Protein AF-0000000084500162 (afdb_homodimer)

Solvent-accessible surface area (backbone atoms only — not comparable to full-atom values): 29700 Å² total; per-residue (Å²): 133,81,77,74,80,80,79,76,77,76,76,78,75,75,76,78,74,74,70,78,69,69,46,60,66,54,72,64,32,44,48,72,55,91,69,31,31,31,58,39,54,88,64,48,51,82,43,79,36,55,52,78,44,76,32,49,59,20,35,36,37,40,36,39,37,35,16,88,46,42,62,51,77,87,62,86,99,46,58,73,65,63,42,57,62,86,50,21,22,23,32,41,32,36,32,38,39,37,90,96,52,72,74,38,64,46,29,34,40,42,21,12,29,67,91,37,46,41,46,79,43,74,41,58,73,93,67,50,52,31,32,29,41,34,32,24,23,55,42,52,36,79,77,90,37,47,62,20,20,31,35,38,38,29,27,40,39,94,64,64,52,77,64,40,58,72,51,69,79,85,41,41,40,34,33,40,31,39,21,47,52,34,58,45,39,75,40,68,66,58,69,48,67,75,57,61,68,44,52,61,45,49,52,50,45,50,50,47,50,51,53,49,49,52,42,48,52,45,20,48,54,40,32,73,69,65,69,56,78,68,88,78,36,50,66,65,48,69,55,62,70,44,40,64,56,52,51,51,50,50,50,52,53,60,60,56,66,64,62,68,75,73,77,76,80,80,81,127,134,82,76,75,78,82,79,76,76,76,76,77,74,76,75,78,75,74,71,77,70,67,46,61,65,52,71,64,34,42,49,72,56,91,70,31,32,32,58,40,55,88,65,50,51,84,44,78,38,53,51,80,44,76,32,49,61,21,34,36,38,40,36,38,38,36,16,88,45,43,62,53,77,85,61,85,96,47,59,73,66,63,40,57,61,84,52,21,21,23,33,40,32,36,31,38,38,37,90,96,53,73,75,37,65,45,28,36,40,41,22,11,29,66,92,37,46,41,48,80,43,74,40,59,72,93,68,48,53,34,34,28,42,37,31,25,23,53,42,53,35,78,76,91,38,47,63,20,21,31,38,36,37,29,28,40,39,94,62,64,52,79,63,41,58,71,49,68,79,86,40,41,39,36,33,40,32,37,21,46,52,34,58,45,41,75,41,68,67,59,69,49,70,74,61,62,67,44,55,62,47,49,50,51,45,52,52,48,50,51,53,48,48,52,42,48,52,46,22,50,53,41,32,73,70,64,69,56,78,69,87,76,36,50,68,65,50,69,55,6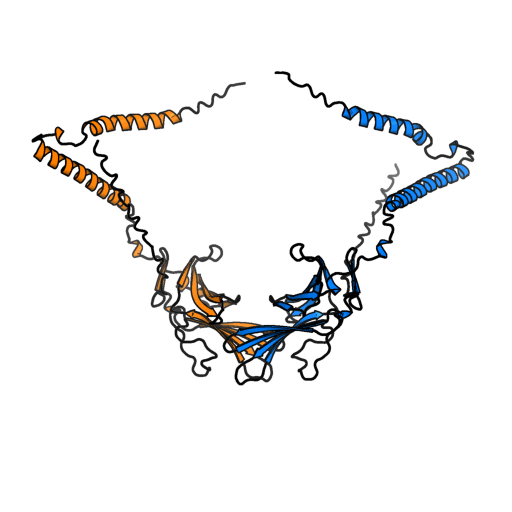3,71,42,40,63,55,51,50,51,50,50,50,52,52,61,61,59,66,65,62,68,76,69,77,75,78,76,85,123

InterPro domains:
  IPR009011 Mannose-6-phosphate receptor binding domain superfamily [G3DSA:2.70.130.10] (28-185)
  IPR009011 Mannose-6-phosphate receptor binding domain superfamily [SSF50911] (28-183)
  IPR018939 Autophagy-related protein 27 [PF09451] (17-264)
  IPR044865 MRH domain [PS51914] (27-185)

Organism: NCBI:txid456999

Secondary structure (DSSP, 8-state):
-----------------------PPPGGGEEEETTEEEE-GGG-S-EEEEEEEEETBEEEEEEEEE-SSSPPPPPTTS-GGGS--TTEEEEEEEEEE-TTS--EEEEEEEEEETTS-EEEEEPPGGG-SEEEEEEEEEEESTTT-EEEEEEEEEEE-SS----EEEEE-SSEEEEEEEEGGGG-EE-GGGGS----HHHHHHHHHHHHHHHHHHHHHHHHHHHHHH---SGGGSTTHHHHHHHHHHHHHHHHHHHHGGGG--------/-----------------------PPPGGGEEEETTEEEE-GGG-S-EEEEEEEEETBEEEEEEEEE-SSSPPPPPTTS-GGGS--TTEEEEEEEEEE-TTS--EEEEEEEEEETTS-EEEEEPPGGG-SEEEEEEEEEEESTTT-EEEEEEEEEEE-SS----EEEEE-SSEEEEEEEEGGGG-EE-GGGGS----HHHHHHHHHHHHHHHHHHHHHHHHHHHHHH---SGGGSTTHHHHHHHHHHHHHHHHHHHHTTTT--------

pLDDT: mean 79.03, std 21.58, range [23.53, 98.88]

Radius of gyration: 43.08 Å; Cα contacts (8 Å, |Δi|>4): 927; chains: 2; bounding box: 97×141×78 Å

Nearest PDB structures (foldseek):
  6z31-assembly2_B  TM=7.471E-01  e=6.453E-07  Homo sapiens
  6z31-assembly1_A  TM=7.272E-01  e=7.994E-06  Homo sapiens
  2v5o-assembly1_A  TM=6.503E-01  e=6.044E-06  Homo sapiens
  6z32-assembly1_A  TM=6.972E-01  e=2.291E-04  Homo sapiens
  2v5p-assembly2_B  TM=6.592E-01  e=1.385E-04  Homo sapiens

Sequence (536 aa):
MILLPWRQHIIVFLLCITSVLADELPPNCVFDFGKVHYDLNLMDGEWTIGRDRSTPPTKMHDELRFNICGDLKKIDDVKDSDQCGQGTRACFRKINEKDGESNRVVAAIPVAQSSTKFRIDRLPSDRGKGIVLTMSGGSYPNDGGKPQSFKLSLICVEKTEDPQFIDYDGTQASAEWKAVEACGAKSNNSNTNDEGGSSMGWFFFILLVIIAAYFGLGAYHKYNQYGASGWDLIPHRDFWRDVPYLIRDLVSHLFSSGRSSRGGYTSVMILLPWRQHIIVFLLCITSVLADELPPNCVFDFGKVHYDLNLMDGEWTIGRDRSTPPTKMHDELRFNICGDLKKIDDVKDSDQCGQGTRACFRKINEKDGESNRVVAAIPVAQSSTKFRIDRLPSDRGKGIVLTMSGGSYPNDGGKPQSFKLSLICVEKTEDPQFIDYDGTQASAEWKAVEACGAKSNNSNTNDEGGSSMGWFFFILLVIIAAYFGLGAYHKYNQYGASGWDLIPHRDFWRDVPYLIRDLVSHLFSSGRSSRGGYTSV

Foldseek 3Di:
DPPDPPPPPPPPPPPPPPPPPQDFQDAQNWDDDDQFTFHCNVVFDKDKAWDWDDDPVKIKIKIKIFGSNDWDDDDDPDDPQLEDDTQAGMWIWIWIGHPPDDIDTPDIDRQAGRVFGKDKAFDDVVQAGFIKIKGWDAAPPNPPGDTHIEIETEHADPAWDGKHWDDDDRHYTYIYTYHNSRNGHRNVVVVVPCVCVCVVVVVVVVVVVVVVVVQVVQLVVCCVPVVDDDPVSGPPSVCVVCVVVVVVVVVCVVVVVPPPPPPPDPDD/DPPDDPPPPPPPPPPPPPPPPQDFQDALNWDDDDQFTFHCNVVADKDKAWDWDDDPVKIKIKIKIFGSNDWDDDDDPDDPQLEDDTQAGMWIWIWIGHPPDDIDTPDIDRQAGRPFGKDKAFDDVVQAGFIKIKGWDAAPPNPPGDTHIEIETEHADPAWDGKHWDDDDRHYTYIYTYHNSRNGHRNVVVVVPCVCVCVVVVVVVVVVVVVVVVQVVQLVVCCVPVVDDDPVSGPPSVCVVCVVVVVVVVVVVVVVVPPPPPPPPPDD

Structure (mmCIF, N/CA/C/O backbone):
data_AF-0000000084500162-model_v1
#
loop_
_entity.id
_entity.type
_entity.pdbx_description
1 polymer 'Autophagy-related protein 27'
#
loop_
_atom_site.group_PDB
_atom_site.id
_atom_site.type_symbol
_atom_site.label_atom_id
_atom_site.label_alt_id
_atom_site.label_comp_id
_atom_site.label_asym_id
_atom_site.label_entity_id
_atom_site.label_seq_id
_atom_site.pdbx_PDB_ins_code
_atom_site.Cartn_x
_atom_site.Cartn_y
_atom_site.Cartn_z
_atom_site.occupancy
_atom_site.B_iso_or_equiv
_atom_site.auth_seq_id
_atom_site.auth_comp_id
_atom_site.auth_asym_id
_atom_site.auth_atom_id
_atom_site.pdbx_PDB_model_num
ATOM 1 N N . MET A 1 1 ? -66.562 -43.844 10.172 1 28.78 1 MET A N 1
ATOM 2 C CA . MET A 1 1 ? -66 -42.625 9.617 1 28.78 1 MET A CA 1
ATOM 3 C C . MET A 1 1 ? -64.5 -42.531 9.875 1 28.78 1 MET A C 1
ATOM 5 O O . MET A 1 1 ? -64.125 -42.062 10.922 1 28.78 1 MET A O 1
ATOM 9 N N . ILE A 1 2 ? -63.844 -43.656 9.547 1 37.19 2 ILE A N 1
ATOM 10 C CA . ILE A 1 2 ? -62.438 -43.938 9.773 1 37.19 2 ILE A CA 1
ATOM 11 C C . ILE A 1 2 ? -61.562 -42.906 9.016 1 37.19 2 ILE A C 1
ATOM 13 O O . ILE A 1 2 ? -61.625 -42.844 7.789 1 37.19 2 ILE A O 1
ATOM 17 N N . LEU A 1 3 ? -61.344 -41.75 9.633 1 35.84 3 LEU A N 1
ATOM 18 C CA . LEU A 1 3 ? -60.469 -40.688 9.133 1 35.84 3 LEU A CA 1
ATOM 19 C C . LEU A 1 3 ? -59.094 -41.25 8.75 1 35.84 3 LEU A C 1
ATOM 21 O O . LEU A 1 3 ? -58.5 -42 9.523 1 35.84 3 LEU A O 1
ATOM 25 N N . LEU A 1 4 ? -58.906 -41.531 7.445 1 39.06 4 LEU A N 1
ATOM 26 C CA . LEU A 1 4 ? -57.688 -41.938 6.785 1 39.06 4 LEU A CA 1
ATOM 27 C C . LEU A 1 4 ? -56.531 -41 7.148 1 39.06 4 LEU A C 1
ATOM 29 O O . LEU A 1 4 ? -56.688 -39.781 7.059 1 39.06 4 LEU A O 1
ATOM 33 N N . PRO A 1 5 ? -55.625 -41.344 8.062 1 42.09 5 PRO A N 1
ATOM 34 C CA . PRO A 1 5 ? -54.438 -40.531 8.383 1 42.09 5 PRO A CA 1
ATOM 35 C C . PRO A 1 5 ? -53.656 -40.125 7.141 1 42.09 5 PRO A C 1
ATOM 37 O O . PRO A 1 5 ? -53.625 -40.844 6.152 1 42.09 5 PRO A O 1
ATOM 40 N N . TRP A 1 6 ? -53.562 -38.781 6.742 1 41.88 6 TRP A N 1
ATOM 41 C CA . TRP A 1 6 ? -52.75 -38.062 5.785 1 41.88 6 TRP A CA 1
ATOM 42 C C . TRP A 1 6 ? -51.281 -38.438 5.938 1 41.88 6 TRP A C 1
ATOM 44 O O . TRP A 1 6 ? -50.656 -38.156 6.961 1 41.88 6 TRP A O 1
ATOM 54 N N . ARG A 1 7 ? -50.781 -39.656 5.473 1 43.41 7 ARG A N 1
ATOM 55 C CA . ARG A 1 7 ? -49.344 -39.906 5.363 1 43.41 7 ARG A CA 1
ATOM 56 C C . ARG A 1 7 ? -48.625 -38.75 4.684 1 43.41 7 ARG A C 1
ATOM 58 O O . ARG A 1 7 ? -48.906 -38.438 3.527 1 43.41 7 ARG A O 1
ATOM 65 N N . GLN A 1 8 ? -48.25 -37.688 5.445 1 43.88 8 GLN A N 1
ATOM 66 C CA . GLN A 1 8 ? -47.312 -36.656 5.008 1 43.88 8 GLN A CA 1
ATOM 67 C C . GLN A 1 8 ? -46.062 -37.25 4.375 1 43.88 8 GLN A C 1
ATOM 69 O O . GLN A 1 8 ? -45.344 -38 5.027 1 43.88 8 GLN A O 1
ATOM 74 N N . HIS A 1 9 ? -46.062 -37.594 3.088 1 44.47 9 HIS A N 1
ATOM 75 C CA . HIS A 1 9 ? -44.844 -37.844 2.354 1 44.47 9 HIS A CA 1
ATOM 76 C C . HIS A 1 9 ? -43.812 -36.75 2.564 1 44.47 9 HIS A C 1
ATOM 78 O O . HIS A 1 9 ? -44.062 -35.594 2.262 1 44.47 9 HIS A O 1
ATOM 84 N N . ILE A 1 10 ? -42.969 -36.875 3.594 1 44.5 10 ILE A N 1
ATOM 85 C CA . ILE A 1 10 ? -41.781 -36.062 3.77 1 44.5 10 ILE A CA 1
ATOM 86 C C . ILE A 1 10 ? -40.906 -36.125 2.518 1 44.5 10 ILE A C 1
ATOM 88 O O . ILE A 1 10 ? -40.406 -37.219 2.168 1 44.5 10 ILE A O 1
ATOM 92 N N . ILE A 1 11 ? -41.156 -35.312 1.498 1 47.53 11 ILE A N 1
ATOM 93 C CA . ILE A 1 11 ? -40.25 -35.094 0.397 1 47.53 11 ILE A CA 1
ATOM 94 C C . ILE A 1 11 ? -38.844 -34.75 0.951 1 47.53 11 ILE A C 1
ATOM 96 O O . ILE A 1 11 ? -38.688 -33.688 1.586 1 47.53 11 ILE A O 1
ATOM 100 N N . VAL A 1 12 ? -38.062 -35.75 1.277 1 44.34 12 VAL A N 1
ATOM 101 C CA . VAL A 1 12 ? -36.625 -35.531 1.558 1 44.34 12 VAL A CA 1
ATOM 102 C C . VAL A 1 12 ? -35.969 -34.812 0.387 1 44.34 12 VAL A C 1
ATOM 104 O O . VAL A 1 12 ? -35.875 -35.375 -0.712 1 44.34 12 VAL A O 1
ATOM 107 N N . PHE A 1 13 ? -36.125 -33.469 0.351 1 45.41 13 PHE A N 1
ATOM 108 C CA . PHE A 1 13 ? -35.281 -32.625 -0.511 1 45.41 13 PHE A CA 1
ATOM 109 C C . PHE A 1 13 ? -33.812 -32.969 -0.32 1 45.41 13 PHE A C 1
ATOM 111 O O . PHE A 1 13 ? -33.219 -32.688 0.733 1 45.41 13 PHE A O 1
ATOM 118 N N . LEU A 1 14 ? -33.375 -34.031 -0.957 1 42.19 14 LEU A N 1
ATOM 119 C CA . LEU A 1 14 ? -31.938 -34.281 -1.072 1 42.19 14 LEU A CA 1
ATOM 120 C C . LEU A 1 14 ? -31.219 -33 -1.54 1 42.19 14 LEU A C 1
ATOM 122 O O . LEU A 1 14 ? -31.375 -32.594 -2.689 1 42.19 14 LEU A O 1
ATOM 126 N N . LEU A 1 15 ? -30.953 -32.094 -0.612 1 43.97 15 LEU A N 1
ATOM 127 C CA . LEU A 1 15 ? -30.031 -31 -0.867 1 43.97 15 LEU A CA 1
ATOM 128 C C . LEU A 1 15 ? -28.703 -31.5 -1.401 1 43.97 15 LEU A C 1
ATOM 130 O O . LEU A 1 15 ? -27.938 -32.125 -0.669 1 43.97 15 LEU A O 1
ATOM 134 N N . CYS A 1 16 ? -28.578 -31.828 -2.715 1 43.09 16 CYS A N 1
ATOM 135 C CA . CYS A 1 16 ? -27.297 -32 -3.383 1 43.09 16 CYS A CA 1
ATOM 136 C C . CYS A 1 16 ? -26.359 -30.844 -3.078 1 43.09 16 CYS A C 1
ATOM 138 O O . CYS A 1 16 ? -26.484 -29.766 -3.654 1 43.09 16 CYS A O 1
ATOM 140 N N . ILE A 1 17 ? -25.719 -30.859 -1.94 1 45.81 17 ILE A N 1
ATOM 141 C CA . ILE A 1 17 ? -24.578 -29.984 -1.685 1 45.81 17 ILE A CA 1
ATOM 142 C C . ILE A 1 17 ? -23.516 -30.188 -2.752 1 45.81 17 ILE A C 1
ATOM 144 O O . ILE A 1 17 ? -22.828 -31.203 -2.76 1 45.81 17 ILE A O 1
ATOM 148 N N . THR A 1 18 ? -23.625 -29.703 -3.982 1 46.19 18 THR A N 1
ATOM 149 C CA . THR A 1 18 ? -22.516 -29.594 -4.91 1 46.19 18 THR A CA 1
ATOM 150 C C . THR A 1 18 ? -21.312 -28.922 -4.23 1 46.19 18 THR A C 1
ATOM 152 O O . THR A 1 18 ? -21.359 -27.734 -3.896 1 46.19 18 THR A O 1
ATOM 155 N N . SER A 1 19 ? -20.594 -29.656 -3.516 1 44.34 19 SER A N 1
ATOM 156 C CA . SER A 1 19 ? -19.297 -29.156 -3.086 1 44.34 19 SER A CA 1
ATOM 157 C C . SER A 1 19 ? -18.5 -28.594 -4.266 1 44.34 19 SER A C 1
ATOM 159 O O . SER A 1 19 ? -18.25 -29.297 -5.242 1 44.34 19 SER A O 1
ATOM 161 N N . VAL A 1 20 ? -18.594 -27.344 -4.559 1 47.12 20 VAL A N 1
ATOM 162 C CA . VAL A 1 20 ? -17.578 -26.719 -5.41 1 47.12 20 VAL A CA 1
ATOM 163 C C . VAL A 1 20 ? -16.188 -27.219 -5.023 1 47.12 20 VAL A C 1
ATOM 165 O O . VAL A 1 20 ? -15.695 -26.891 -3.938 1 47.12 20 VAL A O 1
ATOM 168 N N . LEU A 1 21 ? -15.758 -28.453 -5.422 1 43.62 21 LEU A N 1
ATOM 169 C CA . LEU A 1 21 ? -14.375 -28.891 -5.309 1 43.62 21 LEU A CA 1
ATOM 170 C C . LEU A 1 21 ? -13.414 -27.797 -5.781 1 43.62 21 LEU A C 1
ATOM 172 O O . LEU A 1 21 ? -13.602 -27.234 -6.863 1 43.62 21 LEU A O 1
ATOM 176 N N . ALA A 1 22 ? -12.93 -27.078 -4.848 1 49.81 22 ALA A N 1
ATOM 177 C CA . ALA A 1 22 ? -11.742 -26.281 -5.164 1 49.81 22 ALA A CA 1
ATOM 178 C C . ALA A 1 22 ? -10.758 -27.078 -6.012 1 49.81 22 ALA A C 1
ATOM 180 O O . ALA A 1 22 ? -10.391 -28.203 -5.656 1 49.81 22 ALA A O 1
ATOM 181 N N . ASP A 1 23 ? -10.742 -26.844 -7.336 1 57.91 23 ASP A N 1
ATOM 182 C CA . ASP A 1 23 ? -9.875 -27.625 -8.219 1 57.91 23 ASP A CA 1
ATOM 183 C C . ASP A 1 23 ? -8.406 -27.422 -7.852 1 57.91 23 ASP A C 1
ATOM 185 O O . ASP A 1 23 ? -7.98 -26.312 -7.52 1 57.91 23 ASP A O 1
ATOM 189 N N . GLU A 1 24 ? -7.797 -28.406 -7.32 1 61.5 24 GLU A N 1
ATOM 190 C CA . GLU A 1 24 ? -6.355 -28.453 -7.105 1 61.5 24 GLU A CA 1
ATOM 191 C C . GLU A 1 24 ? -5.594 -28.156 -8.391 1 61.5 24 GLU A C 1
ATOM 193 O O . GLU A 1 24 ? -6.129 -28.312 -9.492 1 61.5 24 GLU A O 1
ATOM 198 N N . LEU A 1 25 ? -4.5 -27.438 -8.227 1 63.44 25 LEU A N 1
ATOM 199 C CA . LEU A 1 25 ? -3.633 -27.172 -9.367 1 63.44 25 LEU A CA 1
ATOM 200 C C . LEU A 1 25 ? -3.395 -28.453 -10.164 1 63.44 25 LEU A C 1
ATOM 202 O O . LEU A 1 25 ? -3.139 -29.516 -9.586 1 63.44 25 LEU A O 1
ATOM 206 N N . PRO A 1 26 ? -3.752 -28.406 -11.461 1 65.75 26 PRO A N 1
ATOM 207 C CA . PRO A 1 26 ? -3.508 -29.625 -12.242 1 65.75 26 PRO A CA 1
ATOM 208 C C . PRO A 1 26 ? -2.076 -30.125 -12.102 1 65.75 26 PRO A C 1
ATOM 210 O O . PRO A 1 26 ? -1.135 -29.344 -12.031 1 65.75 26 PRO A O 1
ATOM 213 N N . PRO A 1 27 ? -2.066 -31.406 -11.906 1 65.81 27 PRO A N 1
ATOM 214 C CA . PRO A 1 27 ? -0.721 -32 -11.883 1 65.81 27 PRO A CA 1
ATOM 215 C C . PRO A 1 27 ? 0.071 -31.703 -13.148 1 65.81 27 PRO A C 1
ATOM 217 O O . PRO A 1 27 ? -0.49 -31.703 -14.25 1 65.81 27 PRO A O 1
ATOM 220 N N . ASN A 1 28 ? 1.365 -31.359 -13.148 1 71.5 28 ASN A N 1
ATOM 221 C CA . ASN A 1 28 ? 2.355 -31.203 -14.203 1 71.5 28 ASN A CA 1
ATOM 222 C C . ASN A 1 28 ? 1.993 -30.047 -15.141 1 71.5 28 ASN A C 1
ATOM 224 O O . ASN A 1 28 ? 2.344 -30.062 -16.312 1 71.5 28 ASN A O 1
ATOM 228 N N . CYS A 1 29 ? 1.046 -29.188 -14.797 1 86.38 29 CYS A N 1
ATOM 229 C CA . CYS A 1 29 ? 0.704 -27.969 -15.516 1 86.38 29 CYS A CA 1
ATOM 230 C C . CYS A 1 29 ? 0.054 -28.281 -16.859 1 86.38 29 CYS A C 1
ATOM 232 O O . CYS A 1 29 ? 0.306 -27.594 -17.844 1 86.38 29 CYS A O 1
ATOM 234 N N . VAL A 1 30 ? -0.565 -29.469 -16.922 1 88.94 30 VAL A N 1
ATOM 235 C CA . VAL A 1 30 ? -1.354 -29.812 -18.109 1 88.94 30 VAL A CA 1
ATOM 236 C C . VAL A 1 30 ? -2.84 -29.828 -17.75 1 88.94 30 VAL A C 1
ATOM 238 O O . VAL A 1 30 ? -3.242 -30.453 -16.766 1 88.94 30 VAL A O 1
ATOM 241 N N . PHE A 1 31 ? -3.596 -29.109 -18.531 1 87.81 31 PHE A N 1
ATOM 242 C CA . PHE A 1 31 ? -5.02 -29.031 -18.219 1 87.81 31 PHE A CA 1
ATOM 243 C C . PHE A 1 31 ? -5.82 -28.594 -19.438 1 87.81 31 PHE A C 1
ATOM 245 O O . PHE A 1 31 ? -5.25 -28.125 -20.438 1 87.81 31 PHE A O 1
ATOM 252 N N . ASP A 1 32 ? -7.07 -28.844 -19.297 1 88.69 32 ASP A N 1
ATOM 253 C CA . ASP A 1 32 ? -7.996 -28.359 -20.312 1 88.69 32 ASP A CA 1
ATOM 254 C C . ASP A 1 32 ? -8.844 -27.203 -19.781 1 88.69 32 ASP A C 1
ATOM 256 O O . ASP A 1 32 ? -9.266 -27.219 -18.625 1 88.69 32 ASP A O 1
ATOM 260 N N . PHE A 1 33 ? -9.008 -26.281 -20.578 1 90.19 33 PHE A N 1
ATOM 261 C CA . PHE A 1 33 ? -9.891 -25.156 -20.266 1 90.19 33 PHE A CA 1
ATOM 262 C C . PHE A 1 33 ? -10.734 -24.781 -21.484 1 90.19 33 PHE A C 1
ATOM 264 O O . PHE A 1 33 ? -10.211 -24.359 -22.516 1 90.19 33 PHE A O 1
ATOM 271 N N . GLY A 1 34 ? -12.047 -24.984 -21.172 1 86.06 34 GLY A N 1
ATOM 272 C CA . GLY A 1 34 ? -12.891 -24.922 -22.359 1 86.06 34 GLY A CA 1
ATOM 273 C C . GLY A 1 34 ? -12.57 -26 -23.375 1 86.06 34 GLY A C 1
ATOM 274 O O . GLY A 1 34 ? -12.516 -27.188 -23.047 1 86.06 34 GLY A O 1
ATOM 275 N N . LYS A 1 35 ? -12.406 -25.578 -24.609 1 88.56 35 LYS A N 1
ATOM 276 C CA . LYS A 1 35 ? -12.086 -26.516 -25.688 1 88.56 35 LYS A CA 1
ATOM 277 C C . LYS A 1 35 ? -10.602 -26.438 -26.047 1 88.56 35 LYS A C 1
ATOM 279 O O . LYS A 1 35 ? -10.203 -26.844 -27.141 1 88.56 35 LYS A O 1
ATOM 284 N N . VAL A 1 36 ? -9.914 -25.953 -25.172 1 91.38 36 VAL A N 1
ATOM 285 C CA . VAL A 1 36 ? -8.5 -25.75 -25.469 1 91.38 36 VAL A CA 1
ATOM 286 C C . VAL A 1 36 ? -7.652 -26.547 -24.469 1 91.38 36 VAL A C 1
ATOM 288 O O . VAL A 1 36 ? -7.918 -26.516 -23.266 1 91.38 36 VAL A O 1
ATOM 291 N N . HIS A 1 37 ? -6.629 -27.281 -25 1 92.5 37 HIS A N 1
ATOM 292 C CA . HIS A 1 37 ? -5.688 -28.047 -24.188 1 92.5 37 HIS A CA 1
ATOM 293 C C . HIS A 1 37 ? -4.414 -27.25 -23.938 1 92.5 37 HIS A C 1
ATOM 295 O O . HIS A 1 37 ? -3.797 -26.734 -24.875 1 92.5 37 HIS A O 1
ATOM 301 N N . TYR A 1 38 ? -4.07 -27.156 -22.703 1 92.5 38 TYR A N 1
ATOM 302 C CA . TYR A 1 38 ? -2.869 -26.422 -22.328 1 92.5 38 TYR A CA 1
ATOM 303 C C . TYR A 1 38 ? -1.824 -27.359 -21.734 1 92.5 38 TYR A C 1
ATOM 305 O O . TYR A 1 38 ? -2.117 -28.125 -20.812 1 92.5 38 TYR A O 1
ATOM 313 N N . ASP A 1 39 ? -0.672 -27.297 -22.312 1 91.31 39 ASP A N 1
ATOM 314 C CA . ASP A 1 39 ? 0.514 -27.969 -21.797 1 91.31 39 ASP A CA 1
ATOM 315 C C . ASP A 1 39 ? 1.611 -26.953 -21.453 1 91.31 39 ASP A C 1
ATOM 317 O O . ASP A 1 39 ? 2.322 -26.484 -22.344 1 91.31 39 ASP A O 1
ATOM 321 N N . LEU A 1 40 ? 1.77 -26.719 -20.156 1 91.75 40 LEU A N 1
ATOM 322 C CA . LEU A 1 40 ? 2.703 -25.688 -19.734 1 91.75 40 LEU A CA 1
ATOM 323 C C . LEU A 1 40 ? 3.99 -26.297 -19.188 1 91.75 40 LEU A C 1
ATOM 325 O O . LEU A 1 40 ? 4.73 -25.625 -18.469 1 91.75 40 LEU A O 1
ATOM 329 N N . ASN A 1 41 ? 4.301 -27.5 -19.469 1 89.44 41 ASN A N 1
ATOM 330 C CA . ASN A 1 41 ? 5.457 -28.219 -18.938 1 89.44 41 ASN A CA 1
ATOM 331 C C . ASN A 1 41 ? 6.766 -27.516 -19.297 1 89.44 41 ASN A C 1
ATOM 333 O O . ASN A 1 41 ? 7.723 -27.547 -18.531 1 89.44 41 ASN A O 1
ATOM 337 N N . LEU A 1 42 ? 6.75 -26.906 -20.438 1 87.88 42 LEU A N 1
ATOM 338 C CA . LEU A 1 42 ? 7.969 -26.234 -20.875 1 87.88 42 LEU A CA 1
ATOM 339 C C . LEU A 1 42 ? 8.25 -25.016 -20.016 1 87.88 42 LEU A C 1
ATOM 341 O O . LEU A 1 42 ? 9.367 -24.484 -20.031 1 87.88 42 LEU A O 1
ATOM 345 N N . MET A 1 43 ? 7.301 -24.594 -19.297 1 89.94 43 MET A N 1
ATOM 346 C CA . MET A 1 43 ? 7.449 -23.422 -18.453 1 89.94 43 MET A CA 1
ATOM 347 C C . MET A 1 43 ? 7.793 -23.828 -17.016 1 89.94 43 MET A C 1
ATOM 349 O O . MET A 1 43 ? 7.906 -22.984 -16.141 1 89.94 43 MET A O 1
ATOM 353 N N . ASP A 1 44 ? 7.914 -25.125 -16.875 1 90.69 44 ASP A N 1
ATOM 354 C CA . ASP A 1 44 ? 8.258 -25.625 -15.555 1 90.69 44 ASP A CA 1
ATOM 355 C C . ASP A 1 44 ? 9.633 -25.125 -15.117 1 90.69 44 ASP A C 1
ATOM 357 O O . ASP A 1 44 ? 10.562 -25.062 -15.922 1 90.69 44 ASP A O 1
ATOM 361 N N . GLY A 1 45 ? 9.727 -24.719 -13.914 1 93.44 45 GLY A N 1
ATOM 362 C CA . GLY A 1 45 ? 10.938 -24.172 -13.344 1 93.44 45 GLY A CA 1
ATOM 363 C C . GLY A 1 45 ? 10.688 -22.953 -12.469 1 93.44 45 GLY A C 1
ATOM 364 O O . GLY A 1 45 ? 9.57 -22.438 -12.414 1 93.44 45 GLY A O 1
ATOM 365 N N . GLU A 1 46 ? 11.758 -22.688 -11.773 1 96.31 46 GLU A N 1
ATOM 366 C CA . GLU A 1 46 ? 11.656 -21.531 -10.898 1 96.31 46 GLU A CA 1
ATOM 367 C C . GLU A 1 46 ? 12.062 -20.25 -11.633 1 96.31 46 GLU A C 1
ATOM 369 O O . GLU A 1 46 ? 13.125 -20.188 -12.242 1 96.31 46 GLU A O 1
ATOM 374 N N . TRP A 1 47 ? 11.203 -19.328 -11.602 1 97.69 47 TRP A N 1
ATOM 375 C CA . TRP A 1 47 ? 11.445 -18.016 -12.211 1 97.69 47 TRP A CA 1
ATOM 376 C C . TRP A 1 47 ? 11.469 -16.922 -11.148 1 97.69 47 TRP A C 1
ATOM 378 O O . TRP A 1 47 ? 10.656 -16.938 -10.219 1 97.69 47 TRP A O 1
ATOM 388 N N . THR A 1 48 ? 12.391 -15.984 -11.289 1 98.44 48 THR A N 1
ATOM 389 C CA . THR A 1 48 ? 12.492 -14.852 -10.375 1 98.44 48 THR A CA 1
ATOM 390 C C . THR A 1 48 ? 12.383 -13.531 -11.133 1 98.44 48 THR A C 1
ATOM 392 O O . THR A 1 48 ? 13.164 -13.266 -12.047 1 98.44 48 THR A O 1
ATOM 395 N N . ILE A 1 49 ? 11.406 -12.742 -10.805 1 98.75 49 ILE A N 1
ATOM 396 C CA . ILE A 1 49 ? 11.188 -11.422 -11.398 1 98.75 49 ILE A CA 1
ATOM 397 C C . ILE A 1 49 ? 10.977 -10.398 -10.289 1 98.75 49 ILE A C 1
ATOM 399 O O . ILE A 1 49 ? 10.828 -10.758 -9.117 1 98.75 49 ILE A O 1
ATOM 403 N N . GLY A 1 50 ? 11.055 -9.164 -10.664 1 98.38 50 GLY A N 1
ATOM 404 C CA . GLY A 1 50 ? 10.891 -8.172 -9.617 1 98.38 50 GLY A CA 1
ATOM 405 C C . GLY A 1 50 ? 11.047 -6.746 -10.125 1 98.38 50 GLY A C 1
ATOM 406 O O . GLY A 1 50 ? 10.938 -6.492 -11.32 1 98.38 50 GLY A O 1
ATOM 407 N N . ARG A 1 51 ? 11.148 -5.797 -9.18 1 98.19 51 ARG A N 1
ATOM 408 C CA . ARG A 1 51 ? 11.352 -4.375 -9.453 1 98.19 51 ARG A CA 1
ATOM 409 C C . ARG A 1 51 ? 12.086 -3.701 -8.297 1 98.19 51 ARG A C 1
ATOM 411 O O . ARG A 1 51 ? 12.07 -4.199 -7.168 1 98.19 51 ARG A O 1
ATOM 418 N N . ASP A 1 52 ? 12.664 -2.584 -8.648 1 97.81 52 ASP A N 1
ATOM 419 C CA . ASP A 1 52 ? 13.273 -1.724 -7.641 1 97.81 52 ASP A CA 1
ATOM 420 C C . ASP A 1 52 ? 12.414 -0.492 -7.375 1 97.81 52 ASP A C 1
ATOM 422 O O . ASP A 1 52 ? 11.867 0.1 -8.312 1 97.81 52 ASP A O 1
ATOM 426 N N . ARG A 1 53 ? 12.289 -0.185 -6.102 1 96.62 53 ARG A N 1
ATOM 427 C CA . ARG A 1 53 ? 11.578 1.021 -5.691 1 96.62 53 ARG A CA 1
ATOM 428 C C . ARG A 1 53 ? 12.477 1.931 -4.859 1 96.62 53 ARG A C 1
ATOM 430 O O . ARG A 1 53 ? 13.219 1.457 -3.998 1 96.62 53 ARG A O 1
ATOM 437 N N . SER A 1 54 ? 12.43 3.23 -5.195 1 97.44 54 SER A N 1
ATOM 438 C CA . SER A 1 54 ? 13.164 4.203 -4.395 1 97.44 54 SER A CA 1
ATOM 439 C C . SER A 1 54 ? 12.406 4.555 -3.119 1 97.44 54 SER A C 1
ATOM 441 O O . SER A 1 54 ? 11.266 5.016 -3.178 1 97.44 54 SER A O 1
ATOM 443 N N . THR A 1 55 ? 12.992 4.289 -2.027 1 97.38 55 THR A N 1
ATOM 444 C CA . THR A 1 55 ? 12.43 4.598 -0.716 1 97.38 55 THR A CA 1
ATOM 445 C C . THR A 1 55 ? 13.445 5.328 0.151 1 97.38 55 THR A C 1
ATOM 447 O O . THR A 1 55 ? 13.836 4.836 1.213 1 97.38 55 THR A O 1
ATOM 450 N N . PRO A 1 56 ? 13.836 6.5 -0.251 1 97.38 56 PRO A N 1
ATOM 451 C CA . PRO A 1 56 ? 14.867 7.168 0.549 1 97.38 56 PRO A CA 1
ATOM 452 C C . PRO A 1 56 ? 14.508 7.234 2.031 1 97.38 56 PRO A C 1
ATOM 454 O O . PRO A 1 56 ? 13.352 7.5 2.381 1 97.38 56 PRO A O 1
ATOM 457 N N . PRO A 1 57 ? 15.516 6.914 2.736 1 97.69 57 PRO A N 1
ATOM 458 C CA . PRO A 1 57 ? 16.938 6.852 2.424 1 97.69 57 PRO A CA 1
ATOM 459 C C . PRO A 1 57 ? 17.375 5.469 1.937 1 97.69 57 PRO A C 1
ATOM 461 O O . PRO A 1 57 ? 18.578 5.191 1.854 1 97.69 57 PRO A O 1
ATOM 464 N N . THR A 1 58 ? 16.484 4.547 1.729 1 98.5 58 THR A N 1
ATOM 465 C CA . THR A 1 58 ? 16.828 3.197 1.298 1 98.5 58 THR A CA 1
ATOM 466 C C . THR A 1 58 ? 16.25 2.902 -0.078 1 98.5 58 THR A C 1
ATOM 468 O O . THR A 1 58 ? 15.648 3.781 -0.708 1 98.5 58 THR A O 1
ATOM 471 N N . LYS A 1 59 ? 16.578 1.732 -0.55 1 98.19 59 LYS A N 1
ATOM 472 C CA . LYS A 1 59 ? 15.945 1.154 -1.733 1 98.19 59 LYS A CA 1
ATOM 473 C C . LYS A 1 59 ? 15.289 -0.184 -1.409 1 98.19 59 LYS A C 1
ATOM 475 O O . LYS A 1 59 ? 15.812 -0.958 -0.602 1 98.19 59 LYS A O 1
ATOM 480 N N . MET A 1 60 ? 14.141 -0.367 -2.014 1 98.38 60 MET A N 1
ATOM 481 C CA . MET A 1 60 ? 13.445 -1.635 -1.83 1 98.38 60 MET A CA 1
ATOM 482 C C . MET A 1 60 ? 13.484 -2.471 -3.105 1 98.38 60 MET A C 1
ATOM 484 O O . MET A 1 60 ? 13.164 -1.979 -4.188 1 98.38 60 MET A O 1
ATOM 488 N N . HIS A 1 61 ? 13.898 -3.686 -2.965 1 98.62 61 HIS A N 1
ATOM 489 C CA . HIS A 1 61 ? 13.836 -4.633 -4.074 1 98.62 61 HIS A CA 1
ATOM 490 C C . HIS A 1 61 ? 12.711 -5.641 -3.871 1 98.62 61 HIS A C 1
ATOM 492 O O . HIS A 1 61 ? 12.742 -6.43 -2.924 1 98.62 61 HIS A O 1
ATOM 498 N N . ASP A 1 62 ? 11.734 -5.578 -4.703 1 98.75 62 ASP A N 1
ATOM 499 C CA . ASP A 1 62 ? 10.648 -6.559 -4.73 1 98.75 62 ASP A CA 1
ATOM 500 C C . ASP A 1 62 ? 11.031 -7.773 -5.57 1 98.75 62 ASP A C 1
ATOM 502 O O . ASP A 1 62 ? 11.398 -7.637 -6.738 1 98.75 62 ASP A O 1
ATOM 506 N N . GLU A 1 63 ? 10.914 -8.922 -4.953 1 98.75 63 GLU A N 1
ATOM 507 C CA . GLU A 1 63 ? 11.281 -10.156 -5.641 1 98.75 63 GLU A CA 1
ATOM 508 C C . GLU A 1 63 ? 10.141 -11.156 -5.633 1 98.75 63 GLU A C 1
ATOM 510 O O . GLU A 1 63 ? 9.641 -11.539 -4.566 1 98.75 63 GLU A O 1
ATOM 515 N N . LEU A 1 64 ? 9.734 -11.516 -6.797 1 98.88 64 LEU A N 1
ATOM 516 C CA . LEU A 1 64 ? 8.742 -12.57 -6.945 1 98.88 64 LEU A CA 1
ATOM 517 C C . LEU A 1 64 ? 9.359 -13.82 -7.559 1 98.88 64 LEU A C 1
ATOM 519 O O . LEU A 1 64 ? 9.789 -13.805 -8.719 1 98.88 64 LEU A O 1
ATOM 523 N N . ARG A 1 65 ? 9.43 -14.867 -6.789 1 98.69 65 ARG A N 1
ATOM 524 C CA . ARG A 1 65 ? 9.891 -16.172 -7.234 1 98.69 65 ARG A CA 1
ATOM 525 C C . ARG A 1 65 ? 8.719 -17.156 -7.336 1 98.69 65 ARG A C 1
ATOM 527 O O . ARG A 1 65 ? 7.926 -17.281 -6.402 1 98.69 65 ARG A O 1
ATOM 534 N N . PHE A 1 66 ? 8.602 -17.828 -8.531 1 97.62 66 PHE A N 1
ATOM 535 C CA . PHE A 1 66 ? 7.441 -18.703 -8.656 1 97.62 66 PHE A CA 1
ATOM 536 C C . PHE A 1 66 ? 7.742 -19.891 -9.562 1 97.62 66 PHE A C 1
ATOM 538 O O . PHE A 1 66 ? 8.711 -19.859 -10.328 1 97.62 66 PHE A O 1
ATOM 545 N N . ASN A 1 67 ? 7.004 -20.859 -9.383 1 95.69 67 ASN A N 1
ATOM 546 C CA . ASN A 1 67 ? 6.906 -22.047 -10.227 1 95.69 67 ASN A CA 1
ATOM 547 C C . ASN A 1 67 ? 5.457 -22.484 -10.422 1 95.69 67 ASN A C 1
ATOM 549 O O . ASN A 1 67 ? 4.781 -22.859 -9.461 1 95.69 67 ASN A O 1
ATOM 553 N N . ILE A 1 68 ? 5.02 -22.375 -11.617 1 89.62 68 ILE A N 1
ATOM 554 C CA . ILE A 1 68 ? 3.596 -22.609 -11.852 1 89.62 68 ILE A CA 1
ATOM 555 C C . ILE A 1 68 ? 3.305 -24.109 -11.805 1 89.62 68 ILE A C 1
ATOM 557 O O . ILE A 1 68 ? 2.166 -24.516 -11.57 1 89.62 68 ILE A O 1
ATOM 561 N N . CYS A 1 69 ? 4.316 -24.953 -11.969 1 90.44 69 CYS A N 1
ATOM 562 C CA . CYS A 1 69 ? 4.059 -26.375 -12.117 1 90.44 69 CYS A CA 1
ATOM 563 C C . CYS A 1 69 ? 4.488 -27.141 -10.867 1 90.44 69 CYS A C 1
ATOM 565 O O . CYS A 1 69 ? 4.293 -28.359 -10.773 1 90.44 69 CYS A O 1
ATOM 567 N N . GLY A 1 70 ? 5.129 -26.453 -9.938 1 91.44 70 GLY A N 1
ATOM 568 C CA . GLY A 1 70 ? 5.602 -27.156 -8.75 1 91.44 70 GLY A CA 1
ATOM 569 C C . GLY A 1 70 ? 5.965 -26.219 -7.617 1 91.44 70 GLY A C 1
ATOM 570 O O . GLY A 1 70 ? 5.965 -24.984 -7.789 1 91.44 70 GLY A O 1
ATOM 571 N N . ASP A 1 71 ? 6.293 -26.844 -6.453 1 94.25 71 ASP A N 1
ATOM 572 C CA . ASP A 1 71 ? 6.68 -26.062 -5.281 1 94.25 71 ASP A CA 1
ATOM 573 C C . ASP A 1 71 ? 8.086 -25.5 -5.445 1 94.25 71 ASP A C 1
ATOM 575 O O . ASP A 1 71 ? 8.938 -26.109 -6.09 1 94.25 71 ASP A O 1
ATOM 579 N N . LEU A 1 72 ? 8.281 -24.406 -4.832 1 96.5 72 LEU A N 1
ATOM 580 C CA . LEU A 1 72 ? 9.609 -23.812 -4.801 1 96.5 72 LEU A CA 1
ATOM 581 C C . LEU A 1 72 ? 10.547 -24.625 -3.914 1 96.5 72 LEU A C 1
ATOM 583 O O . LEU A 1 72 ? 10.133 -25.156 -2.885 1 96.5 72 LEU A O 1
ATOM 587 N N . LYS A 1 73 ? 11.781 -24.625 -4.34 1 96.5 73 LYS A N 1
ATOM 588 C CA . LYS A 1 73 ? 12.805 -25.297 -3.533 1 96.5 73 LYS A CA 1
ATOM 589 C C . LYS A 1 73 ? 13.406 -24.328 -2.516 1 96.5 73 LYS A C 1
ATOM 591 O O . LYS A 1 73 ? 13.43 -23.109 -2.74 1 96.5 73 LYS A O 1
ATOM 596 N N . LYS A 1 74 ? 13.898 -24.953 -1.469 1 96.94 74 LYS A N 1
ATOM 597 C CA . LYS A 1 74 ? 14.578 -24.156 -0.451 1 96.94 74 LYS A CA 1
ATOM 598 C C . LYS A 1 74 ? 15.875 -23.547 -0.998 1 96.94 74 LYS A C 1
ATOM 600 O O . LYS A 1 74 ? 16.625 -24.219 -1.713 1 96.94 74 LYS A O 1
ATOM 605 N N . ILE A 1 75 ? 16.109 -22.312 -0.59 1 95.44 75 ILE A N 1
ATOM 606 C CA . ILE A 1 75 ? 17.344 -21.656 -0.982 1 95.44 75 ILE A CA 1
ATOM 607 C C . ILE A 1 75 ? 18.406 -21.859 0.105 1 95.44 75 ILE A C 1
ATOM 609 O O . ILE A 1 75 ? 18.188 -21.484 1.261 1 95.44 75 ILE A O 1
ATOM 613 N N . ASP A 1 76 ? 19.531 -22.391 -0.088 1 93.06 76 ASP A N 1
ATOM 614 C CA . ASP A 1 76 ? 20.516 -22.828 0.894 1 93.06 76 ASP A CA 1
ATOM 615 C C . ASP A 1 76 ? 21.141 -21.625 1.614 1 93.06 76 ASP A C 1
ATOM 617 O O . ASP A 1 76 ? 21.328 -21.672 2.832 1 93.06 76 ASP A O 1
ATOM 621 N N . ASP A 1 77 ? 21.578 -20.484 1.002 1 92.56 77 ASP A N 1
ATOM 622 C CA . ASP A 1 77 ? 22.328 -19.375 1.591 1 92.56 77 ASP A CA 1
ATOM 623 C C . ASP A 1 77 ? 21.391 -18.281 2.084 1 92.56 77 ASP A C 1
ATOM 625 O O . ASP A 1 77 ? 21.797 -17.141 2.254 1 92.56 77 ASP A O 1
ATOM 629 N N . VAL A 1 78 ? 20.172 -18.766 2.398 1 94.94 78 VAL A N 1
ATOM 630 C CA . VAL A 1 78 ? 19.172 -17.828 2.91 1 94.94 78 VAL A CA 1
ATOM 631 C C . VAL A 1 78 ? 18.531 -18.391 4.176 1 94.94 78 VAL A C 1
ATOM 633 O O . VAL A 1 78 ? 18.141 -19.562 4.211 1 94.94 78 VAL A O 1
ATOM 636 N N . LYS A 1 79 ? 18.516 -17.562 5.203 1 95.12 79 LYS A N 1
ATOM 637 C CA . LYS A 1 79 ? 17.875 -18 6.445 1 95.12 79 LYS A CA 1
ATOM 638 C C . LYS A 1 79 ? 16.438 -18.453 6.191 1 95.12 79 LYS A C 1
ATOM 640 O O . LYS A 1 79 ? 15.727 -17.859 5.379 1 95.12 79 LYS A O 1
ATOM 645 N N . ASP A 1 80 ? 15.953 -19.422 6.973 1 96.56 80 ASP A N 1
ATOM 646 C CA . ASP A 1 80 ? 14.602 -19.953 6.812 1 96.56 80 ASP A CA 1
ATOM 647 C C . ASP A 1 80 ? 13.555 -18.859 7.023 1 96.56 80 ASP A C 1
ATOM 649 O O . ASP A 1 80 ? 12.523 -18.844 6.348 1 96.56 80 ASP A O 1
ATOM 653 N N . SER A 1 81 ? 13.82 -17.922 7.945 1 96.19 81 SER A N 1
ATOM 654 C CA . SER A 1 81 ? 12.867 -16.859 8.227 1 96.19 81 SER A CA 1
ATOM 655 C C . SER A 1 81 ? 12.797 -15.867 7.07 1 96.19 81 SER A C 1
ATOM 657 O O . SER A 1 81 ? 11.812 -15.133 6.934 1 96.19 81 SER A O 1
ATOM 659 N N . ASP A 1 82 ? 13.836 -15.898 6.234 1 97.94 82 ASP A N 1
ATOM 660 C CA . ASP A 1 82 ? 13.938 -14.891 5.184 1 97.94 82 ASP A CA 1
ATOM 661 C C . ASP A 1 82 ? 13.453 -15.445 3.842 1 97.94 82 ASP A C 1
ATOM 663 O O . ASP A 1 82 ? 13.734 -14.867 2.791 1 97.94 82 ASP A O 1
ATOM 667 N N . GLN A 1 83 ? 12.836 -16.578 3.826 1 98 83 GLN A N 1
ATOM 668 C CA . GLN A 1 83 ? 12.258 -17.172 2.635 1 98 83 GLN A CA 1
ATOM 669 C C . GLN A 1 83 ? 10.914 -17.844 2.955 1 98 83 GLN A C 1
ATOM 671 O O . GLN A 1 83 ? 10.555 -17.984 4.125 1 98 83 GLN A O 1
ATOM 676 N N . CYS A 1 84 ? 10.219 -18.156 1.925 1 97.94 84 CYS A N 1
ATOM 677 C CA . CYS A 1 84 ? 8.922 -18.812 2.113 1 97.94 84 CYS A CA 1
ATOM 678 C C . CYS A 1 84 ? 9.102 -20.297 2.414 1 97.94 84 CYS A C 1
ATOM 680 O O . CYS A 1 84 ? 10.062 -20.906 1.951 1 97.94 84 CYS A O 1
ATOM 682 N N . GLY A 1 85 ? 8.164 -20.828 3.113 1 95.75 85 GLY A N 1
ATOM 683 C CA . GLY A 1 85 ? 8.258 -22.203 3.58 1 95.75 85 GLY A CA 1
ATOM 684 C C . GLY A 1 85 ? 7.883 -23.234 2.52 1 95.75 85 GLY A C 1
ATOM 685 O O . GLY A 1 85 ? 7.555 -22.859 1.389 1 95.75 85 GLY A O 1
ATOM 686 N N . GLN A 1 86 ? 7.945 -24.438 2.979 1 95.19 86 GLN A N 1
ATOM 687 C CA . GLN A 1 86 ? 7.602 -25.547 2.098 1 95.19 86 GLN A CA 1
ATOM 688 C C . GLN A 1 86 ? 6.156 -25.438 1.612 1 95.19 86 GLN A C 1
ATOM 690 O O . GLN A 1 86 ? 5.297 -24.906 2.324 1 95.19 86 GLN A O 1
ATOM 695 N N . GLY A 1 87 ? 5.953 -25.922 0.374 1 95 87 GLY A N 1
ATOM 696 C CA . GLY A 1 87 ? 4.609 -25.906 -0.182 1 95 87 GLY A CA 1
ATOM 697 C C . GLY A 1 87 ? 4.273 -24.609 -0.896 1 95 87 GLY A C 1
ATOM 698 O O . GLY A 1 87 ? 3.139 -24.422 -1.342 1 95 87 GLY A O 1
ATOM 699 N N . THR A 1 88 ? 5.254 -23.734 -0.988 1 96.56 88 THR A N 1
ATOM 700 C CA . THR A 1 88 ? 5.031 -22.453 -1.648 1 96.56 88 THR A CA 1
ATOM 701 C C . THR A 1 88 ? 5.281 -22.578 -3.148 1 96.56 88 THR A C 1
ATOM 703 O O . THR A 1 88 ? 6.289 -23.141 -3.574 1 96.56 88 THR A O 1
ATOM 706 N N . ARG A 1 89 ? 4.344 -22.062 -3.926 1 95.75 89 ARG A N 1
ATOM 707 C CA . ARG A 1 89 ? 4.465 -22.062 -5.379 1 95.75 89 ARG A CA 1
ATOM 708 C C . ARG A 1 89 ? 4.961 -20.703 -5.883 1 95.75 89 ARG A C 1
ATOM 710 O O . ARG A 1 89 ? 5.59 -20.625 -6.938 1 95.75 89 ARG A O 1
ATOM 717 N N . ALA A 1 90 ? 4.629 -19.703 -5.125 1 98 90 ALA A N 1
ATOM 718 C CA . ALA A 1 90 ? 5.074 -18.344 -5.418 1 98 90 ALA A CA 1
ATOM 719 C C . ALA A 1 90 ? 5.379 -17.578 -4.137 1 98 90 ALA A C 1
ATOM 721 O O . ALA A 1 90 ? 4.559 -17.547 -3.217 1 98 90 ALA A O 1
ATOM 722 N N . CYS A 1 91 ? 6.535 -17.016 -4.09 1 98.81 91 CYS A N 1
ATOM 723 C CA . CYS A 1 91 ? 7.016 -16.266 -2.93 1 98.81 91 CYS A CA 1
ATOM 724 C C . CYS A 1 91 ? 7.359 -14.828 -3.307 1 98.81 91 CYS A C 1
ATOM 726 O O . CYS A 1 91 ? 8.172 -14.594 -4.203 1 98.81 91 CYS A O 1
ATOM 728 N N . PHE A 1 92 ? 6.723 -13.898 -2.637 1 98.88 92 PHE A N 1
ATOM 729 C CA . PHE A 1 92 ? 7.008 -12.477 -2.807 1 98.88 92 PHE A CA 1
ATOM 730 C C . PHE A 1 92 ? 7.844 -11.953 -1.644 1 98.88 92 PHE A C 1
ATOM 732 O O . PHE A 1 92 ? 7.383 -11.93 -0.501 1 98.88 92 PHE A O 1
ATOM 739 N N . ARG A 1 93 ? 9.055 -11.516 -1.914 1 98.75 93 ARG A N 1
ATOM 740 C CA . ARG A 1 93 ? 9.93 -10.984 -0.874 1 98.75 93 ARG A CA 1
ATOM 741 C C . ARG A 1 93 ? 10.203 -9.5 -1.094 1 98.75 93 ARG A C 1
ATOM 743 O O . ARG A 1 93 ? 10.383 -9.055 -2.23 1 98.75 93 ARG A O 1
ATOM 750 N N . LYS A 1 94 ? 10.258 -8.797 -0.032 1 98.75 94 LYS A N 1
ATOM 751 C CA . LYS A 1 94 ? 10.742 -7.422 -0.014 1 98.75 94 LYS A CA 1
ATOM 752 C C . LYS A 1 94 ? 12.125 -7.328 0.627 1 98.75 94 LYS A C 1
ATOM 754 O O . LYS A 1 94 ? 12.297 -7.676 1.797 1 98.75 94 LYS A O 1
ATOM 759 N N . ILE A 1 95 ? 13.023 -6.852 -0.151 1 98.69 95 ILE A N 1
ATOM 760 C CA . ILE A 1 95 ? 14.406 -6.754 0.308 1 98.69 95 ILE A CA 1
ATOM 761 C C . ILE A 1 95 ? 14.82 -5.285 0.368 1 98.69 95 ILE A C 1
ATOM 763 O O . ILE A 1 95 ? 14.789 -4.582 -0.645 1 98.69 95 ILE A O 1
ATOM 767 N N . ASN A 1 96 ? 15.227 -4.844 1.544 1 98.81 96 ASN A N 1
ATOM 768 C CA . ASN A 1 96 ? 15.625 -3.455 1.749 1 98.81 96 ASN A CA 1
ATOM 769 C C . ASN A 1 96 ? 17.141 -3.287 1.648 1 98.81 96 ASN A C 1
ATOM 771 O O . ASN A 1 96 ? 17.891 -4.062 2.236 1 98.81 96 ASN A O 1
ATOM 775 N N . GLU A 1 97 ? 17.516 -2.344 0.878 1 98.56 97 GLU A N 1
ATOM 776 C CA . GLU A 1 97 ? 18.922 -2.01 0.7 1 98.56 97 GLU A CA 1
ATOM 777 C C . GLU A 1 97 ? 19.234 -0.625 1.256 1 98.56 97 GLU A C 1
ATOM 779 O O . GLU A 1 97 ? 18.594 0.357 0.896 1 98.56 97 GLU A O 1
ATOM 784 N N . LYS A 1 98 ? 20.172 -0.576 2.139 1 97.81 98 LYS A N 1
ATOM 785 C CA . LYS A 1 98 ? 20.609 0.68 2.736 1 97.81 98 LYS A CA 1
ATOM 786 C C . LYS A 1 98 ? 22.125 0.832 2.635 1 97.81 98 LYS A C 1
ATOM 788 O O . LYS A 1 98 ? 22.875 -0.116 2.896 1 97.81 98 LYS A O 1
ATOM 793 N N . ASP A 1 99 ? 22.594 2.041 2.211 1 95.5 99 ASP A N 1
ATOM 794 C CA . ASP A 1 99 ? 24.031 2.297 2.039 1 95.5 99 ASP A CA 1
ATOM 795 C C . ASP A 1 99 ? 24.797 1.964 3.311 1 95.5 99 ASP A C 1
ATOM 797 O O . ASP A 1 99 ? 24.438 2.398 4.402 1 95.5 99 ASP A O 1
ATOM 801 N N . GLY A 1 100 ? 25.797 1.107 3.176 1 94.12 100 GLY A N 1
ATOM 802 C CA . GLY A 1 100 ? 26.688 0.776 4.289 1 94.12 100 GLY A CA 1
ATOM 803 C C . GLY A 1 100 ? 26.156 -0.366 5.141 1 94.12 100 GLY A C 1
ATOM 804 O O . GLY A 1 100 ? 26.766 -0.715 6.156 1 94.12 100 GLY A O 1
ATOM 805 N N . GLU A 1 101 ? 25.031 -0.901 4.832 1 95.25 101 GLU A N 1
ATOM 806 C CA . GLU A 1 101 ? 24.453 -2.002 5.59 1 95.25 101 GLU A CA 1
ATOM 807 C C . GLU A 1 101 ? 24.141 -3.189 4.684 1 95.25 101 GLU A C 1
ATOM 809 O O . GLU A 1 101 ? 24.031 -3.037 3.463 1 95.25 101 GLU A O 1
ATOM 814 N N . SER A 1 102 ? 24.047 -4.367 5.242 1 95.69 102 SER A N 1
ATOM 815 C CA . SER A 1 102 ? 23.672 -5.559 4.484 1 95.69 102 SER A CA 1
ATOM 816 C C . SER A 1 102 ? 22.219 -5.504 4.043 1 95.69 102 SER A C 1
ATOM 818 O O . SER A 1 102 ? 21.391 -4.871 4.699 1 95.69 102 SER A O 1
ATOM 820 N N . ASN A 1 103 ? 22.016 -6.195 2.988 1 97.62 103 ASN A N 1
ATOM 821 C CA . ASN A 1 103 ? 20.625 -6.309 2.549 1 97.62 103 ASN A CA 1
ATOM 822 C C . ASN A 1 103 ? 19.766 -7.02 3.588 1 97.62 103 ASN A C 1
ATOM 824 O O . ASN A 1 103 ? 20.219 -7.973 4.227 1 97.62 103 ASN A O 1
ATOM 828 N N . ARG A 1 104 ? 18.547 -6.492 3.727 1 98.25 104 ARG A N 1
ATOM 829 C CA . ARG A 1 104 ? 17.656 -7.047 4.742 1 98.25 104 ARG A CA 1
ATOM 830 C C . ARG A 1 104 ? 16.328 -7.488 4.125 1 98.25 104 ARG A C 1
ATOM 832 O O . ARG A 1 104 ? 15.672 -6.711 3.432 1 98.25 104 ARG A O 1
ATOM 839 N N . VAL A 1 105 ? 15.969 -8.766 4.336 1 98.5 105 VAL A N 1
ATOM 840 C CA . VAL A 1 105 ? 14.633 -9.219 3.955 1 98.5 105 VAL A CA 1
ATOM 841 C C . VAL A 1 105 ? 13.609 -8.695 4.953 1 98.5 105 VAL A C 1
ATOM 843 O O . VAL A 1 105 ? 13.617 -9.086 6.125 1 98.5 105 VAL A O 1
ATOM 846 N N . VAL A 1 106 ? 12.719 -7.875 4.469 1 98.38 106 VAL A N 1
ATOM 847 C CA . VAL A 1 106 ? 11.734 -7.207 5.312 1 98.38 106 VAL A CA 1
ATOM 848 C C . VAL A 1 106 ? 10.453 -8.047 5.379 1 98.38 106 VAL A C 1
ATOM 850 O O . VAL A 1 106 ? 9.758 -8.047 6.398 1 98.38 106 VAL A O 1
ATOM 853 N N . ALA A 1 107 ? 10.172 -8.711 4.332 1 98.56 107 ALA A N 1
ATOM 854 C CA . ALA A 1 107 ? 8.961 -9.523 4.254 1 98.56 107 ALA A CA 1
ATOM 855 C C . ALA A 1 107 ? 9.156 -10.703 3.311 1 98.56 107 ALA A C 1
ATOM 857 O O . ALA A 1 107 ? 9.805 -10.578 2.27 1 98.56 107 ALA A O 1
ATOM 858 N N . ALA A 1 108 ? 8.664 -11.812 3.664 1 98.62 108 ALA A N 1
ATOM 859 C CA . ALA A 1 108 ? 8.547 -13.008 2.832 1 98.62 108 ALA A CA 1
ATOM 860 C C . ALA A 1 108 ? 7.113 -13.523 2.807 1 98.62 108 ALA A C 1
ATOM 862 O O . ALA A 1 108 ? 6.633 -14.086 3.791 1 98.62 108 ALA A O 1
ATOM 863 N N . ILE A 1 109 ? 6.469 -13.352 1.713 1 98.69 109 ILE A N 1
ATOM 864 C CA . ILE A 1 109 ? 5.027 -13.547 1.624 1 98.69 109 ILE A CA 1
ATOM 865 C C . ILE A 1 109 ? 4.719 -14.711 0.685 1 98.69 109 ILE A C 1
ATOM 867 O O . ILE A 1 109 ? 4.965 -14.625 -0.521 1 98.69 109 ILE A O 1
ATOM 871 N N . PRO A 1 110 ? 4.234 -15.812 1.194 1 98.06 110 PRO A N 1
ATOM 872 C CA . PRO A 1 110 ? 3.787 -16.875 0.295 1 98.06 110 PRO A CA 1
ATOM 873 C C . PRO A 1 110 ? 2.48 -16.531 -0.419 1 98.06 110 PRO A C 1
ATOM 875 O O . PRO A 1 110 ? 1.398 -16.844 0.09 1 98.06 110 PRO A O 1
ATOM 878 N N . VAL A 1 111 ? 2.586 -16.047 -1.572 1 98.44 111 VAL A N 1
ATOM 879 C CA . VAL A 1 111 ? 1.411 -15.539 -2.271 1 98.44 111 VAL A CA 1
ATOM 880 C C . VAL A 1 111 ? 0.685 -16.688 -2.969 1 98.44 111 VAL A C 1
ATOM 882 O O . VAL A 1 111 ? -0.47 -16.547 -3.377 1 98.44 111 VAL A O 1
ATOM 885 N N . ALA A 1 112 ? 1.302 -17.828 -3.123 1 97.06 112 ALA A N 1
ATOM 886 C CA . ALA A 1 112 ? 0.66 -19.031 -3.648 1 97.06 112 ALA A CA 1
ATOM 887 C C . ALA A 1 112 ? 1.189 -20.281 -2.955 1 97.06 112 ALA A C 1
ATOM 889 O O . ALA A 1 112 ? 2.402 -20.438 -2.803 1 97.06 112 ALA A O 1
ATOM 890 N N . GLN A 1 113 ? 0.253 -21.094 -2.607 1 94.81 113 GLN A N 1
ATOM 891 C CA . GLN A 1 113 ? 0.608 -22.344 -1.952 1 94.81 113 GLN A CA 1
ATOM 892 C C . GLN A 1 113 ? -0.101 -23.531 -2.605 1 94.81 113 GLN A C 1
ATOM 894 O O . GLN A 1 113 ? -1.245 -23.406 -3.047 1 94.81 113 GLN A O 1
ATOM 899 N N . SER A 1 114 ? 0.573 -24.641 -2.615 1 90.44 114 SER A N 1
ATOM 900 C CA . SER A 1 114 ? 0.074 -25.828 -3.303 1 90.44 114 SER A CA 1
ATOM 901 C C . SER A 1 114 ? -1.185 -26.375 -2.631 1 90.44 114 SER A C 1
ATOM 903 O O . SER A 1 114 ? -2.02 -27 -3.281 1 90.44 114 SER A O 1
ATOM 905 N N . SER A 1 115 ? -1.382 -26.078 -1.419 1 81.81 115 SER A N 1
ATOM 906 C CA . SER A 1 115 ? -2.504 -26.609 -0.648 1 81.81 115 SER A CA 1
ATOM 907 C C . SER A 1 115 ? -3.764 -25.781 -0.867 1 81.81 115 SER A C 1
ATOM 909 O O . SER A 1 115 ? -4.828 -26.109 -0.343 1 81.81 115 SER A O 1
ATOM 911 N N . THR A 1 116 ? -3.65 -24.734 -1.616 1 79.5 116 THR A N 1
ATOM 912 C CA . THR A 1 116 ? -4.77 -23.812 -1.744 1 79.5 116 THR A CA 1
ATOM 913 C C . THR A 1 116 ? -5.418 -23.938 -3.121 1 79.5 116 THR A C 1
ATOM 915 O O . THR A 1 116 ? -4.969 -24.719 -3.957 1 79.5 116 THR A O 1
ATOM 918 N N . LYS A 1 117 ? -6.426 -23.094 -3.34 1 82.88 117 LYS A N 1
ATOM 919 C CA . LYS A 1 117 ? -7.254 -23.172 -4.539 1 82.88 117 LYS A CA 1
ATOM 920 C C . LYS A 1 117 ? -6.562 -22.5 -5.723 1 82.88 117 LYS A C 1
ATOM 922 O O . LYS A 1 117 ? -5.68 -21.656 -5.543 1 82.88 117 LYS A O 1
ATOM 927 N N . PHE A 1 118 ? -6.945 -23.109 -6.883 1 87.06 118 PHE A N 1
ATOM 928 C CA . PHE A 1 118 ? -6.492 -22.562 -8.156 1 87.06 118 PHE A CA 1
ATOM 929 C C . PHE A 1 118 ? -7.676 -22.25 -9.062 1 87.06 118 PHE A C 1
ATOM 931 O O . PHE A 1 118 ? -8.68 -22.953 -9.047 1 87.06 118 PHE A O 1
ATOM 938 N N . ARG A 1 119 ? -7.516 -21.047 -9.766 1 91.38 119 ARG A N 1
ATOM 939 C CA . ARG A 1 119 ? -8.562 -20.656 -10.703 1 91.38 119 ARG A CA 1
ATOM 940 C C . ARG A 1 119 ? -7.973 -20.281 -12.055 1 91.38 119 ARG A C 1
ATOM 942 O O . ARG A 1 119 ? -6.906 -19.672 -12.125 1 91.38 119 ARG A O 1
ATOM 949 N N . ILE A 1 120 ? -8.711 -20.656 -13.109 1 92.12 120 ILE A N 1
ATOM 950 C CA . ILE A 1 120 ? -8.328 -20.297 -14.469 1 92.12 120 ILE A CA 1
ATOM 951 C C . ILE A 1 120 ? -9.43 -19.453 -15.109 1 92.12 120 ILE A C 1
ATOM 953 O O . ILE A 1 120 ? -10.602 -19.812 -15.055 1 92.12 120 ILE A O 1
ATOM 957 N N . ASP A 1 121 ? -9.023 -18.328 -15.625 1 94.31 121 ASP A N 1
ATOM 958 C CA . ASP A 1 121 ? -9.961 -17.453 -16.312 1 94.31 121 ASP A CA 1
ATOM 959 C C . ASP A 1 121 ? -9.453 -17.109 -17.719 1 94.31 121 ASP A C 1
ATOM 961 O O . ASP A 1 121 ? -8.266 -17.25 -18 1 94.31 121 ASP A O 1
ATOM 965 N N . ARG A 1 122 ? -10.406 -16.688 -18.531 1 92.75 122 ARG A N 1
ATOM 966 C CA . ARG A 1 122 ? -10.016 -16.219 -19.844 1 92.75 122 ARG A CA 1
ATOM 967 C C . ARG A 1 122 ? -9.383 -14.828 -19.766 1 92.75 122 ARG A C 1
ATOM 969 O O . ARG A 1 122 ? -9.812 -13.992 -18.984 1 92.75 122 ARG A O 1
ATOM 976 N N . LEU A 1 123 ? -8.422 -14.672 -20.625 1 94.25 123 LEU A N 1
ATOM 977 C CA . LEU A 1 123 ? -7.863 -13.328 -20.75 1 94.25 123 LEU A CA 1
ATOM 978 C C . LEU A 1 123 ? -8.891 -12.367 -21.328 1 94.25 123 LEU A C 1
ATOM 980 O O . LEU A 1 123 ? -9.648 -12.727 -22.234 1 94.25 123 LEU A O 1
ATOM 984 N N . PRO A 1 124 ? -8.852 -11.094 -20.812 1 90.69 124 PRO A N 1
ATOM 985 C CA . PRO A 1 124 ? -9.727 -10.109 -21.453 1 90.69 124 PRO A CA 1
ATOM 986 C C . PRO A 1 124 ? -9.492 -9.992 -22.953 1 90.69 124 PRO A C 1
ATOM 988 O O . PRO A 1 124 ? -8.344 -10.078 -23.406 1 90.69 124 PRO A O 1
ATOM 991 N N . SER A 1 125 ? -10.531 -9.742 -23.672 1 86.06 125 SER A N 1
ATOM 992 C CA . SER A 1 125 ? -10.484 -9.797 -25.141 1 86.06 125 SER A CA 1
ATOM 993 C C . SER A 1 125 ? -9.523 -8.758 -25.703 1 86.06 125 SER A C 1
ATOM 995 O O . SER A 1 125 ? -8.93 -8.961 -26.766 1 86.06 125 SER A O 1
ATOM 997 N N . ASP A 1 126 ? -9.43 -7.68 -25.016 1 90.25 126 ASP A N 1
ATOM 998 C CA . ASP A 1 126 ? -8.586 -6.602 -25.516 1 90.25 126 ASP A CA 1
ATOM 999 C C . ASP A 1 126 ? -7.105 -6.926 -25.312 1 90.25 126 ASP A C 1
ATOM 1001 O O . ASP A 1 126 ? -6.234 -6.184 -25.766 1 90.25 126 ASP A O 1
ATOM 1005 N N . ARG A 1 127 ? -6.84 -8.117 -24.812 1 91.06 127 ARG A N 1
ATOM 1006 C CA . ARG A 1 127 ? -5.449 -8.453 -24.531 1 91.06 127 ARG A CA 1
ATOM 1007 C C . ARG A 1 127 ? -5 -9.664 -25.344 1 91.06 127 ARG A C 1
ATOM 1009 O O . ARG A 1 127 ? -3.953 -10.25 -25.062 1 91.06 127 ARG A O 1
ATOM 1016 N N . GLY A 1 128 ? -5.859 -10.023 -26.281 1 90.56 128 GLY A N 1
ATOM 1017 C CA . GLY A 1 128 ? -5.496 -11.141 -27.141 1 90.56 128 GLY A CA 1
ATOM 1018 C C . GLY A 1 128 ? -5.93 -12.484 -26.594 1 90.56 128 GLY A C 1
ATOM 1019 O O . GLY A 1 128 ? -6.883 -12.57 -25.812 1 90.56 128 GLY A O 1
ATOM 1020 N N . LYS A 1 129 ? -5.25 -13.523 -27.125 1 93 129 LYS A N 1
ATOM 1021 C CA . LYS A 1 129 ? -5.539 -14.883 -26.672 1 93 129 LYS A CA 1
ATOM 1022 C C . LYS A 1 129 ? -4.68 -15.266 -25.484 1 93 129 LYS A C 1
ATOM 1024 O O . LYS A 1 129 ? -3.543 -14.812 -25.344 1 93 129 LYS A O 1
ATOM 1029 N N . GLY A 1 130 ? -5.258 -16.094 -24.625 1 95.38 130 GLY A N 1
ATOM 1030 C CA . GLY A 1 130 ? -4.527 -16.562 -23.469 1 95.38 130 GLY A CA 1
ATOM 1031 C C . GLY A 1 130 ? -5.426 -16.844 -22.281 1 95.38 130 GLY A C 1
ATOM 1032 O O . GLY A 1 130 ? -6.641 -16.984 -22.422 1 95.38 130 GLY A O 1
ATOM 1033 N N . ILE A 1 131 ? -4.777 -17.031 -21.094 1 95.38 131 ILE A N 1
ATOM 1034 C CA . ILE A 1 131 ? -5.52 -17.359 -19.891 1 95.38 131 ILE A CA 1
ATOM 1035 C C . ILE A 1 131 ? -4.898 -16.641 -18.688 1 95.38 131 ILE A C 1
ATOM 1037 O O . ILE A 1 131 ? -3.766 -16.156 -18.766 1 95.38 131 ILE A O 1
ATOM 1041 N N . VAL A 1 132 ? -5.691 -16.516 -17.672 1 96.81 132 VAL A N 1
ATOM 1042 C CA . VAL A 1 132 ? -5.219 -15.984 -16.406 1 96.81 132 VAL A CA 1
ATOM 1043 C C . VAL A 1 132 ? -5.25 -17.078 -15.344 1 96.81 132 VAL A C 1
ATOM 1045 O O . VAL A 1 132 ? -6.293 -17.703 -15.102 1 96.81 132 VAL A O 1
ATOM 1048 N N . LEU A 1 133 ? -4.098 -17.312 -14.82 1 94.56 133 LEU A N 1
ATOM 1049 C CA . LEU A 1 133 ? -3.982 -18.266 -13.719 1 94.56 133 LEU A CA 1
ATOM 1050 C C . LEU A 1 133 ? -3.912 -17.547 -12.383 1 94.56 133 LEU A C 1
ATOM 1052 O O . LEU A 1 133 ? -3.041 -16.688 -12.172 1 94.56 133 LEU A O 1
ATOM 1056 N N . THR A 1 134 ? -4.832 -17.875 -11.477 1 96.31 134 THR A N 1
ATOM 1057 C CA . THR A 1 134 ? -4.789 -17.312 -10.133 1 96.31 134 THR A CA 1
ATOM 1058 C C . THR A 1 134 ? -4.605 -18.406 -9.094 1 96.31 134 THR A C 1
ATOM 1060 O O . THR A 1 134 ? -5.418 -19.328 -9 1 96.31 134 THR A O 1
ATOM 1063 N N . MET A 1 135 ? -3.537 -18.281 -8.406 1 95 135 MET A N 1
ATOM 1064 C CA . MET A 1 135 ? -3.244 -19.234 -7.332 1 95 135 MET A CA 1
ATOM 1065 C C . MET A 1 135 ? -3.359 -18.562 -5.965 1 95 135 MET A C 1
ATOM 1067 O O . MET A 1 135 ? -2.885 -17.438 -5.777 1 95 135 MET A O 1
ATOM 1071 N N . SER A 1 136 ? -3.9 -19.312 -4.996 1 95.5 136 SER A N 1
ATOM 1072 C CA . SER A 1 136 ? -4.125 -18.719 -3.682 1 95.5 136 SER A CA 1
ATOM 1073 C C . SER A 1 136 ? -3.002 -19.078 -2.713 1 95.5 136 SER A C 1
ATOM 1075 O O . SER A 1 136 ? -2.361 -20.109 -2.857 1 95.5 136 SER A O 1
ATOM 1077 N N . GLY A 1 137 ? -2.785 -18.141 -1.82 1 95.5 137 GLY A N 1
ATOM 1078 C CA . GLY A 1 137 ? -1.88 -18.344 -0.701 1 95.5 137 GLY A CA 1
ATOM 1079 C C . GLY A 1 137 ? -2.553 -18.188 0.648 1 95.5 137 GLY A C 1
ATOM 1080 O O . GLY A 1 137 ? -3.773 -18.031 0.726 1 95.5 137 GLY A O 1
ATOM 1081 N N . GLY A 1 138 ? -1.846 -18.422 1.691 1 92 138 GLY A N 1
ATOM 1082 C CA . GLY A 1 138 ? -2.371 -18.188 3.027 1 92 138 GLY A CA 1
ATOM 1083 C C . GLY A 1 138 ? -2.49 -16.719 3.383 1 92 138 GLY A C 1
ATOM 1084 O O . GLY A 1 138 ? -2.293 -15.852 2.531 1 92 138 GLY A O 1
ATOM 1085 N N . SER A 1 139 ? -2.875 -16.531 4.59 1 95.56 139 SER A N 1
ATOM 1086 C CA . SER A 1 139 ? -2.953 -15.164 5.09 1 95.56 139 SER A CA 1
ATOM 1087 C C . SER A 1 139 ? -1.57 -14.617 5.441 1 95.56 139 SER A C 1
ATOM 1089 O O . SER A 1 139 ? -0.697 -15.375 5.879 1 95.56 139 SER A O 1
ATOM 1091 N N . TYR A 1 140 ? -1.417 -13.383 5.215 1 96.75 140 TYR A N 1
ATOM 1092 C CA . TYR A 1 140 ? -0.193 -12.695 5.613 1 96.75 140 TYR A CA 1
ATOM 1093 C C . TYR A 1 140 ? -0.51 -11.367 6.289 1 96.75 140 TYR A C 1
ATOM 1095 O O . TYR A 1 140 ? -1.192 -10.516 5.711 1 96.75 140 TYR A O 1
ATOM 1103 N N . PRO A 1 141 ? 0.058 -11.094 7.473 1 96.25 141 PRO A N 1
ATOM 1104 C CA . PRO A 1 141 ? 0.723 -12.078 8.328 1 96.25 141 PRO A CA 1
ATOM 1105 C C . PRO A 1 141 ? -0.179 -13.258 8.68 1 96.25 141 PRO A C 1
ATOM 1107 O O . PRO A 1 141 ? -1.379 -13.227 8.398 1 96.25 141 PRO A O 1
ATOM 1110 N N . ASN A 1 142 ? 0.436 -14.312 9.234 1 90.62 142 ASN A N 1
ATOM 1111 C CA . ASN A 1 142 ? -0.308 -15.539 9.508 1 90.62 142 ASN A CA 1
ATOM 1112 C C . ASN A 1 142 ? -1.48 -15.281 10.445 1 90.62 142 ASN A C 1
ATOM 1114 O O . ASN A 1 142 ? -2.562 -15.844 10.266 1 90.62 142 ASN A O 1
ATOM 1118 N N . ASP A 1 143 ? -1.243 -14.414 11.398 1 87.94 143 ASP A N 1
ATOM 1119 C CA . ASP A 1 143 ? -2.301 -14.078 12.352 1 87.94 143 ASP A CA 1
ATOM 1120 C C . ASP A 1 143 ? -2.916 -12.719 12.023 1 87.94 143 ASP A C 1
ATOM 1122 O O . ASP A 1 143 ? -2.221 -11.695 12.023 1 87.94 143 ASP A O 1
ATOM 1126 N N . GLY A 1 144 ? -4.25 -12.734 11.711 1 90.06 144 GLY A N 1
ATOM 1127 C CA . GLY A 1 144 ? -4.961 -11.484 11.508 1 90.06 144 GLY A CA 1
ATOM 1128 C C . GLY A 1 144 ? -4.691 -10.852 10.156 1 90.06 144 GLY A C 1
ATOM 1129 O O . GLY A 1 144 ? -5.117 -9.727 9.891 1 90.06 144 GLY A O 1
ATOM 1130 N N . GLY A 1 145 ? -3.955 -11.555 9.367 1 94.69 145 GLY A N 1
ATOM 1131 C CA . GLY A 1 145 ? -3.6 -10.992 8.07 1 94.69 145 GLY A CA 1
ATOM 1132 C C . GLY A 1 145 ? -4.656 -11.219 7.008 1 94.69 145 GLY A C 1
ATOM 1133 O O . GLY A 1 145 ? -5.762 -11.672 7.312 1 94.69 145 GLY A O 1
ATOM 1134 N N . LYS A 1 146 ? -4.34 -10.773 5.832 1 96.31 146 LYS A N 1
ATOM 1135 C CA . LYS A 1 146 ? -5.227 -10.914 4.684 1 96.31 146 LYS A CA 1
ATOM 1136 C C . LYS A 1 146 ? -4.789 -12.062 3.787 1 96.31 146 LYS A C 1
ATOM 1138 O O . LYS A 1 146 ? -3.594 -12.305 3.605 1 96.31 146 LYS A O 1
ATOM 1143 N N . PRO A 1 147 ? -5.805 -12.75 3.221 1 97 147 PRO A N 1
ATOM 1144 C CA . PRO A 1 147 ? -5.438 -13.797 2.264 1 97 147 PRO A CA 1
ATOM 1145 C C . PRO A 1 147 ? -4.645 -13.266 1.074 1 97 147 PRO A C 1
ATOM 1147 O O . PRO A 1 147 ? -4.922 -12.164 0.59 1 97 147 PRO A O 1
ATOM 1150 N N . GLN A 1 148 ? -3.65 -14.055 0.678 1 98.19 148 GLN A N 1
ATOM 1151 C CA . GLN A 1 148 ? -2.768 -13.664 -0.415 1 98.19 148 GLN A CA 1
ATOM 1152 C C . GLN A 1 148 ? -3.055 -14.477 -1.675 1 98.19 148 GLN A C 1
ATOM 1154 O O . GLN A 1 148 ? -3.643 -15.555 -1.603 1 98.19 148 GLN A O 1
ATOM 1159 N N . SER A 1 149 ? -2.629 -13.945 -2.838 1 98.38 149 SER A N 1
ATOM 1160 C CA . SER A 1 149 ? -2.803 -14.688 -4.086 1 98.38 149 SER A CA 1
ATOM 1161 C C . SER A 1 149 ? -1.781 -14.25 -5.133 1 98.38 149 SER A C 1
ATOM 1163 O O . SER A 1 149 ? -1.162 -13.195 -5 1 98.38 149 SER A O 1
ATOM 1165 N N . PHE A 1 150 ? -1.565 -15.148 -6.035 1 98.38 150 PHE A N 1
ATOM 1166 C CA . PHE A 1 150 ? -0.705 -14.891 -7.184 1 98.38 150 PHE A CA 1
ATOM 1167 C C . PHE A 1 150 ? -1.489 -15.008 -8.484 1 98.38 150 PHE A C 1
ATOM 1169 O O . PHE A 1 150 ? -2.076 -16.047 -8.773 1 98.38 150 PHE A O 1
ATOM 1176 N N . LYS A 1 151 ? -1.518 -13.875 -9.227 1 98.19 151 LYS A N 1
ATOM 1177 C CA . LYS A 1 151 ? -2.213 -13.812 -10.516 1 98.19 151 LYS A CA 1
ATOM 1178 C C . LYS A 1 151 ? -1.221 -13.766 -11.672 1 98.19 151 LYS A C 1
ATOM 1180 O O . LYS A 1 151 ? -0.461 -12.805 -11.805 1 98.19 151 LYS A O 1
ATOM 1185 N N . LEU A 1 152 ? -1.224 -14.703 -12.531 1 97.19 152 LEU A N 1
ATOM 1186 C CA . LEU A 1 152 ? -0.345 -14.773 -13.695 1 97.19 152 LEU A CA 1
ATOM 1187 C C . LEU A 1 152 ? -1.15 -14.727 -14.992 1 97.19 152 LEU A C 1
ATOM 1189 O O . LEU A 1 152 ? -1.946 -15.625 -15.258 1 97.19 152 LEU A O 1
ATOM 1193 N N . SER A 1 153 ? -0.953 -13.695 -15.75 1 97.94 153 SER A N 1
ATOM 1194 C CA . SER A 1 153 ? -1.553 -13.609 -17.078 1 97.94 153 SER A CA 1
ATOM 1195 C C . SER A 1 153 ? -0.667 -14.266 -18.125 1 97.94 153 SER A C 1
ATOM 1197 O O . SER A 1 153 ? 0.457 -13.82 -18.375 1 97.94 153 SER A O 1
ATOM 1199 N N . LEU A 1 154 ? -1.186 -15.25 -18.688 1 96.94 154 LEU A N 1
ATOM 1200 C CA . LEU A 1 154 ? -0.495 -15.945 -19.766 1 96.94 154 LEU A CA 1
ATOM 1201 C C . LEU A 1 154 ? -1.024 -15.5 -21.125 1 96.94 154 LEU A C 1
ATOM 1203 O O . LEU A 1 154 ? -2.188 -15.75 -21.453 1 96.94 154 LEU A O 1
ATOM 1207 N N . ILE A 1 155 ? -0.124 -14.914 -21.938 1 97.62 155 ILE A N 1
ATOM 1208 C CA . ILE A 1 155 ? -0.539 -14.336 -23.219 1 97.62 155 ILE A CA 1
ATOM 1209 C C . ILE A 1 155 ? 0.088 -15.125 -24.359 1 97.62 155 ILE A C 1
ATOM 1211 O O . ILE A 1 155 ? 1.303 -15.336 -24.391 1 97.62 155 ILE A O 1
ATOM 1215 N N . CYS A 1 156 ? -0.766 -15.469 -25.266 1 96.69 156 CYS A N 1
ATOM 1216 C CA . CYS A 1 156 ? -0.316 -16.234 -26.422 1 96.69 156 CYS A CA 1
ATOM 1217 C C . CYS A 1 156 ? 0.457 -15.359 -27.391 1 96.69 156 CYS A C 1
ATOM 1219 O O . CYS A 1 156 ? -0.071 -14.359 -27.891 1 96.69 156 CYS A O 1
ATOM 1221 N N . VAL A 1 157 ? 1.732 -15.773 -27.672 1 96.44 157 VAL A N 1
ATOM 1222 C CA . VAL A 1 157 ? 2.564 -15.07 -28.641 1 96.44 157 VAL A CA 1
ATOM 1223 C C . VAL A 1 157 ? 3.35 -16.094 -29.469 1 96.44 157 VAL A C 1
ATOM 1225 O O . VAL A 1 157 ? 3.393 -17.281 -29.141 1 96.44 157 VAL A O 1
ATOM 1228 N N . GLU A 1 158 ? 3.963 -15.586 -30.516 1 95.06 158 GLU A N 1
ATOM 1229 C CA . GLU A 1 158 ? 4.699 -16.453 -31.438 1 95.06 158 GLU A CA 1
ATOM 1230 C C . GLU A 1 158 ? 6.082 -16.797 -30.875 1 95.06 158 GLU A C 1
ATOM 1232 O O . GLU A 1 158 ? 6.668 -17.812 -31.234 1 95.06 158 GLU A O 1
ATOM 1237 N N . LYS A 1 159 ? 6.605 -15.891 -30.078 1 95.81 159 LYS A N 1
ATOM 1238 C CA . LYS A 1 159 ? 7.91 -16.094 -29.469 1 95.81 159 LYS A CA 1
ATOM 1239 C C . LYS A 1 159 ? 7.848 -15.828 -27.953 1 95.81 159 LYS A C 1
ATOM 1241 O O . LYS A 1 159 ? 7.445 -14.75 -27.531 1 95.81 159 LYS A O 1
ATOM 1246 N N . THR A 1 160 ? 8.281 -16.828 -27.25 1 95.44 160 THR A N 1
ATOM 1247 C CA . THR A 1 160 ? 8.219 -16.75 -25.797 1 95.44 160 THR A CA 1
ATOM 1248 C C . THR A 1 160 ? 9.188 -15.695 -25.266 1 95.44 160 THR A C 1
ATOM 1250 O O . THR A 1 160 ? 10.328 -15.609 -25.734 1 95.44 160 THR A O 1
ATOM 1253 N N . GLU A 1 161 ? 8.719 -14.906 -24.328 1 96.62 161 GLU A N 1
ATOM 1254 C CA . GLU A 1 161 ? 9.523 -13.922 -23.609 1 96.62 161 GLU A CA 1
ATOM 1255 C C . GLU A 1 161 ? 9.617 -14.242 -22.125 1 96.62 161 GLU A C 1
ATOM 1257 O O . GLU A 1 161 ? 8.906 -15.117 -21.625 1 96.62 161 GLU A O 1
ATOM 1262 N N . ASP A 1 162 ? 10.57 -13.578 -21.484 1 96.62 162 ASP A N 1
ATOM 1263 C CA . ASP A 1 162 ? 10.664 -13.742 -20.031 1 96.62 162 ASP A CA 1
ATOM 1264 C C . ASP A 1 162 ? 9.453 -13.133 -19.328 1 96.62 162 ASP A C 1
ATOM 1266 O O . ASP A 1 162 ? 8.906 -12.125 -19.797 1 96.62 162 ASP A O 1
ATOM 1270 N N . PRO A 1 163 ? 9.047 -13.773 -18.266 1 98.19 163 PRO A N 1
ATOM 1271 C CA . PRO A 1 163 ? 7.938 -13.172 -17.516 1 98.19 163 PRO A CA 1
ATOM 1272 C C . PRO A 1 163 ? 8.289 -11.805 -16.938 1 98.19 163 PRO A C 1
ATOM 1274 O O . PRO A 1 163 ? 9.469 -11.5 -16.734 1 98.19 163 PRO A O 1
ATOM 1277 N N . GLN A 1 164 ? 7.23 -11.039 -16.703 1 98.56 164 GLN A N 1
ATOM 1278 C CA . GLN A 1 164 ? 7.414 -9.688 -16.188 1 98.56 164 GLN A CA 1
ATOM 1279 C C . GLN A 1 164 ? 6.574 -9.461 -14.93 1 98.56 164 GLN A C 1
ATOM 1281 O O . GLN A 1 164 ? 5.406 -9.852 -14.875 1 98.56 164 GLN A O 1
ATOM 1286 N N . PHE A 1 165 ? 7.23 -8.828 -13.992 1 98.75 165 PHE A N 1
ATOM 1287 C CA . PHE A 1 165 ? 6.516 -8.43 -12.789 1 98.75 165 PHE A CA 1
ATOM 1288 C C . PHE A 1 165 ? 5.629 -7.223 -13.055 1 98.75 165 PHE A C 1
ATOM 1290 O O . PHE A 1 165 ? 6.055 -6.262 -13.695 1 98.75 165 PHE A O 1
ATOM 1297 N N . ILE A 1 166 ? 4.359 -7.281 -12.586 1 98.44 166 ILE A N 1
ATOM 1298 C CA . ILE A 1 166 ? 3.447 -6.164 -12.812 1 98.44 166 ILE A CA 1
ATOM 1299 C C . ILE A 1 166 ? 3.291 -5.355 -11.523 1 98.44 166 ILE A C 1
ATOM 1301 O O . ILE A 1 166 ? 3.609 -4.164 -11.492 1 98.44 166 ILE A O 1
ATOM 1305 N N . ASP A 1 167 ? 2.779 -6.098 -10.469 1 98.19 167 ASP A N 1
ATOM 1306 C CA . ASP A 1 167 ? 2.527 -5.309 -9.266 1 98.19 167 ASP A CA 1
ATOM 1307 C C . ASP A 1 167 ? 2.236 -6.211 -8.062 1 98.19 167 ASP A C 1
ATOM 1309 O O . ASP A 1 167 ? 2.055 -7.418 -8.219 1 98.19 167 ASP A O 1
ATOM 1313 N N . TYR A 1 168 ? 2.289 -5.641 -6.902 1 98.44 168 TYR A N 1
ATOM 1314 C CA . TYR A 1 168 ? 1.768 -6.184 -5.652 1 98.44 168 TYR A CA 1
ATOM 1315 C C . TYR A 1 168 ? 0.938 -5.145 -4.91 1 98.44 168 TYR A C 1
ATOM 1317 O O . TYR A 1 168 ? 1.446 -4.082 -4.539 1 98.44 168 TYR A O 1
ATOM 1325 N N . ASP A 1 169 ? -0.294 -5.477 -4.594 1 96.62 169 ASP A N 1
ATOM 1326 C CA . ASP A 1 169 ? -1.171 -4.438 -4.059 1 96.62 169 ASP A CA 1
ATOM 1327 C C . ASP A 1 169 ? -1.436 -4.66 -2.572 1 96.62 169 ASP A C 1
ATOM 1329 O O . ASP A 1 169 ? -2.369 -4.082 -2.012 1 96.62 169 ASP A O 1
ATOM 1333 N N . GLY A 1 170 ? -0.742 -5.508 -1.982 1 96.31 170 GLY A N 1
ATOM 1334 C CA . GLY A 1 170 ? -0.919 -5.805 -0.57 1 96.31 170 GLY A CA 1
ATOM 1335 C C . GLY A 1 170 ? -1.555 -7.16 -0.321 1 96.31 170 GLY A C 1
ATOM 1336 O O . GLY A 1 170 ? -1.447 -7.707 0.777 1 96.31 170 GLY A O 1
ATOM 1337 N N . THR A 1 171 ? -2.256 -7.691 -1.367 1 98 171 THR A N 1
ATOM 1338 C CA . THR A 1 171 ? -2.906 -8.984 -1.194 1 98 171 THR A CA 1
ATOM 1339 C C . THR A 1 171 ? -2.668 -9.875 -2.408 1 98 171 THR A C 1
ATOM 1341 O O . THR A 1 171 ? -2.842 -11.094 -2.336 1 98 171 THR A O 1
ATOM 1344 N N . GLN A 1 172 ? -2.285 -9.297 -3.477 1 98.69 172 GLN A N 1
ATOM 1345 C CA . GLN A 1 172 ? -2.125 -10.07 -4.703 1 98.69 172 GLN A CA 1
ATOM 1346 C C . GLN A 1 172 ? -0.877 -9.633 -5.469 1 98.69 172 GLN A C 1
ATOM 1348 O O . GLN A 1 172 ? -0.697 -8.445 -5.75 1 98.69 172 GLN A O 1
ATOM 1353 N N . ALA A 1 173 ? -0.055 -10.57 -5.746 1 98.81 173 ALA A N 1
ATOM 1354 C CA . ALA A 1 173 ? 1.046 -10.359 -6.68 1 98.81 173 ALA A CA 1
ATOM 1355 C C . ALA A 1 173 ? 0.626 -10.703 -8.109 1 98.81 173 ALA A C 1
AT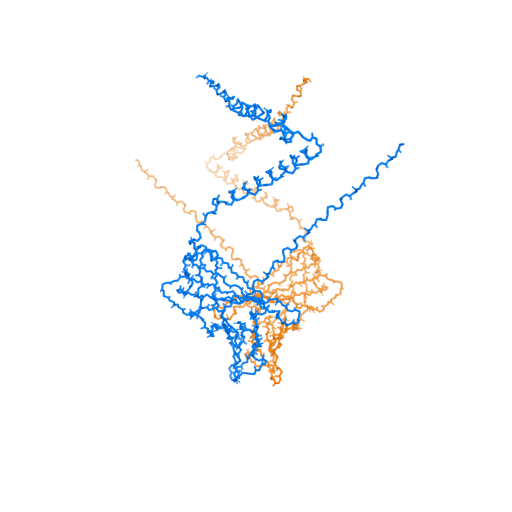OM 1357 O O . ALA A 1 173 ? -0.072 -11.695 -8.336 1 98.81 173 ALA A O 1
ATOM 1358 N N . SER A 1 174 ? 0.995 -9.852 -9.047 1 98.75 174 SER A N 1
ATOM 1359 C CA . SER A 1 174 ? 0.599 -10.086 -10.43 1 98.75 174 SER A CA 1
ATOM 1360 C C . SER A 1 174 ? 1.809 -10.086 -11.359 1 98.75 174 SER A C 1
ATOM 1362 O O . SER A 1 174 ? 2.732 -9.289 -11.18 1 98.75 174 SER A O 1
ATOM 1364 N N . ALA A 1 175 ? 1.786 -10.93 -12.32 1 98.75 175 ALA A N 1
ATOM 1365 C CA . ALA A 1 175 ? 2.814 -11.047 -13.352 1 98.75 175 ALA A CA 1
ATOM 1366 C C . ALA A 1 175 ? 2.195 -11.375 -14.703 1 98.75 175 ALA A C 1
ATOM 1368 O O . ALA A 1 175 ? 1.031 -11.773 -14.781 1 98.75 175 ALA A O 1
ATOM 1369 N N . GLU A 1 176 ? 2.98 -11.109 -15.727 1 98.31 176 GLU A N 1
ATOM 1370 C CA . GLU A 1 176 ? 2.598 -11.43 -17.094 1 98.31 176 GLU A CA 1
ATOM 1371 C C . GLU A 1 176 ? 3.676 -12.258 -17.797 1 98.31 176 GLU A C 1
ATOM 1373 O O . GLU A 1 176 ? 4.871 -12 -17.609 1 98.31 176 GLU A O 1
ATOM 1378 N N . TRP A 1 177 ? 3.217 -13.188 -18.547 1 97.88 177 TRP A N 1
ATOM 1379 C CA . TRP A 1 177 ? 4.129 -14.062 -19.266 1 97.88 177 TRP A CA 1
ATOM 1380 C C . TRP A 1 177 ? 3.645 -14.289 -20.703 1 97.88 177 TRP A C 1
ATOM 1382 O O . TRP A 1 177 ? 2.625 -14.945 -20.922 1 97.88 177 TRP A O 1
ATOM 1392 N N . LYS A 1 178 ? 4.348 -13.68 -21.609 1 97.56 178 LYS A N 1
ATOM 1393 C CA . LYS A 1 178 ? 4.09 -13.914 -23.031 1 97.56 178 LYS A CA 1
ATOM 1394 C C . LYS A 1 178 ? 4.793 -15.18 -23.516 1 97.56 178 LYS A C 1
ATOM 1396 O O . LYS A 1 178 ? 6.023 -15.219 -23.609 1 97.56 178 LYS A O 1
ATOM 1401 N N . ALA A 1 179 ? 4.023 -16.172 -23.875 1 96.69 179 ALA A N 1
ATOM 1402 C CA . ALA A 1 179 ? 4.625 -17.469 -24.172 1 96.69 179 ALA A CA 1
ATOM 1403 C C . ALA A 1 179 ? 3.83 -18.203 -25.234 1 96.69 179 ALA A C 1
ATOM 1405 O O . ALA A 1 179 ? 2.604 -18.078 -25.312 1 96.69 179 ALA A O 1
ATOM 1406 N N . VAL A 1 180 ? 4.488 -19.016 -25.953 1 95.69 180 VAL A N 1
ATOM 1407 C CA . VAL A 1 180 ? 3.867 -19.844 -26.984 1 95.69 180 VAL A CA 1
ATOM 1408 C C . VAL A 1 180 ? 2.955 -20.891 -26.328 1 95.69 180 VAL A C 1
ATOM 1410 O O . VAL A 1 180 ? 1.899 -21.219 -26.875 1 95.69 180 VAL A O 1
ATOM 1413 N N . GLU A 1 181 ? 3.305 -21.328 -25.156 1 93.44 181 GLU A N 1
ATOM 1414 C CA . GLU A 1 181 ? 2.551 -22.344 -24.422 1 93.44 181 GLU A CA 1
ATOM 1415 C C . GLU A 1 181 ? 1.167 -21.828 -24.031 1 93.44 181 GLU A C 1
ATOM 1417 O O . GLU A 1 181 ? 0.26 -22.609 -23.766 1 93.44 181 GLU A O 1
ATOM 1422 N N . ALA A 1 182 ? 1.067 -20.547 -24.031 1 94.81 182 ALA A N 1
ATOM 1423 C CA . ALA A 1 182 ? -0.2 -19.938 -23.625 1 94.81 182 ALA A CA 1
ATOM 1424 C C . ALA A 1 182 ? -1.229 -20 -24.75 1 94.81 182 ALA A C 1
ATOM 1426 O O . ALA A 1 182 ? -2.406 -19.703 -24.531 1 94.81 182 ALA A O 1
ATOM 1427 N N . CYS A 1 183 ? -0.871 -20.344 -25.922 1 94.44 183 CYS A N 1
ATOM 1428 C CA . CYS A 1 183 ? -1.78 -20.422 -27.047 1 94.44 183 CYS A CA 1
ATOM 1429 C C . CYS A 1 183 ? -2.678 -21.656 -26.953 1 94.44 183 CYS A C 1
ATOM 1431 O O . CYS A 1 183 ? -3.818 -21.625 -27.422 1 94.44 183 CYS A O 1
ATOM 1433 N N . GLY A 1 184 ? -2.152 -22.688 -26.312 1 91.44 184 GLY A N 1
ATOM 1434 C CA . GLY A 1 184 ? -2.908 -23.922 -26.219 1 91.44 184 GLY A CA 1
ATOM 1435 C C . GLY A 1 184 ? -3.082 -24.609 -27.562 1 91.44 184 GLY A C 1
ATOM 1436 O O . GLY A 1 184 ? -2.662 -24.078 -28.594 1 91.44 184 GLY A O 1
ATOM 1437 N N . ALA A 1 185 ? -3.584 -25.797 -27.531 1 87.62 185 ALA A N 1
ATOM 1438 C CA . ALA A 1 185 ? -3.936 -26.578 -28.719 1 87.62 185 ALA A CA 1
ATOM 1439 C C . ALA A 1 185 ? -5.402 -27 -28.672 1 87.62 185 ALA A C 1
ATOM 1441 O O . ALA A 1 185 ? -5.992 -27.141 -27.594 1 87.62 185 ALA A O 1
ATOM 1442 N N . LYS A 1 186 ? -6.047 -26.766 -29.969 1 73.69 186 LYS A N 1
ATOM 1443 C CA . LYS A 1 186 ? -7.434 -27.219 -30.031 1 73.69 186 LYS A CA 1
ATOM 1444 C C . LYS A 1 186 ? -7.562 -28.672 -29.547 1 73.69 186 LYS A C 1
ATOM 1446 O O . LYS A 1 186 ? -6.766 -29.531 -29.938 1 73.69 186 LYS A O 1
ATOM 1451 N N . SER A 1 187 ? -8.102 -28.859 -28.531 1 65.62 187 SER A N 1
ATOM 1452 C CA . SER A 1 187 ? -8.305 -30.203 -28 1 65.62 187 SER A CA 1
ATOM 1453 C C . SER A 1 187 ? -8.891 -31.141 -29.047 1 65.62 187 SER A C 1
ATOM 1455 O O . SER A 1 187 ? -9.922 -30.828 -29.656 1 65.62 187 SER A O 1
ATOM 1457 N N . ASN A 1 188 ? -8.062 -31.781 -29.844 1 51.06 188 ASN A N 1
ATOM 1458 C CA . ASN A 1 188 ? -8.625 -32.75 -30.766 1 51.06 188 ASN A CA 1
ATOM 1459 C C . ASN A 1 188 ? -9.688 -33.625 -30.078 1 51.06 188 ASN A C 1
ATOM 1461 O O . ASN A 1 188 ? -10.219 -34.562 -30.688 1 51.06 188 ASN A O 1
ATOM 1465 N N . ASN A 1 189 ? -9.609 -33.562 -28.891 1 46.06 189 ASN A N 1
ATOM 1466 C CA . ASN A 1 189 ? -10.641 -34.469 -28.422 1 46.06 189 ASN A CA 1
ATOM 1467 C C . ASN A 1 189 ? -12.031 -34.031 -28.875 1 46.06 189 ASN A C 1
ATOM 1469 O O . ASN A 1 189 ? -13.039 -34.438 -28.297 1 46.06 189 ASN A O 1
ATOM 1473 N N . SER A 1 190 ? -12.031 -32.875 -29.453 1 42.53 190 SER A N 1
ATOM 1474 C CA . SER A 1 190 ? -13.398 -32.688 -29.938 1 42.53 190 SER A CA 1
ATOM 1475 C C . SER A 1 190 ? -13.773 -33.781 -30.938 1 42.53 190 SER A C 1
ATOM 1477 O O . SER A 1 190 ? -14.656 -33.594 -31.781 1 42.53 190 SER A O 1
ATOM 1479 N N . ASN A 1 191 ? -12.875 -34.594 -31.234 1 37.41 191 ASN A N 1
ATOM 1480 C CA . ASN A 1 191 ? -13.602 -35.688 -31.875 1 37.41 191 ASN A CA 1
ATOM 1481 C C . ASN A 1 191 ? -14.773 -36.156 -31.016 1 37.41 191 ASN A C 1
ATOM 1483 O O . ASN A 1 191 ? -15.211 -37.312 -31.109 1 37.41 191 ASN A O 1
ATOM 1487 N N . THR A 1 192 ? -14.773 -35.625 -29.859 1 36.47 192 THR A N 1
ATOM 1488 C CA . THR A 1 192 ? -16.109 -35.969 -29.406 1 36.47 192 THR A CA 1
ATOM 1489 C C . THR A 1 192 ? -17.172 -35.406 -30.328 1 36.47 192 THR A C 1
ATOM 1491 O O . THR A 1 192 ? -17.141 -34.219 -30.656 1 36.47 192 THR A O 1
ATOM 1494 N N . ASN A 1 193 ? -17.547 -36.094 -31.328 1 35.88 193 ASN A N 1
ATOM 1495 C CA . ASN A 1 193 ? -18.891 -35.969 -31.875 1 35.88 193 ASN A CA 1
ATOM 1496 C C . ASN A 1 193 ? -19.828 -35.281 -30.891 1 35.88 193 ASN A C 1
ATOM 1498 O O . ASN A 1 193 ? -20.094 -35.781 -29.797 1 35.88 193 ASN A O 1
ATOM 1502 N N . ASP A 1 194 ? -19.656 -34.062 -30.625 1 37.66 194 ASP A N 1
ATOM 1503 C CA . ASP A 1 194 ? -20.844 -33.375 -30.125 1 37.66 194 ASP A CA 1
ATOM 1504 C C . ASP A 1 194 ? -22.109 -34 -30.656 1 37.66 194 ASP A C 1
ATOM 1506 O O . ASP A 1 194 ? -22.594 -33.656 -31.734 1 37.66 194 ASP A O 1
ATOM 1510 N N . GLU A 1 195 ? -22.047 -35.312 -30.734 1 36.94 195 GLU A N 1
ATOM 1511 C CA . GLU A 1 195 ? -23.359 -35.938 -30.766 1 36.94 195 GLU A CA 1
ATOM 1512 C C . GLU A 1 195 ? -24.281 -35.344 -29.719 1 36.94 195 GLU A C 1
ATOM 1514 O O . GLU A 1 195 ? -24.359 -35.844 -28.594 1 36.94 195 GLU A O 1
ATOM 1519 N N . GLY A 1 196 ? -23.984 -34.156 -29.328 1 40.44 196 GLY A N 1
ATOM 1520 C CA . GLY A 1 196 ? -25 -33.406 -28.609 1 40.44 196 GLY A CA 1
ATOM 1521 C C . GLY A 1 196 ? -26.406 -33.719 -29.094 1 40.44 196 GLY A C 1
ATOM 1522 O O . GLY A 1 196 ? -27.391 -33.125 -28.609 1 40.44 196 GLY A O 1
ATOM 1523 N N . GLY A 1 197 ? -26.359 -33.875 -30.422 1 41.12 197 GLY A N 1
ATOM 1524 C CA . GLY A 1 197 ? -27.734 -34.094 -30.828 1 41.12 197 GLY A CA 1
ATOM 1525 C C . GLY A 1 197 ? -28.438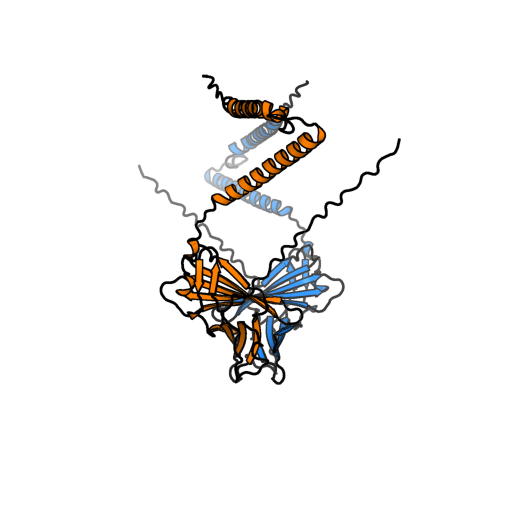 -35.156 -29.969 1 41.12 197 GLY A C 1
ATOM 1526 O O . GLY A 1 197 ? -29.672 -35.25 -29.984 1 41.12 197 GLY A O 1
ATOM 1527 N N . SER A 1 198 ? -27.547 -36.188 -29.594 1 43.16 198 SER A N 1
ATOM 1528 C CA . SER A 1 198 ? -28.25 -37.406 -29.156 1 43.16 198 SER A CA 1
ATOM 1529 C C . SER A 1 198 ? -28.766 -37.281 -27.734 1 43.16 198 SER A C 1
ATOM 1531 O O . SER A 1 198 ? -29.234 -38.25 -27.141 1 43.16 198 SER A O 1
ATOM 1533 N N . SER A 1 199 ? -28.297 -36.312 -27.031 1 48.12 199 SER A N 1
ATOM 1534 C CA . SER A 1 199 ? -28.766 -36.281 -25.656 1 48.12 199 SER A CA 1
ATOM 1535 C C . SER A 1 199 ? -30.281 -36.156 -25.594 1 48.12 199 SER A C 1
ATOM 1537 O O . SER A 1 199 ? -30.938 -36.75 -24.734 1 48.12 199 SER A O 1
ATOM 1539 N N . MET A 1 200 ? -30.703 -35.281 -26.531 1 53.72 200 MET A N 1
ATOM 1540 C CA . MET A 1 200 ? -32.156 -35.25 -26.609 1 53.72 200 MET A CA 1
ATOM 1541 C C . MET A 1 200 ? -32.719 -36.625 -26.984 1 53.72 200 MET A C 1
ATOM 1543 O O . MET A 1 200 ? -33.75 -37.031 -26.469 1 53.72 200 MET A O 1
ATOM 1547 N N . GLY A 1 201 ? -31.812 -37.281 -27.781 1 52.34 201 GLY A N 1
ATOM 1548 C CA . GLY A 1 201 ? -32.219 -38.625 -28.172 1 52.34 201 GLY A CA 1
ATOM 1549 C C . GLY A 1 201 ? -32.219 -39.625 -27.016 1 52.34 201 GLY A C 1
ATOM 1550 O O . GLY A 1 201 ? -33.156 -40.406 -26.875 1 52.34 201 GLY A O 1
ATOM 1551 N N . TRP A 1 202 ? -31.141 -39.469 -26.297 1 62.84 202 TRP A N 1
ATOM 1552 C CA . TRP A 1 202 ? -31.047 -40.406 -25.172 1 62.84 202 TRP A CA 1
ATOM 1553 C C . TRP A 1 202 ? -32.125 -40.125 -24.125 1 62.84 202 TRP A C 1
ATOM 1555 O O . TRP A 1 202 ? -32.688 -41.031 -23.531 1 62.84 202 TRP A O 1
ATOM 1565 N N . PHE A 1 203 ? -32.406 -38.844 -23.828 1 66.06 203 PHE A N 1
ATOM 1566 C CA . PHE A 1 203 ? -33.5 -38.438 -22.953 1 66.06 203 PHE A CA 1
ATOM 1567 C C . PHE A 1 203 ? -34.812 -38.969 -23.469 1 66.06 203 PHE A C 1
ATOM 1569 O O . PHE A 1 203 ? -35.594 -39.562 -22.703 1 66.06 203 PHE A O 1
ATOM 1576 N N . PHE A 1 204 ? -35 -38.781 -24.766 1 71.25 204 PHE A N 1
ATOM 1577 C CA . PHE A 1 204 ? -36.219 -39.281 -25.375 1 71.25 204 PHE A CA 1
ATOM 1578 C C . PHE A 1 204 ? -36.219 -40.812 -25.359 1 71.25 204 PHE A C 1
ATOM 1580 O O . PHE A 1 204 ? -37.281 -41.438 -25.156 1 71.25 204 PHE A O 1
ATOM 1587 N N . PHE A 1 205 ? -35.062 -41.375 -25.438 1 71.69 205 PHE A N 1
ATOM 1588 C CA . PHE A 1 205 ? -34.969 -42.844 -25.391 1 71.69 205 PHE A CA 1
ATOM 1589 C C . PHE A 1 205 ? -35.281 -43.344 -24 1 71.69 205 PHE A C 1
ATOM 1591 O O . PHE A 1 205 ? -36.031 -44.312 -23.844 1 71.69 205 PHE A O 1
ATOM 1598 N N . ILE A 1 206 ? -34.75 -42.688 -23 1 76.31 206 ILE A N 1
ATOM 1599 C CA . ILE A 1 206 ? -35.031 -43.094 -21.625 1 76.31 206 ILE A CA 1
ATOM 1600 C C . ILE A 1 206 ? -36.531 -42.875 -21.312 1 76.31 206 ILE A C 1
ATOM 1602 O O . ILE A 1 206 ? -37.156 -43.719 -20.703 1 76.31 206 ILE A O 1
ATOM 1606 N N . LEU A 1 207 ? -37.062 -41.781 -21.734 1 78.94 207 LEU A N 1
ATOM 1607 C CA . LEU A 1 207 ? -38.469 -41.5 -21.578 1 78.94 207 LEU A CA 1
ATOM 1608 C C . LEU A 1 207 ? -39.312 -42.531 -22.266 1 78.94 207 LEU A C 1
ATOM 1610 O O . LEU A 1 207 ? -40.312 -43.031 -21.703 1 78.94 207 LEU A O 1
ATOM 1614 N N . LEU A 1 208 ? -38.875 -42.938 -23.438 1 78.31 208 LEU A N 1
ATOM 1615 C CA . LEU A 1 208 ? -39.562 -43.969 -24.188 1 78.31 208 LEU A CA 1
ATOM 1616 C C . LEU A 1 208 ? -39.5 -45.312 -23.484 1 78.31 208 LEU A C 1
ATOM 1618 O O . LEU A 1 208 ? -40.469 -46.062 -23.438 1 78.31 208 LEU A O 1
ATOM 1622 N N . VAL A 1 209 ? -38.375 -45.625 -22.891 1 80 209 VAL A N 1
ATOM 1623 C CA . VAL A 1 209 ? -38.188 -46.875 -22.172 1 80 209 VAL A CA 1
ATOM 1624 C C . VAL A 1 209 ? -39.031 -46.875 -20.906 1 80 209 VAL A C 1
ATOM 1626 O O . VAL A 1 209 ? -39.656 -47.906 -20.578 1 80 209 VAL A O 1
ATOM 1629 N N . ILE A 1 210 ? -39.188 -45.75 -20.188 1 80.06 210 ILE A N 1
ATOM 1630 C CA . ILE A 1 210 ? -40 -45.625 -18.984 1 80.06 210 ILE A CA 1
ATOM 1631 C C . ILE A 1 210 ? -41.5 -45.812 -19.359 1 80.06 210 ILE A C 1
ATOM 1633 O O . ILE A 1 210 ? -42.219 -46.531 -18.656 1 80.06 210 ILE A O 1
ATOM 1637 N N . ILE A 1 211 ? -41.906 -45.156 -20.469 1 78.88 211 ILE A N 1
ATOM 1638 C CA . ILE A 1 211 ? -43.25 -45.281 -20.953 1 78.88 211 ILE A CA 1
ATOM 1639 C C . ILE A 1 211 ? -43.531 -46.75 -21.328 1 78.88 211 ILE A C 1
ATOM 1641 O O . ILE A 1 211 ? -44.594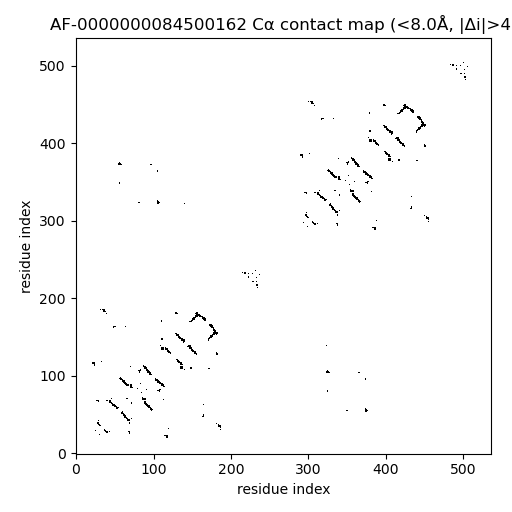 -47.312 -20.969 1 78.88 211 ILE A O 1
ATOM 1645 N N . ALA A 1 212 ? -42.594 -47.406 -22 1 80.12 212 ALA A N 1
ATOM 1646 C CA . ALA A 1 212 ? -42.719 -48.812 -22.391 1 80.12 212 ALA A CA 1
ATOM 1647 C C . ALA A 1 212 ? -42.781 -49.719 -21.156 1 80.12 212 ALA A C 1
ATOM 1649 O O . ALA A 1 212 ? -43.594 -50.656 -21.109 1 80.12 212 ALA A O 1
ATOM 1650 N N . ALA A 1 213 ? -41.969 -49.5 -20.203 1 80.88 213 ALA A N 1
ATOM 1651 C CA . ALA A 1 213 ? -41.969 -50.25 -18.953 1 80.88 213 ALA A CA 1
ATOM 1652 C C . ALA A 1 213 ? -43.312 -50.094 -18.234 1 80.88 213 ALA A C 1
ATOM 1654 O O . ALA A 1 213 ? -43.875 -51.031 -17.703 1 80.88 213 ALA A O 1
ATOM 1655 N N . TYR A 1 214 ? -43.781 -48.812 -18.156 1 77.12 214 TYR A N 1
ATOM 1656 C CA . TYR A 1 214 ? -45.062 -48.5 -17.547 1 77.12 214 TYR A CA 1
ATOM 1657 C C . TYR A 1 214 ? -46.188 -49.281 -18.234 1 77.12 214 TYR A C 1
ATOM 1659 O O . TYR A 1 214 ? -47.031 -49.844 -17.562 1 77.12 214 TYR A O 1
ATOM 1667 N N . PHE A 1 215 ? -46.156 -49.312 -19.547 1 77.06 215 PHE A N 1
ATOM 1668 C CA . PHE A 1 215 ? -47.156 -50.031 -20.312 1 77.06 215 PHE A CA 1
ATOM 1669 C C . PHE A 1 215 ? -47 -51.531 -20.125 1 77.06 215 PHE A C 1
ATOM 1671 O O . PHE A 1 215 ? -47.969 -52.281 -20 1 77.06 215 PHE A O 1
ATOM 1678 N N . GLY A 1 216 ? -45.844 -52.031 -20.203 1 78.88 216 GLY A N 1
ATOM 1679 C CA . GLY A 1 216 ? -45.531 -53.438 -20 1 78.88 216 GLY A CA 1
ATOM 1680 C C . GLY A 1 216 ? -46 -53.969 -18.641 1 78.88 216 GLY A C 1
ATOM 1681 O O . GLY A 1 216 ? -46.625 -55 -18.547 1 78.88 216 GLY A O 1
ATOM 1682 N N . LEU A 1 217 ? -45.594 -53.25 -17.578 1 79.31 217 LEU A N 1
ATOM 1683 C CA . LEU A 1 217 ? -45.969 -53.625 -16.219 1 79.31 217 LEU A CA 1
ATOM 1684 C C . LEU A 1 217 ? -47.5 -53.562 -16.047 1 79.31 217 LEU A C 1
ATOM 1686 O O . LEU A 1 217 ? -48.062 -54.438 -15.383 1 79.31 217 LEU A O 1
ATOM 1690 N N . GLY A 1 218 ? -48.031 -52.438 -16.547 1 69.56 218 GLY A N 1
ATOM 1691 C CA . GLY A 1 218 ? -49.5 -52.344 -16.547 1 69.56 218 GLY A CA 1
ATOM 1692 C C . GLY A 1 218 ? -50.156 -53.5 -17.25 1 69.56 218 GLY A C 1
ATOM 1693 O O . GLY A 1 218 ? -51.156 -54.062 -16.75 1 69.56 218 GLY A O 1
ATOM 1694 N N . ALA A 1 219 ? -49.688 -53.906 -18.422 1 73.69 219 ALA A N 1
ATOM 1695 C CA . ALA A 1 219 ? -50.219 -55.031 -19.203 1 73.69 219 ALA A CA 1
ATOM 1696 C C . ALA A 1 219 ? -50 -56.344 -18.469 1 73.69 219 ALA A C 1
ATOM 1698 O O . ALA A 1 219 ? -50.875 -57.188 -18.453 1 73.69 219 ALA A O 1
ATOM 1699 N N . TYR A 1 220 ? -48.781 -56.5 -17.953 1 76.75 220 TYR A N 1
ATOM 1700 C CA . TYR A 1 220 ? -48.469 -57.719 -17.203 1 76.75 220 TYR A CA 1
ATOM 1701 C C . TYR A 1 220 ? -49.406 -57.875 -16.016 1 76.75 220 TYR A C 1
ATOM 1703 O O . TYR A 1 220 ? -49.906 -58.969 -15.758 1 76.75 220 TYR A O 1
ATOM 1711 N N . HIS A 1 221 ? -49.594 -56.812 -15.227 1 73.88 221 HIS A N 1
ATOM 1712 C CA . HIS A 1 221 ? -50.5 -56.875 -14.078 1 73.88 221 HIS A CA 1
ATOM 1713 C C . HIS A 1 221 ? -51.906 -57.156 -14.508 1 73.88 221 HIS A C 1
ATOM 1715 O O . HIS A 1 221 ? -52.625 -57.938 -13.852 1 73.88 221 HIS A O 1
ATOM 1721 N N . LYS A 1 222 ? -52.312 -56.625 -15.625 1 68.44 222 LYS A N 1
ATOM 1722 C CA . LYS A 1 222 ? -53.656 -56.844 -16.125 1 68.44 222 LYS A CA 1
ATOM 1723 C C . LYS A 1 222 ? -53.812 -58.25 -16.719 1 68.44 222 LYS A C 1
ATOM 1725 O O . LYS A 1 222 ? -54.844 -58.875 -16.625 1 68.44 222 LYS A O 1
ATOM 1730 N N . TYR A 1 223 ? -52.75 -58.688 -17.406 1 71.38 223 TYR A N 1
ATOM 1731 C CA . TYR A 1 223 ? -52.75 -60.031 -17.938 1 71.38 223 TYR A CA 1
ATOM 1732 C C . TYR A 1 223 ? -52.875 -61.062 -16.812 1 71.38 223 TYR A C 1
ATOM 1734 O O . TYR A 1 223 ? -53.625 -62.031 -16.938 1 71.38 223 TYR A O 1
ATOM 1742 N N . ASN A 1 224 ? -52.062 -60.906 -15.758 1 71.5 224 ASN A N 1
ATOM 1743 C CA . ASN A 1 224 ? -52.094 -61.875 -14.664 1 71.5 224 ASN A CA 1
ATOM 1744 C C . ASN A 1 224 ? -53.406 -61.781 -13.883 1 71.5 224 ASN A C 1
ATOM 1746 O O . ASN A 1 224 ? -53.875 -62.781 -13.359 1 71.5 224 ASN A O 1
ATOM 1750 N N . GLN A 1 225 ? -53.906 -60.594 -13.719 1 67.19 225 GLN A N 1
ATOM 1751 C CA . GLN A 1 225 ? -55.094 -60.5 -12.906 1 67.19 225 GLN A CA 1
ATOM 1752 C C . GLN A 1 225 ? -56.344 -60.719 -13.742 1 67.19 225 GLN A C 1
ATOM 1754 O O . GLN A 1 225 ? -57.312 -61.344 -13.281 1 67.19 225 GLN A O 1
ATOM 1759 N N . TYR A 1 226 ? -56.469 -60.094 -14.891 1 63.25 226 TYR A N 1
ATOM 1760 C CA . TYR A 1 226 ? -57.75 -60.156 -15.562 1 63.25 226 TYR A CA 1
ATOM 1761 C C . TYR A 1 226 ? -57.656 -61 -16.844 1 63.25 226 TYR A C 1
ATOM 1763 O O . TYR A 1 226 ? -58.656 -61.25 -17.5 1 63.25 226 TYR A O 1
ATOM 1771 N N . GLY A 1 227 ? -56.594 -62 -17.141 1 57.75 227 GLY A N 1
ATOM 1772 C CA . GLY A 1 227 ? -56.469 -62.938 -18.25 1 57.75 227 GLY A CA 1
ATOM 1773 C C . GLY A 1 227 ? -56.656 -62.281 -19.609 1 57.75 227 GLY A C 1
ATOM 1774 O O . GLY A 1 227 ? -57.094 -62.938 -20.562 1 57.75 227 GLY A O 1
ATOM 1775 N N . ALA A 1 228 ? -56.812 -60.938 -19.734 1 54.12 228 ALA A N 1
ATOM 1776 C CA . ALA A 1 228 ? -57.281 -60.281 -20.969 1 54.12 228 ALA A CA 1
ATOM 1777 C C . ALA A 1 228 ? -56.188 -60.25 -22.016 1 54.12 228 ALA A C 1
ATOM 1779 O O . ALA A 1 228 ? -55 -60.062 -21.688 1 54.12 228 ALA A O 1
ATOM 1780 N N . SER A 1 229 ? -56.188 -61.062 -23.172 1 58.84 229 SER A N 1
ATOM 1781 C CA . SER A 1 229 ? -55.312 -61.25 -24.312 1 58.84 229 SER A CA 1
ATOM 1782 C C . SER A 1 229 ? -55.625 -60.25 -25.422 1 58.84 229 SER A C 1
ATOM 1784 O O . SER A 1 229 ? -56.781 -59.875 -25.625 1 58.84 229 SER A O 1
ATOM 1786 N N . GLY A 1 230 ? -54.688 -59.594 -26.234 1 56.94 230 GLY A N 1
ATOM 1787 C CA . GLY A 1 230 ? -54.781 -58.75 -27.422 1 56.94 230 GLY A CA 1
ATOM 1788 C C . GLY A 1 230 ? -54.594 -57.25 -27.109 1 56.94 230 GLY A C 1
ATOM 1789 O O . GLY A 1 230 ? -53.938 -56.906 -26.141 1 56.94 230 GLY A O 1
ATOM 1790 N N . TRP A 1 231 ? -55.031 -56.281 -28.062 1 59.69 231 TRP A N 1
ATOM 1791 C CA . TRP A 1 231 ? -54.938 -54.812 -28.062 1 59.69 231 TRP A CA 1
ATOM 1792 C C . TRP A 1 231 ? -55.562 -54.25 -26.797 1 59.69 231 TRP A C 1
ATOM 1794 O O . TRP A 1 231 ? -55.344 -53.062 -26.484 1 59.69 231 TRP A O 1
ATOM 1804 N N . ASP A 1 232 ? -56.312 -55 -26.094 1 57.25 232 ASP A N 1
ATOM 1805 C CA . ASP A 1 232 ? -57 -54.562 -24.891 1 57.25 232 ASP A CA 1
ATOM 1806 C C . ASP A 1 232 ? -56.062 -54.469 -23.703 1 57.25 232 ASP A C 1
ATOM 1808 O O . ASP A 1 232 ? -56.438 -54.094 -22.594 1 57.25 232 ASP A O 1
ATOM 1812 N N . LEU A 1 233 ? -54.812 -54.938 -23.781 1 59.16 233 LEU A N 1
ATOM 1813 C CA . LEU A 1 233 ? -53.844 -54.969 -22.688 1 59.16 233 LEU A CA 1
ATOM 1814 C C . LEU A 1 233 ? -53.25 -53.594 -22.453 1 59.16 233 LEU A C 1
ATOM 1816 O O . LEU A 1 233 ? -52.5 -53.375 -21.484 1 59.16 233 LEU A O 1
ATOM 1820 N N . ILE A 1 234 ? -53.469 -52.594 -23.438 1 59.91 234 ILE A N 1
ATOM 1821 C CA . ILE A 1 234 ? -52.875 -51.281 -23.312 1 59.91 234 ILE A CA 1
ATOM 1822 C C . ILE A 1 234 ? -53.562 -50.5 -22.156 1 59.91 234 ILE A C 1
ATOM 1824 O O . ILE A 1 234 ? -54.781 -50.312 -22.156 1 59.91 234 ILE A O 1
ATOM 1828 N N . PRO A 1 235 ? -52.875 -50.188 -21.031 1 61.41 235 PRO A N 1
ATOM 1829 C CA . PRO A 1 235 ? -53.469 -49.406 -19.938 1 61.41 235 PRO A CA 1
ATOM 1830 C C . PRO A 1 235 ? -53.969 -48.031 -20.375 1 61.41 235 PRO A C 1
ATOM 1832 O O . PRO A 1 235 ? -53.312 -47.406 -21.203 1 61.41 235 PRO A O 1
ATOM 1835 N N . HIS A 1 236 ? -55.062 -47.625 -19.984 1 61.09 236 HIS A N 1
ATOM 1836 C CA . HIS A 1 236 ? -55.781 -46.375 -20.297 1 61.09 236 HIS A CA 1
ATOM 1837 C C . HIS A 1 236 ? -56 -46.25 -21.797 1 61.09 236 HIS A C 1
ATOM 1839 O O . HIS A 1 236 ? -55.719 -45.188 -22.375 1 61.09 236 HIS A O 1
ATOM 1845 N N . ARG A 1 237 ? -56.344 -47.312 -22.5 1 60.72 237 ARG A N 1
ATOM 1846 C CA . ARG A 1 237 ? -56.594 -47.438 -23.922 1 60.72 237 ARG A CA 1
ATOM 1847 C C . ARG A 1 237 ? -57.469 -46.281 -24.438 1 60.72 237 ARG A C 1
ATOM 1849 O O . ARG A 1 237 ? -57.25 -45.781 -25.547 1 60.72 237 ARG A O 1
ATOM 1856 N N . ASP A 1 238 ? -58.438 -45.906 -23.656 1 59.66 238 ASP A N 1
ATOM 1857 C CA . ASP A 1 238 ? -59.344 -44.844 -24.047 1 59.66 238 ASP A CA 1
ATOM 1858 C C . ASP A 1 238 ? -58.625 -43.5 -24.234 1 59.66 238 ASP A C 1
ATOM 1860 O O . ASP A 1 238 ? -59 -42.688 -25.078 1 59.66 238 ASP A O 1
ATOM 1864 N N . PHE A 1 239 ? -57.594 -43.375 -23.375 1 61.38 239 PHE A N 1
ATOM 1865 C CA . PHE A 1 239 ? -56.844 -42.125 -23.484 1 61.38 239 PHE A CA 1
ATOM 1866 C C . PHE A 1 239 ? -56.031 -42.094 -24.766 1 61.38 239 PHE A C 1
ATOM 1868 O O . PHE A 1 239 ? -56.031 -41.094 -25.484 1 61.38 239 PHE A O 1
ATOM 1875 N N . TRP A 1 240 ? -55.5 -43.25 -25.125 1 65 240 TRP A N 1
ATOM 1876 C CA . TRP A 1 240 ? -54.625 -43.25 -26.297 1 65 240 TRP A CA 1
ATOM 1877 C C . TRP A 1 240 ? -55.469 -43.219 -27.578 1 65 240 TRP A C 1
ATOM 1879 O O . TRP A 1 240 ? -55 -42.719 -28.609 1 65 240 TRP A O 1
ATOM 1889 N N . ARG A 1 241 ? -56.625 -43.625 -27.656 1 63.75 241 ARG A N 1
ATOM 1890 C CA . ARG A 1 241 ? -57.562 -43.5 -28.766 1 63.75 241 ARG A CA 1
ATOM 1891 C C . ARG A 1 241 ? -58 -42.062 -28.984 1 63.75 241 ARG A C 1
ATOM 1893 O O . ARG A 1 241 ? -58.281 -41.656 -30.125 1 63.75 241 ARG A O 1
ATOM 1900 N N . ASP A 1 242 ? -58.031 -41.375 -27.891 1 62.03 242 ASP A N 1
ATOM 1901 C CA . ASP A 1 242 ? -58.531 -40 -27.953 1 62.03 242 ASP A CA 1
ATOM 1902 C C . ASP A 1 242 ? -57.375 -39.031 -28.203 1 62.03 242 ASP A C 1
ATOM 1904 O O . ASP A 1 242 ? -57.594 -37.875 -28.594 1 62.03 242 ASP A O 1
ATOM 1908 N N . VAL A 1 243 ? -56.125 -39.5 -28 1 68.56 243 VAL A N 1
ATOM 1909 C CA . VAL A 1 243 ? -54.969 -38.656 -28.047 1 68.56 243 VAL A CA 1
ATOM 1910 C C . VAL A 1 243 ? -54.812 -38.062 -29.438 1 68.56 243 VAL A C 1
ATOM 1912 O O . VAL A 1 243 ? -54.562 -36.844 -29.594 1 68.56 243 VAL A O 1
ATOM 1915 N N . PRO A 1 244 ? -54.969 -38.844 -30.516 1 68.69 244 PRO A N 1
ATOM 1916 C CA . PRO A 1 244 ? -54.844 -38.188 -31.828 1 68.69 244 PRO A CA 1
ATOM 1917 C C . PRO A 1 244 ? -55.844 -37.062 -32.031 1 68.69 244 PRO A C 1
ATOM 1919 O O . PRO A 1 244 ? -55.531 -36.031 -32.625 1 68.69 244 PRO A O 1
ATOM 1922 N N . TYR A 1 245 ? -56.938 -37.219 -31.531 1 68.94 245 TYR A N 1
ATOM 1923 C CA . TYR A 1 245 ? -57.969 -36.188 -31.656 1 68.94 245 TYR A CA 1
ATOM 1924 C C . TYR A 1 245 ? -57.656 -34.969 -30.781 1 68.94 245 TYR A C 1
ATOM 1926 O O . TYR A 1 245 ? -57.875 -33.844 -31.172 1 68.94 245 TYR A O 1
ATOM 1934 N N . LEU A 1 246 ? -57.094 -35.25 -29.609 1 64.44 246 LEU A N 1
ATOM 1935 C CA . LEU A 1 246 ? -56.719 -34.156 -28.719 1 64.44 246 LEU A CA 1
ATOM 1936 C C . LEU A 1 246 ? -55.562 -33.344 -29.328 1 64.44 246 LEU A C 1
ATOM 1938 O O . LEU A 1 246 ? -55.562 -32.125 -29.25 1 64.44 246 LEU A O 1
ATOM 1942 N N . ILE A 1 247 ? -54.656 -34.062 -29.953 1 71.94 247 ILE A N 1
ATOM 1943 C CA . ILE A 1 247 ? -53.5 -33.406 -30.594 1 71.94 247 ILE A CA 1
ATOM 1944 C C . ILE A 1 247 ? -54 -32.625 -31.812 1 71.94 247 ILE A C 1
ATOM 1946 O O . ILE A 1 247 ? -53.594 -31.484 -32.031 1 71.94 247 ILE A O 1
ATOM 1950 N N . ARG A 1 248 ? -54.844 -33.156 -32.625 1 69.94 248 ARG A N 1
ATOM 1951 C CA . ARG A 1 248 ? -55.438 -32.469 -33.75 1 69.94 248 ARG A CA 1
ATOM 1952 C C . ARG A 1 248 ? -56.188 -31.203 -33.312 1 69.94 248 ARG A C 1
ATOM 1954 O O . ARG A 1 248 ? -56.094 -30.156 -33.938 1 69.94 248 ARG A O 1
ATOM 1961 N N . ASP A 1 249 ? -56.906 -31.328 -32.25 1 67.5 249 ASP A N 1
ATOM 1962 C CA . ASP A 1 249 ? -57.625 -30.172 -31.719 1 67.5 249 ASP A CA 1
ATOM 1963 C C . ASP A 1 249 ? -56.656 -29.109 -31.203 1 67.5 249 ASP A C 1
ATOM 1965 O O . ASP A 1 249 ? -56.875 -27.906 -31.422 1 67.5 249 ASP A O 1
ATOM 1969 N N . LEU A 1 250 ? -55.688 -29.578 -30.547 1 70.75 250 LEU A N 1
ATOM 1970 C CA . LEU A 1 250 ? -54.688 -28.641 -30.016 1 70.75 250 LEU A CA 1
ATOM 1971 C C . LEU A 1 250 ? -53.938 -27.969 -31.156 1 70.75 250 LEU A C 1
ATOM 1973 O O . LEU A 1 250 ? -53.719 -26.75 -31.125 1 70.75 250 LEU A O 1
ATOM 1977 N N . VAL A 1 251 ? -53.594 -28.656 -32.156 1 71.75 251 VAL A N 1
ATOM 1978 C CA . VAL A 1 251 ? -52.875 -28.125 -33.312 1 71.75 251 VAL A CA 1
ATOM 1979 C C . VAL A 1 251 ? -53.781 -27.188 -34.125 1 71.75 251 VAL A C 1
ATOM 1981 O O . VAL A 1 251 ? -53.375 -26.109 -34.531 1 71.75 251 VAL A O 1
ATOM 1984 N N . SER A 1 252 ? -55 -27.531 -34.344 1 66 252 SER A N 1
ATOM 1985 C CA . SER A 1 252 ? -55.969 -26.688 -35.031 1 66 252 SER A CA 1
ATOM 1986 C C . SER A 1 252 ? -56.219 -25.391 -34.25 1 66 252 SER A C 1
ATOM 1988 O O . SER A 1 252 ? -56.375 -24.328 -34.844 1 66 252 SER A O 1
ATOM 1990 N N . HIS A 1 253 ? -56.219 -25.516 -32.969 1 62.59 253 HIS A N 1
ATOM 1991 C CA . HIS A 1 253 ? -56.406 -24.312 -32.125 1 62.59 253 HIS A CA 1
ATOM 1992 C C . HIS A 1 253 ? -55.156 -23.422 -32.188 1 62.59 253 HIS A C 1
ATOM 1994 O O . HIS A 1 253 ? -55.281 -22.188 -32.25 1 62.59 253 HIS A O 1
ATOM 2000 N N . LEU A 1 254 ? -54.094 -24 -32.188 1 60.06 254 LEU A N 1
ATOM 2001 C CA . LEU A 1 254 ? -52.844 -23.234 -32.219 1 60.06 254 LEU A CA 1
ATOM 2002 C C . LEU A 1 254 ? -52.625 -22.594 -33.594 1 60.06 254 LEU A C 1
ATOM 2004 O O . LEU A 1 254 ? -52.125 -21.469 -33.688 1 60.06 254 LEU A O 1
ATOM 2008 N N . PHE A 1 255 ? -53 -23.188 -34.656 1 58.59 255 PHE A N 1
ATOM 2009 C CA . PHE A 1 255 ? -52.844 -22.609 -35.969 1 58.59 255 PHE A CA 1
ATOM 2010 C C . PHE A 1 255 ? -54.031 -21.688 -36.281 1 58.59 255 PHE A C 1
ATOM 2012 O O . PHE A 1 255 ? -53.906 -20.812 -37.156 1 58.59 255 PHE A O 1
ATOM 2019 N N . SER A 1 256 ? -55.156 -21.859 -35.75 1 53.25 256 SER A N 1
ATOM 2020 C CA . SER A 1 256 ? -56.219 -20.906 -36 1 53.25 256 SER A CA 1
ATOM 2021 C C . SER A 1 256 ? -55.969 -19.578 -35.312 1 53.25 256 SER A C 1
ATOM 2023 O O . SER A 1 256 ? -56.5 -18.547 -35.719 1 53.25 256 SER A O 1
ATOM 2025 N N . SER A 1 257 ? -55.25 -19.562 -34.25 1 49.47 257 SER A N 1
ATOM 2026 C CA . SER A 1 257 ? -55.031 -18.297 -33.562 1 49.47 257 SER A CA 1
ATOM 2027 C C . SER A 1 257 ? -54.062 -17.406 -34.344 1 49.47 257 SER A C 1
ATOM 2029 O O . SER A 1 257 ? -53.844 -16.25 -33.969 1 49.47 257 SER A O 1
ATOM 2031 N N . GLY A 1 258 ? -53.375 -17.891 -35.375 1 44.31 258 GLY A N 1
ATOM 2032 C CA . GLY A 1 258 ? -52.5 -16.953 -36.062 1 44.31 258 GLY A CA 1
ATOM 2033 C C . GLY A 1 258 ? -53.219 -16.062 -37.031 1 44.31 258 GLY A C 1
ATOM 2034 O O . GLY A 1 258 ? -52.594 -15.266 -37.75 1 44.31 258 GLY A O 1
ATOM 2035 N N . ARG A 1 259 ? -54.438 -16.344 -37.469 1 41.31 259 ARG A N 1
ATOM 2036 C CA . ARG A 1 259 ? -54.938 -15.508 -38.562 1 41.31 259 ARG A CA 1
ATOM 2037 C C . ARG A 1 259 ? -55.406 -14.164 -38.062 1 41.31 259 ARG A C 1
ATOM 2039 O O . ARG A 1 259 ? -55.906 -13.336 -38.812 1 41.31 259 ARG A O 1
ATOM 2046 N N . SER A 1 260 ? -55.469 -13.922 -36.781 1 37.19 260 SER A N 1
ATOM 2047 C CA . SER A 1 260 ? -56.219 -12.68 -36.594 1 37.19 260 SER A CA 1
ATOM 2048 C C . SER A 1 260 ? -55.406 -11.477 -37.062 1 37.19 260 SER A C 1
ATOM 2050 O O . SER A 1 260 ? -55.75 -10.328 -36.75 1 37.19 260 SER A O 1
ATOM 2052 N N . SER A 1 261 ? -54.25 -11.57 -37.719 1 35.56 261 SER A N 1
ATOM 2053 C CA . SER A 1 261 ? -53.75 -10.227 -38 1 35.56 261 SER A CA 1
ATOM 2054 C C . SER A 1 261 ? -54.625 -9.531 -39.062 1 35.56 261 SER A C 1
ATOM 2056 O O . SER A 1 261 ? -54.562 -9.898 -40.25 1 35.56 261 SER A O 1
ATOM 2058 N N . ARG A 1 262 ? -55.906 -9.188 -38.875 1 35.28 262 ARG A N 1
ATOM 2059 C CA . ARG A 1 262 ? -56.625 -8.18 -39.625 1 35.28 262 ARG A CA 1
ATOM 2060 C C . ARG A 1 262 ? -55.875 -6.859 -39.656 1 35.28 262 ARG A C 1
ATOM 2062 O O . ARG A 1 262 ? -55.688 -6.207 -38.625 1 35.28 262 ARG A O 1
ATOM 2069 N N . GLY A 1 263 ? -54.781 -6.734 -40.406 1 31.75 263 GLY A N 1
ATOM 2070 C CA . GLY A 1 263 ? -54.312 -5.43 -40.844 1 31.75 263 GLY A CA 1
ATOM 2071 C C . GLY A 1 263 ? -55.312 -4.652 -41.625 1 31.75 263 GLY A C 1
ATOM 2072 O O . GLY A 1 263 ? -55.656 -5.027 -42.781 1 31.75 263 GLY A O 1
ATOM 2073 N N . GLY A 1 264 ? -56.531 -4.266 -41.156 1 32.91 264 GLY A N 1
ATOM 2074 C CA . GLY A 1 264 ? -57.312 -3.193 -41.719 1 32.91 264 GLY A CA 1
ATOM 2075 C C . GLY A 1 264 ? -56.531 -1.916 -41.938 1 32.91 264 GLY A C 1
ATOM 2076 O O . GLY A 1 264 ? -56 -1.335 -40.969 1 32.91 264 GLY A O 1
ATOM 2077 N N . TYR A 1 265 ? -55.781 -1.745 -43.094 1 32.06 265 TYR A N 1
ATOM 2078 C CA . TYR A 1 265 ? -55.312 -0.467 -43.625 1 32.06 265 TYR A CA 1
ATOM 2079 C C . TYR A 1 265 ? -56.469 0.495 -43.812 1 32.06 265 TYR A C 1
ATOM 2081 O O . TYR A 1 265 ? -57.531 0.105 -44.312 1 32.06 265 TYR A O 1
ATOM 2089 N N . THR A 1 266 ? -56.531 1.66 -42.969 1 30.81 266 THR A N 1
ATOM 2090 C CA . THR A 1 266 ? -57.094 3.004 -43.062 1 30.81 266 THR A CA 1
ATOM 2091 C C . THR A 1 266 ? -56.594 3.713 -44.344 1 30.81 266 THR A C 1
ATOM 2093 O O . THR A 1 266 ? -55.375 3.916 -44.5 1 30.81 266 THR A O 1
ATOM 2096 N N . SER A 1 267 ? -57.125 3.391 -45.469 1 27.42 267 SER A N 1
ATOM 2097 C CA . SER A 1 267 ? -56.969 4.363 -46.531 1 27.42 267 SER A CA 1
ATOM 2098 C C . SER A 1 267 ? -57.469 5.742 -46.125 1 27.42 267 SER A C 1
ATOM 2100 O O . SER A 1 267 ? -58.625 5.906 -45.719 1 27.42 267 SER A O 1
ATOM 2102 N N . VAL A 1 268 ? -56.531 6.668 -45.719 1 23.53 268 VAL A N 1
ATOM 2103 C CA . VAL A 1 268 ? -56.75 8.07 -46.062 1 23.53 268 VAL A CA 1
ATOM 2104 C C . VAL A 1 268 ? -56.531 8.273 -47.562 1 23.53 268 VAL A C 1
ATOM 2106 O O . VAL A 1 268 ? -55.562 7.734 -48.125 1 23.53 268 VAL A O 1
ATOM 2109 N N . MET B 1 1 ? -18.203 58 -51.562 1 27.91 1 MET B N 1
ATOM 2110 C CA . MET B 1 1 ? -18.672 56.875 -50.781 1 27.91 1 MET B CA 1
ATOM 2111 C C . MET B 1 1 ? -17.578 56.344 -49.844 1 27.91 1 MET B C 1
ATOM 2113 O O . MET B 1 1 ? -16.75 55.531 -50.25 1 27.91 1 MET B O 1
ATOM 2117 N N . ILE B 1 2 ? -17.031 57.312 -49.094 1 35.53 2 ILE B N 1
ATOM 2118 C CA . ILE B 1 2 ? -15.906 57.125 -48.188 1 35.53 2 ILE B CA 1
ATOM 2119 C C . ILE B 1 2 ? -16.281 56.156 -47.094 1 35.53 2 ILE B C 1
ATOM 2121 O O . ILE B 1 2 ? -17.234 56.375 -46.344 1 35.53 2 ILE B O 1
ATOM 2125 N N . LEU B 1 3 ? -16.062 54.844 -47.344 1 35.56 3 LEU B N 1
ATOM 2126 C CA . LEU B 1 3 ? -16.219 53.688 -46.438 1 35.56 3 LEU B CA 1
ATOM 2127 C C . LEU B 1 3 ? -15.438 53.938 -45.156 1 35.56 3 LEU B C 1
ATOM 2129 O O . LEU B 1 3 ? -14.234 54.188 -45.188 1 35.56 3 LEU B O 1
ATOM 2133 N N . LEU B 1 4 ? -16.062 54.625 -44.188 1 38.88 4 LEU B N 1
ATOM 2134 C CA . LEU B 1 4 ? -15.516 54.812 -42.844 1 38.88 4 LEU B CA 1
ATOM 2135 C C . LEU B 1 4 ? -15.062 53.469 -42.25 1 38.88 4 LEU B C 1
ATOM 2137 O O . LEU B 1 4 ? -15.797 52.469 -42.344 1 38.88 4 LEU B O 1
ATOM 2141 N N . PRO B 1 5 ? -13.742 53.188 -42.125 1 41.84 5 PRO B N 1
ATOM 2142 C CA . PRO B 1 5 ? -13.188 52 -41.5 1 41.84 5 PRO B CA 1
ATOM 2143 C C . PRO B 1 5 ? -13.75 51.719 -40.125 1 41.84 5 PRO B C 1
ATOM 2145 O O . PRO B 1 5 ? -14.156 52.656 -39.438 1 41.84 5 PRO B O 1
ATOM 2148 N N . TRP B 1 6 ? -14.469 50.562 -39.844 1 41.84 6 TRP B N 1
ATOM 2149 C CA . TRP B 1 6 ? -14.938 49.875 -38.625 1 41.84 6 TRP B CA 1
ATOM 2150 C C . TRP B 1 6 ? -13.836 49.812 -37.594 1 41.84 6 TRP B C 1
ATOM 2152 O O . TRP B 1 6 ? -12.781 49.219 -37.812 1 41.84 6 TRP B O 1
ATOM 2162 N N . ARG B 1 7 ? -13.508 50.938 -36.812 1 43.91 7 ARG B N 1
ATOM 2163 C CA . ARG B 1 7 ? -12.656 50.812 -35.625 1 43.91 7 ARG B CA 1
ATOM 2164 C C . ARG B 1 7 ? -13.078 49.656 -34.75 1 43.91 7 ARG B C 1
ATOM 2166 O O . ARG B 1 7 ? -14.211 49.625 -34.281 1 43.91 7 ARG B O 1
ATOM 2173 N N . GLN B 1 8 ? -12.539 48.438 -35 1 44.62 8 GLN B N 1
ATOM 2174 C CA . GLN B 1 8 ? -12.609 47.281 -34.125 1 44.62 8 GLN B CA 1
ATOM 2175 C C . GLN B 1 8 ? -12.195 47.625 -32.719 1 44.62 8 GLN B C 1
ATOM 2177 O O . GLN B 1 8 ? -11.07 48.062 -32.469 1 44.62 8 GLN B O 1
ATOM 2182 N N . HIS B 1 9 ? -13.062 48.188 -31.891 1 44.72 9 HIS B N 1
ATOM 2183 C CA . HIS B 1 9 ? -12.797 48.25 -30.453 1 44.72 9 HIS B CA 1
ATOM 2184 C C . HIS B 1 9 ? -12.406 46.875 -29.922 1 44.72 9 HIS B C 1
ATOM 2186 O O . HIS B 1 9 ? -13.164 45.938 -30.047 1 44.72 9 HIS B O 1
ATOM 2192 N N . ILE B 1 10 ? -11.109 46.625 -29.875 1 44.56 10 ILE B N 1
ATOM 2193 C CA . ILE B 1 10 ? -10.539 45.469 -29.156 1 44.56 10 ILE B CA 1
ATOM 2194 C C . ILE B 1 10 ? -10.945 45.531 -27.688 1 44.56 10 ILE B C 1
ATOM 2196 O O . ILE B 1 10 ? -10.594 46.469 -26.984 1 44.56 10 ILE B O 1
ATOM 2200 N N . ILE B 1 11 ? -12.109 45.031 -27.328 1 47.72 11 ILE B N 1
ATOM 2201 C CA . ILE B 1 11 ? -12.445 44.75 -25.938 1 47.72 11 ILE B CA 1
ATOM 2202 C C . ILE B 1 11 ? -11.328 43.938 -25.281 1 47.72 11 ILE B C 1
ATOM 2204 O O . ILE B 1 11 ? -11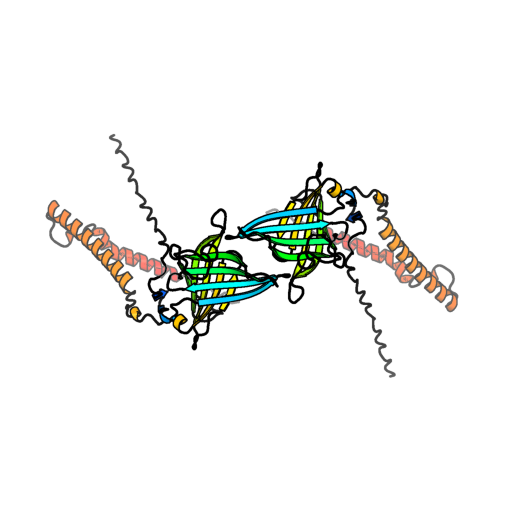.07 42.781 -25.688 1 47.72 11 ILE B O 1
ATOM 2208 N N . VAL B 1 12 ? -10.305 44.625 -24.766 1 43.91 12 VAL B N 1
ATOM 2209 C CA . VAL B 1 12 ? -9.328 43.969 -23.906 1 43.91 12 VAL B CA 1
ATOM 2210 C C . VAL B 1 12 ? -10.039 43.281 -22.734 1 43.91 12 VAL B C 1
ATOM 2212 O O . VAL B 1 12 ? -10.648 43.938 -21.891 1 43.91 12 VAL B O 1
ATOM 2215 N N . PHE B 1 13 ? -10.562 42.031 -22.984 1 45.72 13 PHE B N 1
ATOM 2216 C CA . PHE B 1 13 ? -10.953 41.156 -21.906 1 45.72 13 PHE B CA 1
ATOM 2217 C C . PHE B 1 13 ? -9.836 41.031 -20.875 1 45.72 13 PHE B C 1
ATOM 2219 O O . PHE B 1 13 ? -8.797 40.438 -21.141 1 45.72 13 PHE B O 1
ATOM 2226 N N . LEU B 1 14 ? -9.742 42.031 -20 1 42.06 14 LEU B N 1
ATOM 2227 C CA . LEU B 1 14 ? -8.914 41.844 -18.812 1 42.06 14 LEU B CA 1
ATOM 2228 C C . LEU B 1 14 ? -9.211 40.5 -18.141 1 42.06 14 LEU B C 1
ATOM 2230 O O . LEU B 1 14 ? -10.297 40.312 -17.578 1 42.06 14 LEU B O 1
ATOM 2234 N N . LEU B 1 15 ? -8.625 39.438 -18.641 1 44.16 15 LEU B N 1
ATOM 2235 C CA . LEU B 1 15 ? -8.586 38.188 -17.922 1 44.16 15 LEU B CA 1
ATOM 2236 C C . LEU B 1 15 ? -8.039 38.375 -16.516 1 44.16 15 LEU B C 1
ATOM 2238 O O . LEU B 1 15 ? -6.848 38.625 -16.344 1 44.16 15 LEU B O 1
ATOM 2242 N N . CYS B 1 16 ? -8.844 38.844 -15.539 1 43.09 16 CYS B N 1
ATOM 2243 C CA . CYS B 1 16 ? -8.516 38.75 -14.125 1 43.09 16 CYS B CA 1
ATOM 2244 C C . CYS B 1 16 ? -8.094 37.344 -13.758 1 43.09 16 CYS B C 1
ATOM 2246 O O . CYS B 1 16 ? -8.945 36.469 -13.609 1 43.09 16 CYS B O 1
ATOM 2248 N N . ILE B 1 17 ? -6.875 37 -13.992 1 46.22 17 ILE B N 1
ATOM 2249 C CA . ILE B 1 17 ? -6.289 35.781 -13.422 1 46.22 17 ILE B CA 1
ATOM 2250 C C . ILE B 1 17 ? -6.363 35.844 -11.898 1 46.22 17 ILE B C 1
ATOM 2252 O O . ILE B 1 17 ? -5.633 36.594 -11.266 1 46.22 17 ILE B O 1
ATOM 2256 N N . THR B 1 18 ? -7.488 35.625 -11.234 1 46.69 18 THR B N 1
ATOM 2257 C CA . THR B 1 18 ? -7.527 35.375 -9.805 1 46.69 18 THR B CA 1
ATOM 2258 C C . THR B 1 18 ? -6.527 34.281 -9.438 1 46.69 18 THR B C 1
ATOM 2260 O O . THR B 1 18 ? -6.695 33.094 -9.82 1 46.69 18 THR B O 1
ATOM 2263 N N . SER B 1 19 ? -5.34 34.625 -9.266 1 44.62 19 SER B N 1
ATOM 2264 C CA . SER B 1 19 ? -4.41 33.688 -8.648 1 44.62 19 SER B CA 1
ATOM 2265 C C . SER B 1 19 ? -4.984 33.125 -7.355 1 44.62 19 SER B C 1
ATOM 2267 O O . SER B 1 19 ? -5.32 33.875 -6.434 1 44.62 19 SER B O 1
ATOM 2269 N N . VAL B 1 20 ? -5.652 32.031 -7.383 1 48.34 20 VAL B N 1
ATOM 2270 C CA . VAL B 1 20 ? -5.875 31.266 -6.156 1 48.34 20 VAL B CA 1
ATOM 2271 C C . VAL B 1 20 ? -4.598 31.25 -5.32 1 48.34 20 VAL B C 1
ATOM 2273 O O . VAL B 1 20 ? -3.605 30.625 -5.703 1 48.34 20 VAL B O 1
ATOM 2276 N N . LEU B 1 21 ? -4.258 32.344 -4.574 1 44.41 21 LEU B N 1
ATOM 2277 C CA . LEU B 1 21 ? -3.197 32.312 -3.574 1 44.41 21 LEU B CA 1
ATOM 2278 C C . LEU B 1 21 ? -3.307 31.078 -2.695 1 44.41 21 LEU B C 1
ATOM 2280 O O . LEU B 1 21 ? -4.383 30.766 -2.18 1 44.41 21 LEU B O 1
ATOM 2284 N N . ALA B 1 22 ? -2.533 30.141 -3.031 1 50.44 22 ALA B N 1
ATOM 2285 C CA . ALA B 1 22 ? -2.293 29.078 -2.047 1 50.44 22 ALA B CA 1
ATOM 2286 C C . ALA B 1 22 ? -2.072 29.672 -0.657 1 50.44 22 ALA B C 1
ATOM 2288 O O . ALA B 1 22 ? -1.239 30.562 -0.479 1 50.44 22 ALA B O 1
ATOM 2289 N N . ASP B 1 23 ? -3.115 29.625 0.206 1 58.59 23 ASP B N 1
ATOM 2290 C CA . ASP B 1 23 ? -3 30.234 1.527 1 58.59 23 ASP B CA 1
ATOM 2291 C C . ASP B 1 23 ? -1.914 29.547 2.354 1 58.59 23 ASP B C 1
ATOM 2293 O O . ASP B 1 23 ? -1.768 28.328 2.307 1 58.59 23 ASP B O 1
ATOM 2297 N N . GLU B 1 24 ? -0.874 30.203 2.623 1 62.19 24 GLU B N 1
ATOM 2298 C CA . GLU B 1 24 ? 0.166 29.781 3.557 1 62.19 24 GLU B CA 1
ATOM 2299 C C . GLU B 1 24 ? -0.426 29.422 4.918 1 62.19 24 GLU B C 1
ATOM 2301 O O . GLU B 1 24 ? -1.51 29.891 5.27 1 62.19 24 GLU B O 1
ATOM 2306 N N . LEU B 1 25 ? 0.134 28.391 5.5 1 64.38 25 LEU B N 1
ATOM 2307 C CA . LEU B 1 25 ? -0.277 28.047 6.852 1 64.38 25 LEU B CA 1
ATOM 2308 C C . LEU B 1 25 ? -0.322 29.281 7.75 1 64.38 25 LEU B C 1
ATOM 2310 O O . LEU B 1 25 ? 0.593 30.094 7.723 1 64.38 25 LEU B O 1
ATOM 2314 N N . PRO B 1 26 ? -1.496 29.516 8.336 1 67.06 26 PRO B N 1
ATOM 2315 C CA . PRO B 1 26 ? -1.556 30.703 9.211 1 67.06 26 PRO B CA 1
ATOM 2316 C C . PRO B 1 26 ? -0.444 30.719 10.258 1 67.06 26 PRO B C 1
ATOM 2318 O O . PRO B 1 26 ? -0.081 29.656 10.797 1 67.06 26 PRO B O 1
ATOM 2321 N N . PRO B 1 27 ? 0.091 31.891 10.344 1 66.25 27 PRO B N 1
ATOM 2322 C CA . PRO B 1 27 ? 1.086 32 11.414 1 66.25 27 PRO B CA 1
ATOM 2323 C C . PRO B 1 27 ? 0.521 31.656 12.789 1 66.25 27 PRO B C 1
ATOM 2325 O O . PRO B 1 27 ? -0.626 31.984 13.094 1 66.25 27 PRO B O 1
ATOM 2328 N N . ASN B 1 28 ? 1.196 30.953 13.68 1 71.88 28 ASN B N 1
ATOM 2329 C CA . ASN B 1 28 ? 0.945 30.625 15.078 1 71.88 28 ASN B CA 1
ATOM 2330 C C . ASN B 1 28 ? -0.324 29.797 15.242 1 71.88 28 ASN B C 1
ATOM 2332 O O . ASN B 1 28 ? -0.987 29.859 16.281 1 71.88 28 ASN B O 1
ATOM 2336 N N . CYS B 1 29 ? -0.914 29.25 14.188 1 86.56 29 CYS B N 1
ATOM 2337 C CA . CYS B 1 29 ? -2.033 28.312 14.211 1 86.56 29 CYS B CA 1
ATOM 2338 C C . CYS B 1 29 ? -3.314 29.016 14.656 1 86.56 29 CYS B C 1
ATOM 2340 O O . CYS B 1 29 ? -4.121 28.422 15.383 1 86.56 29 CYS B O 1
ATOM 2342 N N . VAL B 1 30 ? -3.355 30.328 14.438 1 89 30 VAL B N 1
ATOM 2343 C CA . VAL B 1 30 ? -4.586 31.078 14.68 1 89 30 VAL B CA 1
ATOM 2344 C C . VAL B 1 30 ? -5.199 31.516 13.352 1 89 30 VAL B C 1
ATOM 2346 O O . VAL B 1 30 ? -4.516 32.094 12.5 1 89 30 VAL B O 1
ATOM 2349 N N . PHE B 1 31 ? -6.469 31.203 13.203 1 87.88 31 PHE B N 1
ATOM 2350 C CA . PHE B 1 31 ? -7.105 31.531 11.93 1 87.88 31 PHE B CA 1
ATOM 2351 C C . PHE B 1 31 ? -8.625 31.547 12.078 1 87.88 31 PHE B C 1
ATOM 2353 O O . PHE B 1 31 ? -9.164 31.078 13.086 1 87.88 31 PHE B O 1
ATOM 2360 N N . ASP B 1 32 ? -9.18 32.156 11.07 1 88.81 32 ASP B N 1
ATOM 2361 C CA . ASP B 1 32 ? -10.641 32.125 10.984 1 88.81 32 ASP B CA 1
ATOM 2362 C C . ASP B 1 32 ? -11.109 31.234 9.852 1 88.81 32 ASP B C 1
ATOM 2364 O O . ASP B 1 32 ? -10.5 31.203 8.781 1 88.81 32 ASP B O 1
ATOM 2368 N N . PHE B 1 33 ? -12.102 30.531 10.117 1 90.31 33 PHE B N 1
ATOM 2369 C CA . PHE B 1 33 ? -12.75 29.703 9.102 1 90.31 33 PHE B CA 1
ATOM 2370 C C . PHE B 1 33 ? -14.266 29.797 9.219 1 90.31 33 PHE B C 1
ATOM 2372 O O . PHE B 1 33 ? -14.844 29.375 10.219 1 90.31 33 PHE B O 1
ATOM 2379 N N . GLY B 1 34 ? -14.742 30.375 8.078 1 86.19 34 GLY B N 1
ATOM 2380 C CA . GLY B 1 34 ? -16.141 30.766 8.219 1 86.19 34 GLY B CA 1
ATOM 2381 C C . GLY B 1 34 ? -16.359 31.812 9.289 1 86.19 34 GLY B C 1
ATOM 2382 O O . GLY B 1 34 ? -15.695 32.844 9.289 1 86.19 34 GLY B O 1
ATOM 2383 N N . LYS B 1 35 ? -17.312 31.562 10.148 1 88.62 35 LYS B N 1
ATOM 2384 C CA . LYS B 1 35 ? -17.609 32.5 11.227 1 88.62 35 LYS B CA 1
ATOM 2385 C C . LYS B 1 35 ? -17.016 32 12.547 1 88.62 35 LYS B C 1
ATOM 2387 O O . LYS B 1 35 ? -17.469 32.438 13.625 1 88.62 35 LYS B O 1
ATOM 2392 N N . VAL B 1 36 ? -16.141 31.188 12.414 1 91.5 36 VAL B N 1
ATOM 2393 C CA . VAL B 1 36 ? -15.57 30.609 13.625 1 91.5 36 VAL B CA 1
ATOM 2394 C C . VAL B 1 36 ? -14.078 30.938 13.703 1 91.5 36 VAL B C 1
ATOM 2396 O O . VAL B 1 36 ? -13.359 30.812 12.711 1 91.5 36 VAL B O 1
ATOM 2399 N N . HIS B 1 37 ? -13.633 31.391 14.922 1 92.5 37 HIS B N 1
ATOM 2400 C CA . HIS B 1 37 ? -12.227 31.688 15.195 1 92.5 37 HIS B CA 1
ATOM 2401 C C . HIS B 1 37 ? -11.539 30.5 15.859 1 92.5 37 HIS B C 1
ATOM 2403 O O . HIS B 1 37 ? -12.031 29.969 16.859 1 92.5 37 HIS B O 1
ATOM 2409 N N . TYR B 1 38 ? -10.453 30.141 15.289 1 92.56 38 TYR B N 1
ATOM 2410 C CA . TYR B 1 38 ? -9.68 29.016 15.82 1 92.56 38 TYR B CA 1
ATOM 2411 C C . TYR B 1 38 ? -8.328 29.484 16.344 1 92.56 38 TYR B C 1
ATOM 2413 O O . TYR B 1 38 ? -7.582 30.156 15.633 1 92.56 38 TYR B O 1
ATOM 2421 N N . ASP B 1 39 ? -8.094 29.141 17.562 1 91.38 39 ASP B N 1
ATOM 2422 C CA . ASP B 1 39 ? -6.789 29.312 18.203 1 91.38 39 ASP B CA 1
ATOM 2423 C C . ASP B 1 39 ? -6.207 27.984 18.641 1 91.38 39 ASP B C 1
ATOM 2425 O O . ASP B 1 39 ? -6.59 27.453 19.688 1 91.38 39 ASP B O 1
ATOM 2429 N N . LEU B 1 40 ? -5.211 27.531 17.875 1 91.81 40 LEU B N 1
ATOM 2430 C CA . LEU B 1 40 ? -4.676 26.203 18.141 1 91.81 40 LEU B CA 1
ATOM 2431 C C . LEU B 1 40 ? -3.316 26.281 18.828 1 91.81 40 LEU B C 1
ATOM 2433 O O . LEU B 1 40 ? -2.537 25.328 18.797 1 91.81 40 LEU B O 1
ATOM 2437 N N . ASN B 1 41 ? -2.961 27.344 19.422 1 89.44 41 ASN B N 1
ATOM 2438 C CA . ASN B 1 41 ? -1.658 27.594 20.031 1 89.44 41 ASN B CA 1
ATOM 2439 C C . ASN B 1 41 ? -1.366 26.578 21.141 1 89.44 41 ASN B C 1
ATOM 2441 O O . ASN B 1 41 ? -0.214 26.188 21.344 1 89.44 41 ASN B O 1
ATOM 2445 N N . LEU B 1 42 ? -2.414 26.172 21.797 1 88.19 42 LEU B N 1
ATOM 2446 C CA . LEU B 1 42 ? -2.221 25.234 22.891 1 88.19 42 LEU B CA 1
ATOM 2447 C C . LEU B 1 42 ? -1.801 23.859 22.359 1 88.19 42 LEU B C 1
ATOM 2449 O O . LEU B 1 42 ? -1.299 23.031 23.109 1 88.19 42 LEU B O 1
ATOM 2453 N N . MET B 1 43 ? -1.973 23.656 21.125 1 90.25 43 MET B N 1
ATOM 2454 C CA . MET B 1 43 ? -1.619 22.375 20.5 1 90.25 43 MET B CA 1
ATOM 2455 C C . MET B 1 43 ? -0.229 22.453 19.875 1 90.25 43 MET B C 1
ATOM 2457 O O . MET B 1 43 ? 0.225 21.484 19.266 1 90.25 43 MET B O 1
ATOM 2461 N N . ASP B 1 44 ? 0.353 23.609 20.047 1 90.94 44 ASP B N 1
ATOM 2462 C CA . ASP B 1 44 ? 1.697 23.781 19.516 1 90.94 44 ASP B CA 1
ATOM 2463 C C . ASP B 1 44 ? 2.684 22.812 20.172 1 90.94 44 ASP B C 1
ATOM 2465 O O . ASP B 1 44 ? 2.643 22.609 21.391 1 90.94 44 ASP B O 1
ATOM 2469 N N . GLY B 1 45 ? 3.479 22.219 19.391 1 93.5 45 GLY B N 1
ATOM 2470 C CA . GLY B 1 45 ? 4.453 21.234 19.844 1 93.5 45 GLY B CA 1
ATOM 2471 C C . GLY B 1 45 ? 4.574 20.047 18.906 1 93.5 45 GLY B C 1
ATOM 2472 O O . GLY B 1 45 ? 3.779 19.906 17.984 1 93.5 45 GLY B O 1
ATOM 2473 N N . GLU B 1 46 ? 5.648 19.375 19.203 1 96.44 46 GLU B N 1
ATOM 2474 C CA . GLU B 1 46 ? 5.867 18.188 18.375 1 96.44 46 GLU B CA 1
ATOM 2475 C C . GLU B 1 46 ? 5.164 16.969 18.969 1 96.44 46 GLU B C 1
ATOM 2477 O O . GLU B 1 46 ? 5.324 16.672 20.156 1 96.44 46 GLU B O 1
ATOM 2482 N N . TRP B 1 47 ? 4.391 16.359 18.172 1 97.69 47 TRP B N 1
ATOM 2483 C CA . TRP B 1 47 ? 3.678 15.156 18.562 1 97.69 47 TRP B CA 1
ATOM 2484 C C . TRP B 1 47 ? 4.129 13.961 17.719 1 97.69 47 TRP B C 1
ATOM 2486 O O . TRP B 1 47 ? 4.34 14.094 16.516 1 97.69 47 TRP B O 1
ATOM 2496 N N . THR B 1 48 ? 4.27 12.812 18.359 1 98.44 48 THR B N 1
ATOM 2497 C CA . THR B 1 48 ? 4.652 11.586 17.672 1 98.44 48 THR B CA 1
ATOM 2498 C C . THR B 1 48 ? 3.615 10.492 17.891 1 98.44 48 THR B C 1
ATOM 2500 O O . THR B 1 48 ? 3.326 10.125 19.031 1 98.44 48 THR B O 1
ATOM 2503 N N . ILE B 1 49 ? 3.031 10.008 16.844 1 98.75 49 ILE B N 1
ATOM 2504 C CA . ILE B 1 49 ? 2.053 8.93 16.875 1 98.75 49 ILE B CA 1
ATOM 2505 C C . ILE B 1 49 ? 2.422 7.871 15.836 1 98.75 49 ILE B C 1
ATOM 2507 O O . ILE B 1 49 ? 3.322 8.078 15.016 1 98.75 49 ILE B O 1
ATOM 2511 N N . GLY B 1 50 ? 1.789 6.754 15.961 1 98.44 50 GLY B N 1
ATOM 2512 C CA . GLY B 1 50 ? 2.15 5.719 15 1 98.44 50 GLY B CA 1
ATOM 2513 C C . GLY B 1 50 ? 1.429 4.406 15.242 1 98.44 50 GLY B C 1
ATOM 2514 O O . GLY B 1 50 ? 0.396 4.371 15.914 1 98.44 50 GLY B O 1
ATOM 2515 N N . ARG B 1 51 ? 1.901 3.355 14.562 1 98.25 51 ARG B N 1
ATOM 2516 C CA . ARG B 1 51 ? 1.38 1.997 14.688 1 98.25 51 ARG B CA 1
ATOM 2517 C C . ARG B 1 51 ? 2.461 0.966 14.383 1 98.25 51 ARG B C 1
ATOM 2519 O O . ARG B 1 51 ? 3.443 1.27 13.703 1 98.25 51 ARG B O 1
ATOM 2526 N N . ASP B 1 52 ? 2.191 -0.224 14.883 1 97.81 52 ASP B N 1
ATOM 2527 C CA . ASP B 1 52 ? 3.031 -1.369 14.547 1 97.81 52 ASP B CA 1
ATOM 2528 C C . ASP B 1 52 ? 2.326 -2.293 13.555 1 97.81 52 ASP B C 1
ATOM 2530 O O . ASP B 1 52 ? 1.125 -2.541 13.68 1 97.81 52 ASP B O 1
ATOM 2534 N N . ARG B 1 53 ? 3.092 -2.719 12.586 1 96.62 53 ARG B N 1
ATOM 2535 C CA . ARG B 1 53 ? 2.598 -3.688 11.609 1 96.62 53 ARG B CA 1
ATOM 2536 C C . ARG B 1 53 ? 3.461 -4.945 11.602 1 96.62 53 ARG B C 1
ATOM 2538 O O . ARG B 1 53 ? 4.691 -4.859 11.648 1 96.62 53 ARG B O 1
ATOM 2545 N N . SER B 1 54 ? 2.775 -6.098 11.594 1 97.44 54 SER B N 1
ATOM 2546 C CA . SER B 1 54 ? 3.502 -7.355 11.477 1 97.44 54 SER B CA 1
ATOM 2547 C C . SER B 1 54 ? 3.885 -7.637 10.023 1 97.44 54 SER B C 1
ATOM 2549 O O . SER B 1 54 ? 3.018 -7.703 9.148 1 97.44 54 SER B O 1
ATOM 2551 N N . THR B 1 55 ? 5.125 -7.742 9.773 1 97.44 55 THR B N 1
ATOM 2552 C CA . THR B 1 55 ? 5.664 -8.047 8.453 1 97.44 55 THR B CA 1
ATOM 2553 C C . THR B 1 55 ? 6.688 -9.18 8.539 1 97.44 55 THR B C 1
ATOM 2555 O O . THR B 1 55 ? 7.859 -8.992 8.211 1 97.44 55 THR B O 1
ATOM 2558 N N . PRO B 1 56 ? 6.258 -10.336 8.922 1 97.44 56 PRO B N 1
ATOM 2559 C CA . PRO B 1 56 ? 7.25 -11.398 9.07 1 97.44 56 PRO B CA 1
ATOM 2560 C C . PRO B 1 56 ? 8.117 -11.57 7.824 1 97.44 56 PRO B C 1
ATOM 2562 O O . PRO B 1 56 ? 7.605 -11.516 6.699 1 97.44 56 PRO B O 1
ATOM 2565 N N . PRO B 1 57 ? 9.352 -11.695 8.156 1 97.69 57 PRO B N 1
ATOM 2566 C CA . PRO B 1 57 ? 9.984 -12.039 9.43 1 97.69 57 PRO B CA 1
ATOM 2567 C C . PRO B 1 57 ? 10.32 -10.805 10.273 1 97.69 57 PRO B C 1
ATOM 2569 O O . PRO B 1 57 ? 11.062 -10.906 11.25 1 97.69 57 PRO B O 1
ATOM 2572 N N . THR B 1 58 ? 9.914 -9.633 9.883 1 98.5 58 THR B N 1
ATOM 2573 C CA . THR B 1 58 ? 10.227 -8.414 10.617 1 98.5 58 THR B CA 1
ATOM 2574 C C . THR B 1 58 ? 8.945 -7.75 11.117 1 98.5 58 THR B C 1
ATOM 2576 O O . THR B 1 58 ? 7.852 -8.297 10.969 1 98.5 58 THR B O 1
ATOM 2579 N N . LYS B 1 59 ? 9.148 -6.684 11.844 1 98.19 59 LYS B N 1
ATOM 2580 C CA . LYS B 1 59 ? 8.078 -5.773 12.234 1 98.19 59 LYS B CA 1
ATOM 2581 C C . LYS B 1 59 ? 8.352 -4.355 11.727 1 98.19 59 LYS B C 1
ATOM 2583 O O . LYS B 1 59 ? 9.5 -3.914 11.695 1 98.19 59 LYS B O 1
ATOM 2588 N N . MET B 1 60 ? 7.289 -3.734 11.305 1 98.44 60 MET B N 1
ATOM 2589 C CA . MET B 1 60 ? 7.41 -2.352 10.852 1 98.44 60 MET B CA 1
ATOM 2590 C C . MET B 1 60 ? 6.75 -1.396 11.836 1 98.44 60 MET B C 1
ATOM 2592 O O . MET B 1 60 ? 5.602 -1.6 12.234 1 98.44 60 MET B O 1
ATOM 2596 N N . HIS B 1 61 ? 7.469 -0.401 12.234 1 98.62 61 HIS B N 1
ATOM 2597 C CA . HIS B 1 61 ? 6.91 0.669 13.047 1 98.62 61 HIS B CA 1
ATOM 2598 C C . HIS B 1 61 ? 6.703 1.938 12.227 1 98.62 61 HIS B C 1
ATOM 2600 O O . HIS B 1 61 ? 7.668 2.527 11.734 1 98.62 61 HIS B O 1
ATOM 2606 N N . ASP B 1 62 ? 5.492 2.297 12.023 1 98.75 62 ASP B N 1
ATOM 2607 C CA . ASP B 1 62 ? 5.137 3.561 11.391 1 98.75 62 ASP B CA 1
ATOM 2608 C C . ASP B 1 62 ? 5.125 4.703 12.398 1 98.75 62 ASP B C 1
ATOM 2610 O O . ASP B 1 62 ? 4.438 4.629 13.422 1 98.75 62 ASP B O 1
ATOM 2614 N N . GLU B 1 63 ? 5.855 5.73 12.07 1 98.75 63 GLU B N 1
ATOM 2615 C CA . GLU B 1 63 ? 5.957 6.871 12.977 1 98.75 63 GLU B CA 1
ATOM 2616 C C . GLU B 1 63 ? 5.598 8.172 12.266 1 98.75 63 GLU B C 1
ATOM 2618 O O . GLU B 1 63 ? 6.211 8.531 11.266 1 98.75 63 GLU B O 1
ATOM 2623 N N . LEU B 1 64 ? 4.621 8.797 12.781 1 98.88 64 LEU B N 1
ATOM 2624 C CA . LEU B 1 64 ? 4.25 10.125 12.297 1 98.88 64 LEU B CA 1
ATOM 2625 C C . LEU B 1 64 ? 4.555 11.195 13.344 1 98.88 64 LEU B C 1
ATOM 2627 O O . LEU B 1 64 ? 3.939 11.211 14.414 1 98.88 64 LEU B O 1
ATOM 2631 N N . ARG B 1 65 ? 5.492 12.039 13.047 1 98.69 65 ARG B N 1
ATOM 2632 C CA . ARG B 1 65 ? 5.844 13.188 13.867 1 98.69 65 ARG B CA 1
ATOM 2633 C C . ARG B 1 65 ? 5.383 14.492 13.211 1 98.69 65 ARG B C 1
ATOM 2635 O O . ARG B 1 65 ? 5.637 14.719 12.031 1 98.69 65 ARG B O 1
ATOM 2642 N N . PHE B 1 66 ? 4.645 15.328 14.008 1 97.69 66 PHE B N 1
ATOM 2643 C CA . PHE B 1 66 ? 4.137 16.531 13.352 1 97.69 66 PHE B CA 1
ATOM 2644 C C . PHE B 1 66 ? 4.016 17.672 14.352 1 97.69 66 PHE B C 1
ATOM 2646 O O . PHE B 1 66 ? 4.02 17.453 15.562 1 97.69 66 PHE B O 1
ATOM 2653 N N . ASN B 1 67 ? 4.02 18.812 13.836 1 95.75 67 ASN B N 1
ATOM 2654 C CA . ASN B 1 67 ? 3.703 20.078 14.5 1 95.75 67 ASN B CA 1
ATOM 2655 C C . ASN B 1 67 ? 2.838 20.969 13.617 1 95.75 67 ASN B C 1
ATOM 2657 O O . ASN B 1 67 ? 3.268 21.391 12.539 1 95.75 67 ASN B O 1
ATOM 2661 N N . ILE B 1 68 ? 1.655 21.172 14.047 1 89.69 68 ILE B N 1
ATOM 2662 C CA . ILE B 1 68 ? 0.714 21.875 13.18 1 89.69 68 ILE B CA 1
ATOM 2663 C C . ILE B 1 68 ? 1.048 23.359 13.148 1 89.69 68 ILE B C 1
ATOM 2665 O O . ILE B 1 68 ? 0.686 24.062 12.203 1 89.69 68 ILE B O 1
ATOM 2669 N N . CYS B 1 69 ? 1.787 23.859 14.125 1 90.5 69 CYS B N 1
ATOM 2670 C CA . CYS B 1 69 ? 1.975 25.312 14.242 1 90.5 69 CYS B CA 1
ATOM 2671 C C . CYS B 1 69 ? 3.395 25.703 13.852 1 90.5 69 CYS B C 1
ATOM 2673 O O . CYS B 1 69 ? 3.729 26.891 13.828 1 90.5 69 CYS B O 1
ATOM 2675 N N . GLY B 1 70 ? 4.25 24.719 13.617 1 91.5 70 GLY B N 1
ATOM 2676 C CA . GLY B 1 70 ? 5.625 25.047 13.289 1 91.5 70 GLY B CA 1
ATOM 2677 C C . GLY B 1 70 ? 6.387 23.891 12.68 1 91.5 70 GLY B C 1
ATOM 2678 O O . GLY B 1 70 ? 5.875 22.766 12.609 1 91.5 70 GLY B O 1
ATOM 2679 N N . ASP B 1 71 ? 7.652 24.203 12.258 1 94.31 71 ASP B N 1
ATOM 2680 C CA . ASP B 1 71 ? 8.508 23.188 11.672 1 94.31 71 ASP B CA 1
ATOM 2681 C C . ASP B 1 71 ? 9.031 22.234 12.734 1 94.31 71 ASP B C 1
ATOM 2683 O O . ASP B 1 71 ? 9.25 22.625 13.883 1 94.31 71 ASP B O 1
ATOM 2687 N N . LEU B 1 72 ? 9.258 21.062 12.312 1 96.56 72 LEU B N 1
ATOM 2688 C CA . LEU B 1 72 ? 9.883 20.078 13.195 1 96.56 72 LEU B CA 1
ATOM 2689 C C . LEU B 1 72 ? 11.352 20.422 13.43 1 96.56 72 LEU B C 1
ATOM 2691 O O . LEU B 1 72 ? 12.039 20.906 12.523 1 96.56 72 LEU B O 1
ATOM 2695 N N . LYS B 1 73 ? 11.766 20.109 14.633 1 96.44 73 LYS B N 1
ATOM 2696 C CA . LYS B 1 73 ? 13.18 20.281 14.961 1 96.44 73 LYS B CA 1
ATOM 2697 C C . LYS B 1 73 ? 13.984 19.047 14.602 1 96.44 73 LYS B C 1
ATOM 2699 O O . LYS B 1 73 ? 13.453 17.922 14.578 1 96.44 73 LYS B O 1
ATOM 2704 N N . LYS B 1 74 ? 15.25 19.312 14.375 1 96.88 74 LYS B N 1
ATOM 2705 C CA . LYS B 1 74 ? 16.156 18.203 14.094 1 96.88 74 LYS B CA 1
ATOM 2706 C C . LYS B 1 74 ? 16.328 17.312 15.32 1 96.88 74 LYS B C 1
ATOM 2708 O O . LYS B 1 74 ? 16.438 17.812 16.453 1 96.88 74 LYS B O 1
ATOM 2713 N N . ILE B 1 75 ? 16.391 16.016 15.031 1 95.44 75 ILE B N 1
ATOM 2714 C CA . ILE B 1 75 ? 16.625 15.07 16.109 1 95.44 75 ILE B CA 1
ATOM 2715 C C . ILE B 1 75 ? 18.109 14.773 16.219 1 95.44 75 ILE B C 1
ATOM 2717 O O . ILE B 1 75 ? 18.734 14.328 15.258 1 95.44 75 ILE B O 1
ATOM 2721 N N . ASP B 1 76 ? 18.797 14.938 17.266 1 92.88 76 ASP B N 1
ATOM 2722 C CA . ASP B 1 76 ? 20.25 14.891 17.438 1 92.88 76 ASP B CA 1
ATOM 2723 C C . ASP B 1 76 ? 20.781 13.477 17.234 1 92.88 76 ASP B C 1
ATOM 2725 O O . ASP B 1 76 ? 21.812 13.273 16.594 1 92.88 76 ASP B O 1
ATOM 2729 N N . ASP B 1 77 ? 20.219 12.344 17.781 1 92.5 77 ASP B N 1
ATOM 2730 C CA . ASP B 1 77 ? 20.766 10.984 17.781 1 92.5 77 ASP B CA 1
ATOM 2731 C C . ASP B 1 77 ? 20.219 10.188 16.594 1 92.5 77 ASP B C 1
ATOM 2733 O O . ASP B 1 77 ? 20.234 8.953 16.609 1 92.5 77 ASP B O 1
ATOM 2737 N N . VAL B 1 78 ? 19.891 10.977 15.562 1 94.94 78 VAL B N 1
ATOM 2738 C CA . VAL B 1 78 ? 19.391 10.328 14.352 1 94.94 78 VAL B CA 1
ATOM 2739 C C . VAL B 1 78 ? 20.109 10.883 13.125 1 94.94 78 VAL B C 1
ATOM 2741 O O . VAL B 1 78 ? 20.281 12.094 12.992 1 94.94 78 VAL B O 1
ATOM 2744 N N . LYS B 1 79 ? 20.609 9.977 12.312 1 95.12 79 LYS B N 1
ATOM 2745 C CA . LYS B 1 79 ? 21.281 10.406 11.094 1 95.12 79 LYS B CA 1
ATOM 2746 C C . LYS B 1 79 ? 20.391 11.32 10.258 1 95.12 79 LYS B C 1
ATOM 2748 O O . LYS B 1 79 ? 19.172 11.102 10.18 1 95.12 79 LYS B O 1
ATOM 2753 N N . ASP B 1 80 ? 20.984 12.273 9.531 1 96.56 80 ASP B N 1
ATOM 2754 C CA . ASP B 1 80 ? 20.234 13.211 8.711 1 96.56 80 ASP B CA 1
ATOM 2755 C C . ASP B 1 80 ? 19.422 12.484 7.637 1 96.56 80 ASP B C 1
ATOM 2757 O O . ASP B 1 80 ? 18.297 12.891 7.312 1 96.56 80 ASP B O 1
ATOM 2761 N N . SER B 1 81 ? 19.969 11.391 7.105 1 96.12 81 SER B N 1
ATOM 2762 C CA . SER B 1 81 ? 19.281 10.648 6.059 1 96.12 81 SER B CA 1
ATOM 2763 C C . SER B 1 81 ? 18.078 9.906 6.613 1 96.12 81 SER B C 1
ATOM 2765 O O . SER B 1 81 ? 17.156 9.555 5.867 1 96.12 81 SER B O 1
ATOM 2767 N N . ASP B 1 82 ? 18.062 9.734 7.934 1 97.94 82 ASP B N 1
ATOM 2768 C CA . ASP B 1 82 ? 17.031 8.906 8.555 1 97.94 82 ASP B CA 1
ATOM 2769 C C . ASP B 1 82 ? 15.93 9.773 9.156 1 97.94 82 ASP B C 1
ATOM 2771 O O . ASP B 1 82 ? 15.133 9.289 9.961 1 97.94 82 ASP B O 1
ATOM 2775 N N . GLN B 1 83 ? 15.914 11.023 8.875 1 97.94 83 GLN B N 1
ATOM 2776 C CA . GLN B 1 83 ? 14.875 11.945 9.312 1 97.94 83 GLN B CA 1
ATOM 2777 C C . GLN B 1 83 ? 14.523 12.945 8.211 1 97.94 83 GLN B C 1
ATOM 2779 O O . GLN B 1 83 ? 15.227 13.031 7.195 1 97.94 83 GLN B O 1
ATOM 2784 N N . CYS B 1 84 ? 13.445 13.602 8.398 1 97.94 84 CYS B N 1
ATOM 2785 C CA . CYS B 1 84 ? 13.023 14.594 7.418 1 97.94 84 CYS B CA 1
ATOM 2786 C C . CYS B 1 84 ? 13.82 15.891 7.574 1 97.94 84 CYS B C 1
ATOM 2788 O O . CYS B 1 84 ? 14.227 16.234 8.68 1 97.94 84 CYS B O 1
ATOM 2790 N N . GLY B 1 85 ? 13.945 16.594 6.504 1 95.75 85 GLY B N 1
ATOM 2791 C CA . GLY B 1 85 ? 14.781 17.781 6.473 1 95.75 85 GLY B CA 1
ATOM 2792 C C . GLY B 1 85 ? 14.102 19.016 7.039 1 95.75 85 GLY B C 1
ATOM 2793 O O . GLY B 1 85 ? 12.953 18.938 7.484 1 95.75 85 GLY B O 1
ATOM 2794 N N . GLN B 1 86 ? 14.859 20.062 6.953 1 95.19 86 GLN B N 1
ATOM 2795 C CA . GLN B 1 86 ? 14.352 21.344 7.438 1 95.19 86 GLN B CA 1
ATOM 2796 C C . GLN B 1 86 ? 13.102 21.766 6.672 1 95.19 86 GLN B C 1
ATOM 2798 O O . GLN B 1 86 ? 12.953 21.438 5.492 1 95.19 86 GLN B O 1
ATOM 2803 N N . GLY B 1 87 ? 12.211 22.469 7.402 1 95 87 GLY B N 1
ATOM 2804 C CA . GLY B 1 87 ? 10.992 22.953 6.77 1 95 87 GLY B CA 1
ATOM 2805 C C . GLY B 1 87 ? 9.859 21.953 6.805 1 95 87 GLY B C 1
ATOM 2806 O O . GLY B 1 87 ? 8.789 22.188 6.238 1 95 87 GLY B O 1
ATOM 2807 N N . THR B 1 88 ? 10.102 20.828 7.461 1 96.5 88 THR B N 1
ATOM 2808 C CA . THR B 1 88 ? 9.078 19.797 7.543 1 96.5 88 THR B CA 1
ATOM 2809 C C . THR B 1 88 ? 8.148 20.047 8.727 1 96.5 88 THR B C 1
ATOM 2811 O O . THR B 1 88 ? 8.609 20.328 9.836 1 96.5 88 THR B O 1
ATOM 2814 N N . ARG B 1 89 ? 6.863 19.984 8.461 1 95.75 89 ARG B N 1
ATOM 2815 C CA . ARG B 1 89 ? 5.859 20.141 9.508 1 95.75 89 ARG B CA 1
ATOM 2816 C C . ARG B 1 89 ? 5.355 18.797 10.008 1 95.75 89 ARG B C 1
ATOM 2818 O O . ARG B 1 89 ? 4.922 18.672 11.148 1 95.75 89 ARG B O 1
ATOM 2825 N N . ALA B 1 90 ? 5.391 17.859 9.102 1 98 90 ALA B N 1
ATOM 2826 C CA . ALA B 1 90 ? 5.012 16.484 9.43 1 98 90 ALA B CA 1
ATOM 2827 C C . ALA B 1 90 ? 5.902 15.484 8.695 1 98 90 ALA B C 1
ATOM 2829 O O . ALA B 1 90 ? 6.09 15.578 7.484 1 98 90 ALA B O 1
ATOM 2830 N N . CYS B 1 91 ? 6.453 14.562 9.453 1 98.81 91 CYS B N 1
ATOM 2831 C CA . CYS B 1 91 ? 7.363 13.547 8.938 1 98.81 91 CYS B CA 1
ATOM 2832 C C . CYS B 1 91 ? 6.832 12.148 9.227 1 98.81 91 CYS B C 1
ATOM 2834 O O . CYS B 1 91 ? 6.562 11.805 10.383 1 98.81 91 CYS B O 1
ATOM 2836 N N . PHE B 1 92 ? 6.664 11.375 8.172 1 98.88 92 PHE B N 1
ATOM 2837 C CA . PHE B 1 92 ? 6.266 9.977 8.281 1 98.88 92 PHE B CA 1
ATOM 2838 C C . PHE B 1 92 ? 7.457 9.055 8.062 1 98.88 92 PHE B C 1
ATOM 2840 O O . PHE B 1 92 ? 8.023 9.023 6.965 1 98.88 92 PHE B O 1
ATOM 2847 N N . ARG B 1 93 ? 7.832 8.305 9.086 1 98.75 93 ARG B N 1
ATOM 2848 C CA . ARG B 1 93 ? 8.953 7.383 8.977 1 98.75 93 ARG B CA 1
ATOM 2849 C C . ARG B 1 93 ? 8.484 5.934 9.109 1 98.75 93 ARG B C 1
ATOM 2851 O O . ARG B 1 93 ? 7.621 5.629 9.93 1 98.75 93 ARG B O 1
ATOM 2858 N N . LYS B 1 94 ? 9.094 5.105 8.344 1 98.75 94 LYS B N 1
ATOM 2859 C CA . LYS B 1 94 ? 8.961 3.658 8.484 1 98.75 94 LYS B CA 1
ATOM 2860 C C . LYS B 1 94 ? 10.227 3.045 9.078 1 98.75 94 LYS B C 1
ATOM 2862 O O . LYS B 1 94 ? 11.305 3.148 8.492 1 98.75 94 LYS B O 1
ATOM 2867 N N . ILE B 1 95 ? 10.031 2.441 10.203 1 98.69 95 ILE B N 1
ATOM 2868 C CA . ILE B 1 95 ? 11.164 1.85 10.914 1 98.69 95 ILE B CA 1
ATOM 2869 C C . ILE B 1 95 ? 11 0.333 10.969 1 98.69 95 ILE B C 1
ATOM 2871 O O . ILE B 1 95 ? 10.008 -0.17 11.516 1 98.69 95 ILE B O 1
ATOM 2875 N N . ASN B 1 96 ? 11.977 -0.393 10.43 1 98.81 96 ASN B N 1
ATOM 2876 C CA . ASN B 1 96 ? 11.93 -1.851 10.391 1 98.81 96 ASN B CA 1
ATOM 2877 C C . ASN B 1 96 ? 12.695 -2.467 11.555 1 98.81 96 ASN B C 1
ATOM 2879 O O . ASN B 1 96 ? 13.828 -2.062 11.844 1 98.81 96 ASN B O 1
ATOM 2883 N N . GLU B 1 97 ? 12.055 -3.35 12.203 1 98.5 97 GLU B N 1
ATOM 2884 C CA . GLU B 1 97 ? 12.656 -4.078 13.32 1 98.5 97 GLU B CA 1
ATOM 2885 C C . GLU B 1 97 ? 12.82 -5.559 12.984 1 98.5 97 GLU B C 1
ATOM 2887 O O . GLU B 1 97 ? 11.859 -6.223 12.602 1 98.5 97 GLU B O 1
ATOM 2892 N N . LYS B 1 98 ? 14 -6.027 13.086 1 97.81 98 LYS B N 1
ATOM 2893 C CA . LYS B 1 98 ? 14.312 -7.43 12.844 1 97.81 98 LYS B CA 1
ATOM 2894 C C . LY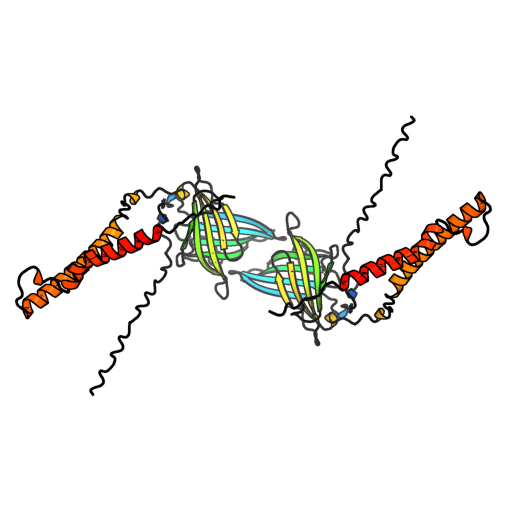S B 1 98 ? 15.086 -8.039 14.008 1 97.81 98 LYS B C 1
ATOM 2896 O O . LYS B 1 98 ? 16.016 -7.418 14.531 1 97.81 98 LYS B O 1
ATOM 2901 N N . ASP B 1 99 ? 14.68 -9.258 14.461 1 95.5 99 ASP B N 1
ATOM 2902 C CA . ASP B 1 99 ? 15.312 -9.922 15.594 1 95.5 99 ASP B CA 1
ATOM 2903 C C . ASP B 1 99 ? 16.828 -10.039 15.391 1 95.5 99 ASP B C 1
ATOM 2905 O O . ASP B 1 99 ? 17.281 -10.492 14.336 1 95.5 99 ASP B O 1
ATOM 2909 N N . GLY B 1 100 ? 17.578 -9.523 16.344 1 94.19 100 GLY B N 1
ATOM 2910 C CA . GLY B 1 100 ? 19.031 -9.648 16.312 1 94.19 100 GLY B CA 1
ATOM 2911 C C . GLY B 1 100 ? 19.703 -8.539 15.539 1 94.19 100 GLY B C 1
ATOM 2912 O O . GLY B 1 100 ? 20.922 -8.555 15.367 1 94.19 100 GLY B O 1
ATOM 2913 N N . GLU B 1 101 ? 18.984 -7.641 14.977 1 95.31 101 GLU B N 1
ATOM 2914 C CA . GLU B 1 101 ? 19.547 -6.535 14.211 1 95.31 101 GLU B CA 1
ATOM 2915 C C . GLU B 1 101 ? 19.062 -5.191 14.742 1 95.31 101 GLU B C 1
ATOM 2917 O O . GLU B 1 101 ? 18.047 -5.125 15.453 1 95.31 101 GLU B O 1
ATOM 2922 N N . SER B 1 102 ? 19.797 -4.137 14.477 1 95.62 102 SER B N 1
ATOM 2923 C CA . SER B 1 102 ? 19.391 -2.793 14.875 1 95.62 102 SER B CA 1
ATOM 2924 C C . SER B 1 102 ? 18.188 -2.32 14.078 1 95.62 102 SER B C 1
ATOM 2926 O O . SER B 1 102 ? 17.969 -2.754 12.938 1 95.62 102 SER B O 1
ATOM 2928 N N . ASN B 1 103 ? 17.5 -1.463 14.719 1 97.62 103 ASN B N 1
ATOM 2929 C CA . ASN B 1 103 ? 16.375 -0.857 13.992 1 97.62 103 ASN B CA 1
ATOM 2930 C C . ASN B 1 103 ? 16.859 -0.071 12.781 1 97.62 103 ASN B C 1
ATOM 2932 O O . ASN B 1 103 ? 17.906 0.59 12.836 1 97.62 103 ASN B O 1
ATOM 2936 N N . ARG B 1 104 ? 16.078 -0.201 11.695 1 98.25 104 ARG B N 1
ATOM 2937 C CA . ARG B 1 104 ? 16.484 0.45 10.453 1 98.25 104 ARG B CA 1
ATOM 2938 C C . ARG B 1 104 ? 15.375 1.369 9.938 1 98.25 104 ARG B C 1
ATOM 2940 O O . ARG B 1 104 ? 14.227 0.946 9.789 1 98.25 104 ARG B O 1
ATOM 2947 N N . VAL B 1 105 ? 15.711 2.646 9.727 1 98.5 105 VAL B N 1
ATOM 2948 C CA . VAL B 1 105 ? 14.781 3.545 9.047 1 98.5 105 VAL B CA 1
ATOM 2949 C C . VAL B 1 105 ? 14.75 3.23 7.559 1 98.5 105 VAL B C 1
ATOM 2951 O O . VAL B 1 105 ? 15.742 3.428 6.852 1 98.5 105 VAL B O 1
ATOM 2954 N N . VAL B 1 106 ? 13.602 2.809 7.102 1 98.38 106 VAL B N 1
ATOM 2955 C CA . VAL B 1 106 ? 13.43 2.373 5.719 1 98.38 106 VAL B CA 1
ATOM 2956 C C . VAL B 1 106 ? 12.992 3.555 4.855 1 98.38 106 VAL B C 1
ATOM 2958 O O . VAL B 1 106 ? 13.352 3.637 3.678 1 98.38 106 VAL B O 1
ATOM 2961 N N . ALA B 1 107 ? 12.242 4.41 5.438 1 98.56 107 ALA B N 1
ATOM 2962 C CA . ALA B 1 107 ? 11.727 5.566 4.707 1 98.56 107 ALA B CA 1
ATOM 2963 C C . ALA B 1 107 ? 11.508 6.754 5.645 1 98.56 107 ALA B C 1
ATOM 2965 O O . ALA B 1 107 ? 11.078 6.578 6.785 1 98.56 107 ALA B O 1
ATOM 2966 N N . ALA B 1 108 ? 11.836 7.891 5.207 1 98.62 108 ALA B N 1
ATOM 2967 C CA . ALA B 1 108 ? 11.523 9.172 5.84 1 98.62 108 ALA B CA 1
ATOM 2968 C C . ALA B 1 108 ? 10.812 10.102 4.863 1 98.62 108 ALA B C 1
ATOM 2970 O O . ALA B 1 108 ? 11.43 10.641 3.943 1 98.62 108 ALA B O 1
ATOM 2971 N N . ILE B 1 109 ? 9.562 10.312 5.078 1 98.69 109 ILE B N 1
ATOM 2972 C CA . ILE B 1 109 ? 8.703 10.953 4.094 1 98.69 109 ILE B CA 1
ATOM 2973 C C . ILE B 1 109 ? 8.188 12.281 4.648 1 98.69 109 ILE B C 1
ATOM 2975 O O . ILE B 1 109 ? 7.406 12.305 5.602 1 98.69 109 ILE B O 1
ATOM 2979 N N . PRO B 1 110 ? 8.633 13.391 4.117 1 98.06 110 PRO B N 1
ATOM 2980 C CA . PRO B 1 110 ? 8.031 14.664 4.527 1 98.06 110 PRO B CA 1
ATOM 2981 C C . PRO B 1 110 ? 6.625 14.859 3.975 1 98.06 110 PRO B C 1
ATOM 2983 O O . PRO B 1 110 ? 6.457 15.398 2.879 1 98.06 110 PRO B O 1
ATOM 2986 N N . VAL B 1 111 ? 5.668 14.539 4.738 1 98.38 111 VAL B N 1
ATOM 2987 C CA . VAL B 1 111 ? 4.293 14.531 4.246 1 98.38 111 VAL B CA 1
ATOM 2988 C C . VAL B 1 111 ? 3.705 15.938 4.332 1 98.38 111 VAL B C 1
ATOM 2990 O O . VAL B 1 111 ? 2.672 16.219 3.725 1 98.38 111 VAL B O 1
ATOM 2993 N N . ALA B 1 112 ? 4.312 16.844 5.055 1 97 112 ALA B N 1
ATOM 2994 C CA . ALA B 1 112 ? 3.918 18.25 5.098 1 97 112 ALA B CA 1
ATOM 2995 C C . ALA B 1 112 ? 5.137 19.156 5.223 1 97 112 ALA B C 1
ATOM 2997 O O . ALA B 1 112 ? 6.027 18.906 6.039 1 97 112 ALA B O 1
ATOM 2998 N N . GLN B 1 113 ? 5.102 20.156 4.414 1 94.81 113 GLN B N 1
ATOM 2999 C CA . GLN B 1 113 ? 6.191 21.125 4.434 1 94.81 113 GLN B CA 1
ATOM 3000 C C . GLN B 1 113 ? 5.66 22.547 4.508 1 94.81 113 GLN B C 1
ATOM 3002 O O . GLN B 1 113 ? 4.613 22.859 3.936 1 94.81 113 GLN B O 1
ATOM 3007 N N . SER B 1 114 ? 6.402 23.391 5.184 1 90.5 114 SER B N 1
ATOM 3008 C CA . SER B 1 114 ? 5.969 24.75 5.438 1 90.5 114 SER B CA 1
ATOM 3009 C C . SER B 1 114 ? 5.887 25.562 4.141 1 90.5 114 SER B C 1
ATOM 3011 O O . SER B 1 114 ? 5.113 26.5 4.039 1 90.5 114 SER B O 1
ATOM 3013 N N . SER B 1 115 ? 6.578 25.156 3.152 1 81.75 115 SER B N 1
ATOM 3014 C CA . SER B 1 115 ? 6.652 25.891 1.894 1 81.75 115 SER B CA 1
ATOM 3015 C C . SER B 1 115 ? 5.484 25.547 0.979 1 81.75 115 SER B C 1
ATOM 3017 O O . SER B 1 115 ? 5.344 26.109 -0.105 1 81.75 115 SER B O 1
ATOM 3019 N N . THR B 1 116 ? 4.664 24.656 1.407 1 79.25 116 THR B N 1
ATOM 3020 C CA . THR B 1 116 ? 3.615 24.156 0.524 1 79.25 116 THR B CA 1
ATOM 3021 C C . THR B 1 116 ? 2.248 24.672 0.961 1 79.25 116 THR B C 1
ATOM 3023 O O . THR B 1 116 ? 2.145 25.422 1.934 1 79.25 116 THR B O 1
ATOM 3026 N N . LYS B 1 117 ? 1.222 24.219 0.243 1 82.75 117 LYS B N 1
ATOM 3027 C CA . LYS B 1 117 ? -0.14 24.703 0.425 1 82.75 117 LYS B CA 1
ATOM 3028 C C . LYS B 1 117 ? -0.814 24.031 1.618 1 82.75 117 LYS B C 1
ATOM 3030 O O . LYS B 1 117 ? -0.405 22.953 2.041 1 82.75 117 LYS B O 1
ATOM 3035 N N . PHE B 1 118 ? -1.714 24.906 2.195 1 87.06 118 PHE B N 1
ATOM 3036 C CA . PHE B 1 118 ? -2.559 24.422 3.281 1 87.06 118 PHE B CA 1
ATOM 3037 C C . PHE B 1 118 ? -4.031 24.641 2.959 1 87.06 118 PHE B C 1
ATOM 3039 O O . PHE B 1 118 ? -4.391 25.625 2.305 1 87.06 118 PHE B O 1
ATOM 3046 N N . ARG B 1 119 ? -4.832 23.594 3.363 1 91.44 119 ARG B N 1
ATOM 3047 C CA . ARG B 1 119 ? -6.273 23.688 3.15 1 91.44 119 ARG B CA 1
ATOM 3048 C C . ARG B 1 119 ? -7.039 23.344 4.426 1 91.44 119 ARG B C 1
ATOM 3050 O O . ARG B 1 119 ? -6.648 22.438 5.168 1 91.44 119 ARG B O 1
ATOM 3057 N N . ILE B 1 120 ? -8.133 24.078 4.625 1 92.25 120 ILE B N 1
ATOM 3058 C CA . ILE B 1 120 ? -9.031 23.812 5.746 1 92.25 120 ILE B CA 1
ATOM 3059 C C . ILE B 1 120 ? -10.422 23.453 5.227 1 92.25 120 ILE B C 1
ATOM 3061 O O . ILE B 1 120 ? -10.969 24.172 4.375 1 92.25 120 ILE B O 1
ATOM 3065 N N . ASP B 1 121 ? -10.914 22.359 5.699 1 94.38 121 ASP B N 1
ATOM 3066 C CA . ASP B 1 121 ? -12.258 21.938 5.336 1 94.38 121 ASP B CA 1
ATOM 3067 C C . ASP B 1 121 ? -13.102 21.656 6.578 1 94.38 121 ASP B C 1
ATOM 3069 O O . ASP B 1 121 ? -12.562 21.469 7.668 1 94.38 121 ASP B O 1
ATOM 3073 N N . ARG B 1 122 ? -14.398 21.672 6.344 1 92.75 122 ARG B N 1
ATOM 3074 C CA . ARG B 1 122 ? -15.297 21.297 7.434 1 92.75 122 ARG B CA 1
ATOM 3075 C C . ARG B 1 122 ? -15.289 19.797 7.652 1 92.75 122 ARG B C 1
ATOM 3077 O O . ARG B 1 122 ? -15.227 19.016 6.695 1 92.75 122 ARG B O 1
ATOM 3084 N N . LEU B 1 123 ? -15.398 19.469 8.898 1 94.38 123 LEU B N 1
ATOM 3085 C CA . LEU B 1 123 ? -15.586 18.062 9.203 1 94.38 123 LEU B CA 1
ATOM 3086 C C . LEU B 1 123 ? -16.922 17.562 8.688 1 94.38 123 LEU B C 1
ATOM 3088 O O . LEU B 1 123 ? -17.938 18.266 8.773 1 94.38 123 LEU B O 1
ATOM 3092 N N . PRO B 1 124 ? -16.922 16.297 8.188 1 90.81 124 PRO B N 1
ATOM 3093 C CA . PRO B 1 124 ? -18.234 15.734 7.816 1 90.81 124 PRO B CA 1
ATOM 3094 C C . PRO B 1 124 ? -19.234 15.773 8.961 1 90.81 124 PRO B C 1
ATOM 3096 O O . PRO B 1 124 ? -18.875 15.562 10.125 1 90.81 124 PRO B O 1
ATOM 3099 N N . SER B 1 125 ? -20.469 15.961 8.641 1 86.19 125 SER B N 1
ATOM 3100 C CA . SER B 1 125 ? -21.516 16.219 9.633 1 86.19 125 SER B CA 1
ATOM 3101 C C . SER B 1 125 ? -21.672 15.023 10.57 1 86.19 125 SER B C 1
ATOM 3103 O O . SER B 1 125 ? -22.047 15.188 11.734 1 86.19 125 SER B O 1
ATOM 3105 N N . ASP B 1 126 ? -21.438 13.883 10.031 1 90.31 126 ASP B N 1
ATOM 3106 C CA . ASP B 1 126 ? -21.656 12.68 10.836 1 90.31 126 ASP B CA 1
ATOM 3107 C C . ASP B 1 126 ? -20.531 12.492 11.852 1 90.31 126 ASP B C 1
ATOM 3109 O O . ASP B 1 126 ? -20.578 11.586 12.688 1 90.31 126 ASP B O 1
ATOM 3113 N N . ARG B 1 127 ? -19.609 13.445 11.883 1 91.12 127 ARG B N 1
ATOM 3114 C CA . ARG B 1 127 ? -18.469 13.281 12.773 1 91.12 127 ARG B CA 1
ATOM 3115 C C . ARG B 1 127 ? -18.438 14.391 13.812 1 91.12 127 ARG B C 1
ATOM 3117 O O . ARG B 1 127 ? -17.422 14.57 14.5 1 91.12 127 ARG B O 1
ATOM 3124 N N . GLY B 1 128 ? -19.516 15.148 13.844 1 90.69 128 GLY B N 1
ATOM 3125 C CA . GLY B 1 128 ? -19.594 16.203 14.836 1 90.69 128 GLY B CA 1
ATOM 3126 C C . GLY B 1 128 ? -19.016 17.516 14.352 1 90.69 128 GLY B C 1
ATOM 3127 O O . GLY B 1 128 ? -18.984 17.781 13.148 1 90.69 128 GLY B O 1
ATOM 3128 N N . LYS B 1 129 ? -18.672 18.359 15.359 1 93 129 LYS B N 1
ATOM 3129 C CA . LYS B 1 129 ? -18.094 19.656 15.055 1 93 129 LYS B CA 1
ATOM 3130 C C . LYS B 1 129 ? -16.578 19.578 14.953 1 93 129 LYS B C 1
ATOM 3132 O O . LYS B 1 129 ? -15.945 18.781 15.641 1 93 129 LYS B O 1
ATOM 3137 N N . GLY B 1 130 ? -16.047 20.406 14.086 1 95.38 130 GLY B N 1
ATOM 3138 C CA . GLY B 1 130 ? -14.602 20.438 13.93 1 95.38 130 GLY B CA 1
ATOM 3139 C C . GLY B 1 130 ? -14.164 20.828 12.523 1 95.38 130 GLY B C 1
ATOM 3140 O O . GLY B 1 130 ? -14.961 21.359 11.742 1 95.38 130 GLY B O 1
ATOM 3141 N N . ILE B 1 131 ? -12.852 20.609 12.25 1 95.44 131 ILE B N 1
ATOM 3142 C CA . ILE B 1 131 ? -12.289 20.984 10.945 1 95.44 131 ILE B CA 1
ATOM 3143 C C . ILE B 1 131 ? -11.258 19.938 10.516 1 95.44 131 ILE B C 1
ATOM 3145 O O . ILE B 1 131 ? -10.797 19.141 11.336 1 95.44 131 ILE B O 1
ATOM 3149 N N . VAL B 1 132 ? -11.023 19.922 9.25 1 96.81 132 VAL B N 1
ATOM 3150 C CA . VAL B 1 132 ? -9.969 19.078 8.68 1 96.81 132 VAL B CA 1
ATOM 3151 C C . VAL B 1 132 ? -8.859 19.969 8.125 1 96.81 132 VAL B C 1
ATOM 3153 O O . VAL B 1 132 ? -9.109 20.828 7.281 1 96.81 132 VAL B O 1
ATOM 3156 N N . LEU B 1 133 ? -7.723 19.734 8.664 1 94.62 133 LEU B N 1
ATOM 3157 C CA . LEU B 1 133 ? -6.547 20.438 8.164 1 94.62 133 LEU B CA 1
ATOM 3158 C C . LEU B 1 133 ? -5.738 19.547 7.23 1 94.62 133 LEU B C 1
ATOM 3160 O O . LEU B 1 133 ? -5.332 18.438 7.617 1 94.62 133 LEU B O 1
ATOM 3164 N N . THR B 1 134 ? -5.5 20 6.004 1 96.31 134 THR B N 1
ATOM 3165 C CA . THR B 1 134 ? -4.66 19.266 5.07 1 96.31 134 THR B CA 1
ATOM 3166 C C . THR B 1 134 ? -3.434 20.094 4.68 1 96.31 134 THR B C 1
ATOM 3168 O O . THR B 1 134 ? -3.564 21.188 4.148 1 96.31 134 THR B O 1
ATOM 3171 N N . MET B 1 135 ? -2.32 19.547 5 1 95 135 MET B N 1
ATOM 3172 C CA . MET B 1 135 ? -1.057 20.188 4.652 1 95 135 MET B CA 1
ATOM 3173 C C . MET B 1 135 ? -0.32 19.391 3.578 1 95 135 MET B C 1
ATOM 3175 O O . MET B 1 135 ? -0.249 18.172 3.645 1 95 135 MET B O 1
ATOM 3179 N N . SER B 1 136 ? 0.311 20.125 2.654 1 95.5 136 SER B N 1
ATOM 3180 C CA . SER B 1 136 ? 0.967 19.438 1.542 1 95.5 136 SER B CA 1
ATOM 3181 C C . SER B 1 136 ? 2.463 19.281 1.794 1 95.5 136 SER B C 1
ATOM 3183 O O . SER B 1 136 ? 3.062 20.078 2.521 1 95.5 136 SER B O 1
ATOM 3185 N N . GLY B 1 137 ? 2.963 18.203 1.232 1 95.31 137 GLY B N 1
ATOM 3186 C CA . GLY B 1 137 ? 4.395 17.969 1.199 1 95.31 137 GLY B CA 1
ATOM 3187 C C . GLY B 1 137 ? 4.945 17.828 -0.208 1 95.31 137 GLY B C 1
ATOM 3188 O O . GLY B 1 137 ? 4.23 18.062 -1.185 1 95.31 137 GLY B O 1
ATOM 3189 N N . GLY B 1 138 ? 6.203 17.656 -0.33 1 91.94 138 GLY B N 1
ATOM 3190 C CA . GLY B 1 138 ? 6.812 17.422 -1.629 1 91.94 138 GLY B CA 1
ATOM 3191 C C . GLY B 1 138 ? 6.539 16.031 -2.168 1 91.94 138 GLY B C 1
ATOM 3192 O O . GLY B 1 138 ? 5.746 15.281 -1.595 1 91.94 138 GLY B O 1
ATOM 3193 N N . SER B 1 139 ? 7.152 15.789 -3.27 1 95.56 139 SER B N 1
ATOM 3194 C CA . SER B 1 139 ? 7.047 14.461 -3.857 1 95.56 139 SER B CA 1
ATOM 3195 C C . SER B 1 139 ? 7.957 13.469 -3.143 1 95.56 139 SER B C 1
ATOM 3197 O O . SER B 1 139 ? 9.031 13.836 -2.67 1 95.56 139 SER B O 1
ATOM 3199 N N . TYR B 1 140 ? 7.48 12.289 -3.07 1 96.69 140 TYR B N 1
ATOM 3200 C CA . TYR B 1 140 ? 8.281 11.203 -2.527 1 96.69 140 TYR B CA 1
ATOM 3201 C C . TYR B 1 140 ? 8.172 9.953 -3.396 1 96.69 140 TYR B C 1
ATOM 3203 O O . TYR B 1 140 ? 7.066 9.461 -3.641 1 96.69 140 TYR B O 1
ATOM 3211 N N . PRO B 1 141 ? 9.297 9.344 -3.781 1 96.19 141 PRO B N 1
ATOM 3212 C CA . PRO B 1 141 ? 10.641 9.922 -3.709 1 96.19 141 PRO B CA 1
ATOM 3213 C C . PRO B 1 141 ? 10.742 11.266 -4.434 1 96.19 141 PRO B C 1
ATOM 3215 O O . PRO B 1 141 ? 9.812 11.664 -5.137 1 96.19 141 PRO B O 1
ATOM 3218 N N . ASN B 1 142 ? 11.852 11.977 -4.188 1 90.62 142 ASN B N 1
ATOM 3219 C CA . ASN B 1 142 ? 12 13.32 -4.738 1 90.62 142 ASN B CA 1
ATOM 3220 C C . ASN B 1 142 ? 11.93 13.312 -6.262 1 90.62 142 ASN B C 1
ATOM 3222 O O . ASN B 1 142 ? 11.336 14.211 -6.863 1 90.62 142 ASN B O 1
ATOM 3226 N N . ASP B 1 143 ? 12.508 12.273 -6.836 1 88 143 ASP B N 1
ATOM 3227 C CA . ASP B 1 143 ? 12.477 12.148 -8.289 1 88 143 ASP B CA 1
ATOM 3228 C C . ASP B 1 143 ? 11.445 11.109 -8.727 1 88 143 ASP B C 1
ATOM 3230 O O . ASP B 1 143 ? 11.539 9.945 -8.352 1 88 143 ASP B O 1
ATOM 3234 N N . GLY B 1 144 ? 10.438 11.602 -9.523 1 89.94 144 GLY B N 1
ATOM 3235 C CA . GLY B 1 144 ? 9.477 10.68 -10.094 1 89.94 144 GLY B CA 1
ATOM 3236 C C . GLY B 1 144 ? 8.43 10.211 -9.102 1 89.94 144 GLY B C 1
ATOM 3237 O O . GLY B 1 144 ? 7.629 9.32 -9.406 1 89.94 144 GLY B O 1
ATOM 3238 N N . GLY B 1 145 ? 8.492 10.758 -7.945 1 94.56 145 GLY B N 1
ATOM 3239 C CA . GLY B 1 145 ? 7.566 10.312 -6.918 1 94.56 145 GLY B CA 1
ATOM 3240 C C . GLY B 1 145 ? 6.227 11.023 -6.973 1 94.56 145 GLY B C 1
ATOM 3241 O O . GLY B 1 145 ? 5.941 11.742 -7.934 1 94.56 145 GLY B O 1
ATOM 3242 N N . LYS B 1 146 ? 5.402 10.688 -6.023 1 96.38 146 LYS B N 1
ATOM 3243 C CA . LYS B 1 146 ? 4.066 11.266 -5.91 1 96.38 146 LYS B CA 1
ATOM 3244 C C . LYS B 1 146 ? 4.023 12.336 -4.832 1 96.38 146 LYS B C 1
ATOM 3246 O O . LYS B 1 146 ? 4.672 12.211 -3.791 1 96.38 146 LYS B O 1
ATOM 3251 N N . PRO B 1 147 ? 3.217 13.383 -5.102 1 97 147 PRO B N 1
ATOM 3252 C CA . PRO B 1 147 ? 3.053 14.391 -4.051 1 97 147 PRO B CA 1
ATOM 3253 C C . PRO B 1 147 ? 2.469 13.812 -2.766 1 97 147 PRO B C 1
ATOM 3255 O O . PRO B 1 147 ? 1.601 12.938 -2.816 1 97 147 PRO B O 1
ATOM 3258 N N . GLN B 1 148 ? 3.004 14.312 -1.654 1 98.12 148 GLN B N 1
ATOM 3259 C CA . GLN B 1 148 ? 2.594 13.812 -0.344 1 98.12 148 GLN B CA 1
ATOM 3260 C C . GLN B 1 148 ? 1.744 14.852 0.391 1 98.12 148 GLN B C 1
ATOM 3262 O O . GLN B 1 148 ? 1.783 16.031 0.064 1 98.12 148 GLN B O 1
ATOM 3267 N N . SER B 1 149 ? 0.973 14.391 1.399 1 98.38 149 SER B N 1
ATOM 3268 C CA . SER B 1 149 ? 0.182 15.32 2.197 1 98.38 149 SER B CA 1
ATOM 3269 C C . SER B 1 149 ? -0.124 14.742 3.576 1 98.38 149 SER B C 1
ATOM 3271 O O . SER B 1 149 ? 0.007 13.539 3.795 1 98.38 149 SER B O 1
ATOM 3273 N N . PHE B 1 150 ? -0.384 15.633 4.457 1 98.31 150 PHE B N 1
ATOM 3274 C CA . PHE B 1 150 ? -0.802 15.289 5.812 1 98.31 150 PHE B CA 1
ATOM 3275 C C . PHE B 1 150 ? -2.195 15.836 6.102 1 98.31 150 PHE B C 1
ATOM 3277 O O . PHE B 1 150 ? -2.428 17.047 6.012 1 98.31 150 PHE B O 1
ATOM 3284 N N . LYS B 1 151 ? -3.117 14.898 6.402 1 98.19 151 LYS B N 1
ATOM 3285 C CA . LYS B 1 151 ? -4.5 15.25 6.723 1 98.19 151 LYS B CA 1
ATOM 3286 C C . LYS B 1 151 ? -4.785 15.062 8.211 1 98.19 151 LYS B C 1
ATOM 3288 O O . LYS B 1 151 ? -4.73 13.938 8.719 1 98.19 151 LYS B O 1
ATOM 3293 N N . LEU B 1 152 ? -5.137 16.062 8.906 1 97.19 152 LEU B N 1
ATOM 3294 C CA . LEU B 1 152 ? -5.453 16.016 10.336 1 97.19 152 LEU B CA 1
ATOM 3295 C C . LEU B 1 152 ? -6.902 16.422 10.578 1 97.19 152 LEU B C 1
ATOM 3297 O O . LEU B 1 152 ? -7.297 17.562 10.297 1 97.19 152 LEU B O 1
ATOM 3301 N N . SER B 1 153 ? -7.664 15.516 11.086 1 98 153 SER B N 1
ATOM 3302 C CA . SER B 1 153 ? -9.031 15.82 11.5 1 98 153 SER B CA 1
ATOM 3303 C C . SER B 1 153 ? -9.07 16.312 12.938 1 98 153 SER B C 1
ATOM 3305 O O . SER B 1 153 ? -8.727 15.578 13.867 1 98 153 SER B O 1
ATOM 3307 N N . LEU B 1 154 ? -9.492 17.469 13.062 1 96.94 154 LEU B N 1
ATOM 3308 C CA . LEU B 1 154 ? -9.656 18.062 14.383 1 96.94 154 LEU B CA 1
ATOM 3309 C C . LEU B 1 154 ? -11.117 18.016 14.82 1 96.94 154 LEU B C 1
ATOM 3311 O O . LEU B 1 154 ? -11.977 18.656 14.219 1 96.94 154 LEU B O 1
ATOM 3315 N N . ILE B 1 155 ? -11.367 17.312 15.938 1 97.69 155 ILE B N 1
ATOM 3316 C CA . ILE B 1 155 ? -12.734 17.078 16.391 1 97.69 155 ILE B CA 1
ATOM 3317 C C . ILE B 1 155 ? -12.961 17.797 17.719 1 97.69 155 ILE B C 1
ATOM 3319 O O . ILE B 1 155 ? -12.195 17.609 18.672 1 97.69 155 ILE B O 1
ATOM 3323 N N . CYS B 1 156 ? -14.039 18.516 17.734 1 96.69 156 CYS B N 1
ATOM 3324 C CA . CYS B 1 156 ? -14.383 19.25 18.938 1 96.69 156 CYS B CA 1
ATOM 3325 C C . CYS B 1 156 ? -14.914 18.328 20.016 1 96.69 156 CYS B C 1
ATOM 3327 O O . CYS B 1 156 ? -15.906 17.625 19.812 1 96.69 156 CYS B O 1
ATOM 3329 N N . VAL B 1 157 ? -14.227 18.375 21.188 1 96.44 157 VAL B N 1
ATOM 3330 C CA . VAL B 1 157 ? -14.664 17.594 22.359 1 96.44 157 VAL B CA 1
ATOM 3331 C C . VAL B 1 157 ? -14.492 18.422 23.625 1 96.44 157 VAL B C 1
ATOM 3333 O O . VAL B 1 157 ? -13.844 19.484 23.609 1 96.44 157 VAL B O 1
ATOM 3336 N N . GLU B 1 158 ? -15.07 17.922 24.688 1 95.06 158 GLU B N 1
ATOM 3337 C CA . GLU B 1 158 ? -15.031 18.656 25.953 1 95.06 158 GLU B CA 1
ATOM 3338 C C . GLU B 1 158 ? -13.695 18.438 26.672 1 95.06 158 GLU B C 1
ATOM 3340 O O . GLU B 1 158 ? -13.297 19.266 27.5 1 95.06 158 GLU B O 1
ATOM 3345 N N . LYS B 1 159 ? -13.086 17.312 26.406 1 95.81 159 LYS B N 1
ATOM 3346 C CA . LYS B 1 159 ? -11.789 17 27 1 95.81 159 LYS B CA 1
ATOM 3347 C C . LYS B 1 159 ? -10.797 16.562 25.922 1 95.81 159 LYS B C 1
ATOM 3349 O O . LYS B 1 159 ? -11.055 15.602 25.188 1 95.81 159 LYS B O 1
ATOM 3354 N N . THR B 1 160 ? -9.695 17.25 25.922 1 95.44 160 THR B N 1
ATOM 3355 C CA . THR B 1 160 ? -8.688 16.969 24.906 1 95.44 160 THR B CA 1
ATOM 3356 C C . THR B 1 160 ? -8.047 15.602 25.125 1 95.44 160 THR B C 1
ATOM 3358 O O . THR B 1 160 ? -7.734 15.234 26.266 1 95.44 160 THR B O 1
ATOM 3361 N N . GLU B 1 161 ? -7.883 14.875 24.047 1 96.62 161 GLU B N 1
ATOM 3362 C CA . GLU B 1 161 ? -7.191 13.594 24.031 1 96.62 161 GLU B CA 1
ATOM 3363 C C . GLU B 1 161 ? -5.934 13.648 23.172 1 96.62 161 GLU B C 1
ATOM 3365 O O . GLU B 1 161 ? -5.711 14.625 22.453 1 96.62 161 GLU B O 1
ATOM 3370 N N . ASP B 1 162 ? -5.102 12.625 23.359 1 96.62 162 ASP B N 1
ATOM 3371 C CA . ASP B 1 162 ? -3.924 12.539 22.5 1 96.62 162 ASP B CA 1
ATOM 3372 C C . ASP B 1 162 ? -4.32 12.242 21.047 1 96.62 162 ASP B C 1
ATOM 3374 O O . ASP B 1 162 ? -5.301 11.539 20.797 1 96.62 162 ASP B O 1
ATOM 3378 N N . PRO B 1 163 ? -3.572 12.805 20.141 1 98.19 163 PRO B N 1
ATOM 3379 C CA . PRO B 1 163 ? -3.859 12.484 18.75 1 98.19 163 PRO B CA 1
ATOM 3380 C C . PRO B 1 163 ? -3.65 11 18.422 1 98.19 163 PRO B C 1
ATOM 3382 O O . PRO B 1 163 ? -2.902 10.32 19.125 1 98.19 163 PRO B O 1
ATOM 3385 N N . GLN B 1 164 ? -4.344 10.586 17.375 1 98.56 164 GLN B N 1
ATOM 3386 C CA . GLN B 1 164 ? -4.27 9.18 16.969 1 98.56 164 GLN B CA 1
ATOM 3387 C C . GLN B 1 164 ? -3.914 9.055 15.492 1 98.56 164 GLN B C 1
ATOM 3389 O O . GLN B 1 164 ? -4.441 9.781 14.648 1 98.56 164 GLN B O 1
ATOM 3394 N N . PHE B 1 165 ? -3.031 8.117 15.266 1 98.75 165 PHE B N 1
ATOM 3395 C CA . PHE B 1 165 ? -2.686 7.797 13.891 1 98.75 165 PHE B CA 1
ATOM 3396 C C . PHE B 1 165 ? -3.789 6.98 13.227 1 98.75 165 PHE B C 1
ATOM 3398 O O . PHE B 1 165 ? -4.312 6.035 13.828 1 98.75 165 PHE B O 1
ATOM 3405 N N . ILE B 1 166 ? -4.18 7.359 11.992 1 98.44 166 ILE B N 1
ATOM 3406 C CA . ILE B 1 166 ? -5.242 6.637 11.297 1 98.44 166 ILE B CA 1
ATOM 3407 C C . ILE B 1 166 ? -4.637 5.734 10.227 1 98.44 166 ILE B C 1
ATOM 3409 O O . ILE B 1 166 ? -4.801 4.516 10.266 1 98.44 166 ILE B O 1
ATOM 3413 N N . ASP B 1 167 ? -3.918 6.438 9.258 1 98.19 167 ASP B N 1
ATOM 3414 C CA . ASP B 1 167 ? -3.424 5.598 8.164 1 98.19 167 ASP B CA 1
ATOM 3415 C C . ASP B 1 167 ? -2.428 6.359 7.297 1 98.19 167 ASP B C 1
ATOM 3417 O O . ASP B 1 167 ? -2.27 7.574 7.441 1 98.19 167 ASP B O 1
ATOM 3421 N N . TYR B 1 168 ? -1.718 5.633 6.484 1 98.44 168 TYR B N 1
ATOM 3422 C CA . TYR B 1 168 ? -0.933 6.125 5.359 1 98.44 168 TYR B CA 1
ATOM 3423 C C . TYR B 1 168 ? -1.199 5.301 4.105 1 98.44 168 TYR B C 1
ATOM 3425 O O . TYR B 1 168 ? -0.955 4.094 4.086 1 98.44 168 TYR B O 1
ATOM 3433 N N . ASP B 1 169 ? -1.588 5.961 3.021 1 96.62 169 ASP B N 1
ATOM 3434 C CA . ASP B 1 169 ? -2.033 5.188 1.869 1 96.62 169 ASP B CA 1
ATOM 3435 C C . ASP B 1 169 ? -1.017 5.258 0.732 1 96.62 169 ASP B C 1
ATOM 3437 O O . ASP B 1 169 ? -1.331 4.922 -0.411 1 96.62 169 ASP B O 1
ATOM 3441 N N . GLY B 1 170 ? 0.088 5.742 0.99 1 96.31 170 GLY B N 1
ATOM 3442 C CA . GLY B 1 170 ? 1.127 5.875 -0.019 1 96.31 170 GLY B CA 1
ATOM 3443 C C . GLY B 1 170 ? 1.358 7.309 -0.456 1 96.31 170 GLY B C 1
ATOM 3444 O O . GLY B 1 170 ? 2.406 7.629 -1.02 1 96.31 170 GLY B O 1
ATOM 3445 N N . THR B 1 171 ? 0.328 8.18 -0.202 1 98 171 THR B N 1
ATOM 3446 C CA . THR B 1 171 ? 0.476 9.57 -0.609 1 98 171 THR B CA 1
ATOM 3447 C C . THR B 1 171 ? -0.001 10.516 0.496 1 98 171 THR B C 1
ATOM 3449 O O . THR B 1 171 ? 0.342 11.695 0.502 1 98 171 THR B O 1
ATOM 3452 N N . GLN B 1 172 ? -0.752 10 1.385 1 98.69 172 GLN B N 1
ATOM 3453 C CA . GLN B 1 172 ? -1.321 10.859 2.42 1 98.69 172 GLN B CA 1
ATOM 3454 C C . GLN B 1 172 ? -1.284 10.172 3.783 1 98.69 172 GLN B C 1
ATOM 3456 O O . GLN B 1 172 ? -1.757 9.039 3.926 1 98.69 172 GLN B O 1
ATOM 3461 N N . ALA B 1 173 ? -0.71 10.828 4.707 1 98.81 173 ALA B N 1
ATOM 3462 C CA . ALA B 1 173 ? -0.817 10.422 6.105 1 98.81 173 ALA B CA 1
ATOM 3463 C C . ALA B 1 173 ? -2.016 11.078 6.777 1 98.81 173 ALA B C 1
ATOM 3465 O O . ALA B 1 173 ? -2.285 12.266 6.559 1 98.81 173 ALA B O 1
ATOM 3466 N N . SER B 1 174 ? -2.752 10.32 7.551 1 98.75 174 SER B N 1
ATOM 3467 C CA . SER B 1 174 ? -3.939 10.867 8.203 1 98.75 174 SER B CA 1
ATOM 3468 C C . SER B 1 174 ? -3.912 10.617 9.703 1 98.75 174 SER B C 1
ATOM 3470 O O . SER B 1 174 ? -3.48 9.547 10.156 1 98.75 174 SER B O 1
ATOM 3472 N N . ALA B 1 175 ? -4.375 11.547 10.438 1 98.75 175 ALA B N 1
ATOM 3473 C CA . ALA B 1 175 ? -4.488 11.484 11.891 1 98.75 175 ALA B CA 1
ATOM 3474 C C . ALA B 1 175 ? -5.754 12.188 12.375 1 98.75 175 ALA B C 1
ATOM 3476 O O . ALA B 1 175 ? -6.383 12.938 11.625 1 98.75 175 ALA B O 1
ATOM 3477 N N . GLU B 1 176 ? -6.125 11.852 13.586 1 98.31 176 GLU B N 1
ATOM 3478 C CA . GLU B 1 176 ? -7.266 12.477 14.25 1 98.31 176 GLU B CA 1
ATOM 3479 C C . GLU B 1 176 ? -6.875 13.016 15.625 1 98.31 176 GLU B C 1
ATOM 3481 O O . GLU B 1 176 ? -6.117 12.375 16.359 1 98.31 176 GLU B O 1
ATOM 3486 N N . TRP B 1 177 ? -7.418 14.133 15.922 1 97.94 177 TRP B N 1
ATOM 3487 C CA . TRP B 1 177 ? -7.141 14.773 17.203 1 97.94 177 TRP B CA 1
ATOM 3488 C C . TRP B 1 177 ? -8.414 15.344 17.812 1 97.94 177 TRP B C 1
ATOM 3490 O O . TRP B 1 177 ? -8.977 16.312 17.297 1 97.94 177 TRP B O 1
ATOM 3500 N N . LYS B 1 178 ? -8.859 14.711 18.859 1 97.56 178 LYS B N 1
ATOM 3501 C CA . LYS B 1 178 ? -9.984 15.219 19.625 1 97.56 178 LYS B CA 1
ATOM 3502 C C . LYS B 1 178 ? -9.523 16.25 20.641 1 97.56 178 LYS B C 1
ATOM 3504 O O . LYS B 1 178 ? -8.852 15.914 21.625 1 97.56 178 LYS B O 1
ATOM 3509 N N . ALA B 1 179 ? -9.938 17.453 20.453 1 96.69 179 ALA B N 1
ATOM 3510 C CA . ALA B 1 179 ? -9.391 18.531 21.281 1 96.69 179 ALA B CA 1
ATOM 3511 C C . ALA B 1 179 ? -10.422 19.625 21.5 1 96.69 179 ALA B C 1
ATOM 3513 O O . ALA B 1 179 ? -11.25 19.906 20.625 1 96.69 179 ALA B O 1
ATOM 3514 N N . VAL B 1 180 ? -10.297 20.297 22.594 1 95.81 180 VAL B N 1
ATOM 3515 C CA . VAL B 1 180 ? -11.172 21.422 22.922 1 95.81 180 VAL B CA 1
ATOM 3516 C C . VAL B 1 180 ? -10.906 22.578 21.969 1 95.81 180 VAL B C 1
ATOM 3518 O O . VAL B 1 180 ? -11.836 23.312 21.594 1 95.81 180 VAL B O 1
ATOM 3521 N N . GLU B 1 181 ? -9.695 22.719 21.516 1 93.56 181 GLU B N 1
ATOM 3522 C CA . GLU B 1 181 ? -9.289 23.797 20.625 1 93.56 181 GLU B CA 1
ATOM 3523 C C . GLU B 1 181 ? -9.984 23.688 19.266 1 93.56 181 GLU B C 1
ATOM 3525 O O . GLU B 1 181 ? -10.07 24.672 18.516 1 93.56 181 GLU B O 1
ATOM 3530 N N . ALA B 1 182 ? -10.445 22.516 19.016 1 94.94 182 ALA B N 1
ATOM 3531 C CA . ALA B 1 182 ? -11.078 22.281 17.719 1 94.94 182 ALA B CA 1
ATOM 3532 C C . ALA B 1 182 ? -12.508 22.828 17.703 1 94.94 182 ALA B C 1
ATOM 3534 O O . ALA B 1 182 ? -13.148 22.875 16.656 1 94.94 182 ALA B O 1
ATOM 3535 N N . CYS B 1 183 ? -13.055 23.219 18.781 1 94.5 183 CYS B N 1
ATOM 3536 C CA . CYS B 1 183 ? -14.414 23.734 18.875 1 94.5 183 CYS B CA 1
ATOM 3537 C C . CYS B 1 183 ? -14.492 25.156 18.312 1 94.5 183 CYS B C 1
ATOM 3539 O O . CYS B 1 183 ? -15.523 25.562 17.781 1 94.5 183 CYS B O 1
ATOM 3541 N N . GLY B 1 184 ? -13.383 25.859 18.438 1 91.56 184 GLY B N 1
ATOM 3542 C CA . GLY B 1 184 ? -13.375 27.25 17.984 1 91.56 184 GLY B CA 1
ATOM 3543 C C . GLY B 1 184 ? -14.25 28.156 18.844 1 91.56 184 GLY B C 1
ATOM 3544 O O . GLY B 1 184 ? -14.938 27.688 19.75 1 91.56 184 GLY B O 1
ATOM 3545 N N . ALA B 1 185 ? -14.141 29.438 18.625 1 87.75 185 ALA B N 1
ATOM 3546 C CA . ALA B 1 185 ? -14.977 30.453 19.25 1 87.75 185 ALA B CA 1
ATOM 3547 C C . ALA B 1 185 ? -15.688 31.312 18.203 1 87.75 185 ALA B C 1
ATOM 3549 O O . ALA B 1 185 ? -15.211 31.438 17.078 1 87.75 185 ALA B O 1
ATOM 3550 N N . LYS B 1 186 ? -17.094 31.5 18.547 1 74.38 186 LYS B N 1
ATOM 3551 C CA . LYS B 1 186 ? -17.828 32.344 17.625 1 74.38 186 LYS B CA 1
ATOM 3552 C C . LYS B 1 186 ? -17.094 33.688 17.422 1 74.38 186 LYS B C 1
ATOM 3554 O O . LYS B 1 186 ? -16.625 34.281 18.391 1 74.38 186 LYS B O 1
ATOM 3559 N N . SER B 1 187 ? -16.609 33.906 16.391 1 65.62 187 SER B N 1
ATOM 3560 C CA . SER B 1 187 ? -15.914 35.125 16.078 1 65.62 187 SER B CA 1
ATOM 3561 C C . SER B 1 187 ? -16.75 36.344 16.453 1 65.62 187 SER B C 1
ATOM 3563 O O . SER B 1 187 ? -17.906 36.469 16.047 1 65.62 187 SER B O 1
ATOM 3565 N N . ASN B 1 188 ? -16.641 36.844 17.672 1 51.25 188 ASN B N 1
ATOM 3566 C CA . ASN B 1 188 ? -17.344 38.094 17.984 1 51.25 188 ASN B CA 1
ATOM 3567 C C . ASN B 1 188 ? -17.203 39.094 16.859 1 51.25 188 ASN B C 1
ATOM 3569 O O . ASN B 1 188 ? -17.688 40.25 16.984 1 51.25 188 ASN B O 1
ATOM 3573 N N . ASN B 1 189 ? -16.312 38.844 16.125 1 46.12 189 ASN B N 1
ATOM 3574 C CA . ASN B 1 189 ? -16.297 39.969 15.195 1 46.12 189 ASN B CA 1
ATOM 3575 C C . ASN B 1 189 ? -17.609 40.062 14.406 1 46.12 189 ASN B C 1
ATOM 3577 O O . ASN B 1 189 ? -17.656 40.656 13.328 1 46.12 189 ASN B O 1
ATOM 3581 N N . SER B 1 190 ? -18.422 39.094 14.672 1 42.44 190 SER B N 1
ATOM 3582 C CA . SER B 1 190 ? -19.656 39.438 13.961 1 42.44 190 SER B CA 1
ATOM 3583 C C . SER B 1 190 ? -20.234 40.75 14.469 1 42.44 190 SER B C 1
ATOM 3585 O O . SER B 1 190 ? -21.453 40.969 14.352 1 42.44 190 SER B O 1
ATOM 3587 N N . ASN B 1 191 ? -19.625 41.312 15.391 1 37.59 191 ASN B N 1
ATOM 3588 C CA . ASN B 1 191 ? -20.172 42.656 15.398 1 37.59 191 ASN B CA 1
ATOM 3589 C C . ASN B 1 191 ? -20.125 43.281 14.016 1 37.59 191 ASN B C 1
ATOM 3591 O O . ASN B 1 191 ? -20.094 44.5 13.891 1 37.59 191 ASN B O 1
ATOM 3595 N N . THR B 1 192 ? -19.469 42.594 13.18 1 36.59 192 THR B N 1
ATOM 3596 C CA . THR B 1 192 ? -19.844 43.219 11.922 1 36.59 192 THR B CA 1
ATOM 3597 C C . THR B 1 192 ? -21.344 43.156 11.695 1 36.59 192 THR B C 1
ATOM 3599 O O . THR B 1 192 ? -21.938 42.062 11.789 1 36.59 192 THR B O 1
ATOM 3602 N N . ASN B 1 193 ? -22.094 44.062 12.148 1 35.97 193 ASN B N 1
ATOM 3603 C CA . ASN B 1 193 ? -23.359 44.438 11.492 1 35.97 193 ASN B CA 1
ATOM 3604 C C . ASN B 1 193 ? -23.391 43.938 10.047 1 35.97 193 ASN B C 1
ATOM 3606 O O . ASN B 1 193 ? -22.594 44.344 9.219 1 35.97 193 ASN B O 1
ATOM 3610 N N . ASP B 1 194 ? -23.453 42.719 9.828 1 37.56 194 ASP B N 1
ATOM 3611 C CA . ASP B 1 194 ? -23.984 42.344 8.523 1 37.56 194 ASP B CA 1
ATOM 3612 C C . ASP B 1 194 ? -24.984 43.375 8 1 37.56 194 ASP B C 1
ATOM 3614 O O . ASP B 1 194 ? -26.172 43.312 8.297 1 37.56 194 ASP B O 1
ATOM 3618 N N . GLU B 1 195 ? -24.656 44.594 8.273 1 36.75 195 GLU B N 1
ATOM 3619 C CA . GLU B 1 195 ? -25.312 45.562 7.391 1 36.75 195 GLU B CA 1
ATOM 3620 C C . GLU B 1 195 ? -25.203 45.125 5.934 1 36.75 195 GLU B C 1
ATOM 3622 O O . GLU B 1 195 ? -24.266 45.5 5.227 1 36.75 195 GLU B O 1
ATOM 3627 N N . GLY B 1 196 ? -25.078 43.875 5.719 1 40.38 196 GLY B N 1
ATOM 3628 C CA . GLY B 1 196 ? -25.344 43.344 4.391 1 40.38 196 GLY B CA 1
ATOM 3629 C C . GLY B 1 196 ? -26.453 44.094 3.666 1 40.38 196 GLY B C 1
ATOM 3630 O O . GLY B 1 196 ? -26.844 43.719 2.557 1 40.38 196 GLY B O 1
ATOM 3631 N N . GLY B 1 197 ? -27.375 44.438 4.547 1 41.12 197 GLY B N 1
ATOM 3632 C CA . GLY B 1 197 ? -28.438 45.094 3.795 1 41.12 197 GLY B CA 1
ATOM 3633 C C . GLY B 1 197 ? -27.906 46.125 2.789 1 41.12 197 GLY B C 1
ATOM 3634 O O . GLY B 1 197 ? -28.641 46.531 1.892 1 41.12 197 GLY B O 1
ATOM 3635 N N . SER B 1 198 ? -26.828 46.875 3.264 1 43.16 198 SER B N 1
ATOM 3636 C CA . SER B 1 198 ? -26.594 48.125 2.57 1 43.16 198 SER B CA 1
ATOM 3637 C C . SER B 1 198 ? -25.906 47.906 1.228 1 43.16 198 SER B C 1
ATOM 3639 O O . SER B 1 198 ? -25.516 48.875 0.565 1 43.16 198 SER B O 1
ATOM 3641 N N . SER B 1 199 ? -25.391 46.75 1.015 1 48.41 199 SER B N 1
ATOM 3642 C CA . SER B 1 199 ? -24.688 46.625 -0.26 1 48.41 199 SER B CA 1
ATOM 3643 C C . SER B 1 199 ? -25.625 46.906 -1.434 1 48.41 199 SER B C 1
ATOM 3645 O O . SER B 1 199 ? -25.234 47.5 -2.428 1 48.41 199 SER B O 1
ATOM 3647 N N . MET B 1 200 ? -26.812 46.281 -1.231 1 53.84 200 MET B N 1
ATOM 3648 C CA . MET B 1 200 ? -27.781 46.625 -2.27 1 53.84 200 MET B CA 1
ATOM 3649 C C . MET B 1 200 ? -28.031 48.125 -2.305 1 53.84 200 MET B C 1
ATOM 3651 O O . MET B 1 200 ? -28.188 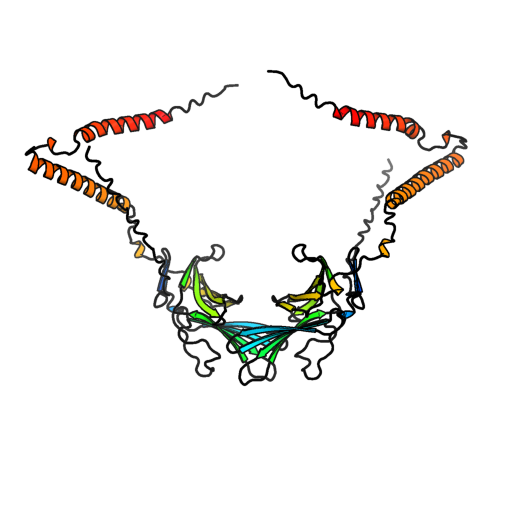48.719 -3.377 1 53.84 200 MET B O 1
ATOM 3655 N N . GLY B 1 201 ? -27.906 48.656 -1.048 1 52.81 201 GLY B N 1
ATOM 3656 C CA . GLY B 1 201 ? -28.078 50.125 -0.962 1 52.81 201 GLY B CA 1
ATOM 3657 C C . GLY B 1 201 ? -26.953 50.875 -1.616 1 52.81 201 GLY B C 1
ATOM 3658 O O . GLY B 1 201 ? -27.203 51.875 -2.326 1 52.81 201 GLY B O 1
ATOM 3659 N N . TRP B 1 202 ? -25.812 50.375 -1.328 1 63.03 202 TRP B N 1
ATOM 3660 C CA . TRP B 1 202 ? -24.672 51.062 -1.903 1 63.03 202 TRP B CA 1
ATOM 3661 C C . TRP B 1 202 ? -24.641 50.906 -3.42 1 63.03 202 TRP B C 1
ATOM 3663 O O . TRP B 1 202 ? -24.312 51.844 -4.141 1 63.03 202 TRP B O 1
ATOM 3673 N N . PHE B 1 203 ? -24.938 49.75 -3.949 1 66.38 203 PHE B N 1
ATOM 3674 C CA . PHE B 1 203 ? -25.078 49.5 -5.383 1 66.38 203 PHE B CA 1
ATOM 3675 C C . PHE B 1 203 ? -26.141 50.438 -5.98 1 66.38 203 PHE B C 1
ATOM 3677 O O . PHE B 1 203 ? -25.906 51.094 -7 1 66.38 203 PHE B O 1
ATOM 3684 N N . PHE B 1 204 ? -27.234 50.438 -5.312 1 71.44 204 PHE B N 1
ATOM 3685 C CA . PHE B 1 204 ? -28.312 51.312 -5.777 1 71.44 204 PHE B CA 1
ATOM 3686 C C . PHE B 1 204 ? -27.891 52.781 -5.645 1 71.44 204 PHE B C 1
ATOM 3688 O O . PHE B 1 204 ? -28.219 53.594 -6.508 1 71.44 204 PHE B O 1
ATOM 3695 N N . PHE B 1 205 ? -27.094 53.062 -4.664 1 71.88 205 PHE B N 1
ATOM 3696 C CA . PHE B 1 205 ? -26.609 54.438 -4.484 1 71.88 205 PHE B CA 1
ATOM 3697 C C . PHE B 1 205 ? -25.625 54.812 -5.594 1 71.88 205 PHE B C 1
ATOM 3699 O O . PHE B 1 205 ? -25.734 55.875 -6.176 1 71.88 205 PHE B O 1
ATOM 3706 N N . ILE B 1 206 ? -24.734 53.906 -5.926 1 76.5 206 ILE B N 1
ATOM 3707 C CA . ILE B 1 206 ? -23.797 54.156 -7.004 1 76.5 206 ILE B CA 1
ATOM 3708 C C . ILE B 1 206 ? -24.531 54.25 -8.328 1 76.5 206 ILE B C 1
ATOM 3710 O O . ILE B 1 206 ? -24.25 55.156 -9.141 1 76.5 206 ILE B O 1
ATOM 3714 N N . LEU B 1 207 ? -25.469 53.406 -8.586 1 79.12 207 LEU B N 1
ATOM 3715 C CA . LEU B 1 207 ? -26.297 53.469 -9.789 1 79.12 207 LEU B CA 1
ATOM 3716 C C . LEU B 1 207 ? -27.062 54.781 -9.867 1 79.12 207 LEU B C 1
ATOM 3718 O O . LEU B 1 207 ? -27.125 55.406 -10.93 1 79.12 207 LEU B O 1
ATOM 3722 N N . LEU B 1 208 ? -27.562 55.219 -8.719 1 78.44 208 LEU B N 1
ATOM 3723 C CA . LEU B 1 208 ? -28.281 56.469 -8.648 1 78.44 208 LEU B CA 1
ATOM 3724 C C . LEU B 1 208 ? -27.344 57.656 -8.922 1 78.44 208 LEU B C 1
ATOM 3726 O O . LEU B 1 208 ? -27.719 58.594 -9.617 1 78.44 208 LEU B O 1
ATOM 3730 N N . VAL B 1 209 ? -26.141 57.562 -8.453 1 80.56 209 VAL B N 1
ATOM 3731 C CA . VAL B 1 209 ? -25.156 58.625 -8.664 1 80.56 209 VAL B CA 1
ATOM 3732 C C . VAL B 1 209 ? -24.75 58.656 -10.133 1 80.56 209 VAL B C 1
ATOM 3734 O O . VAL B 1 209 ? -24.609 59.75 -10.719 1 80.56 209 VAL B O 1
ATOM 3737 N N . ILE B 1 210 ? -24.609 57.531 -10.828 1 80.44 210 ILE B N 1
ATOM 3738 C CA . ILE B 1 210 ? -24.266 57.438 -12.242 1 80.44 210 ILE B CA 1
ATOM 3739 C C . ILE B 1 210 ? -25.391 58.031 -13.094 1 80.44 210 ILE B C 1
ATOM 3741 O O . ILE B 1 210 ? -25.141 58.781 -14.031 1 80.44 210 ILE B O 1
ATOM 3745 N N . ILE B 1 211 ? -26.625 57.656 -12.75 1 79.06 211 ILE B N 1
ATOM 3746 C CA . ILE B 1 211 ? -27.797 58.156 -13.445 1 79.06 211 ILE B CA 1
ATOM 3747 C C . ILE B 1 211 ? -27.875 59.688 -13.281 1 79.06 211 ILE B C 1
ATOM 3749 O O . ILE B 1 211 ? -28.094 60.406 -14.25 1 79.06 211 ILE B O 1
ATOM 3753 N N . ALA B 1 212 ? -27.625 60.188 -12.047 1 80.38 212 ALA B N 1
ATOM 3754 C CA . ALA B 1 212 ? -27.625 61.625 -11.758 1 80.38 212 ALA B CA 1
ATOM 3755 C C . ALA B 1 212 ? -26.516 62.344 -12.531 1 80.38 212 ALA B C 1
ATOM 3757 O O . ALA B 1 212 ? -26.734 63.438 -13.086 1 80.38 212 ALA B O 1
ATOM 3758 N N . ALA B 1 213 ? -25.359 61.781 -12.57 1 80.94 213 ALA B N 1
ATOM 3759 C CA . ALA B 1 213 ? -24.25 62.344 -13.336 1 80.94 213 ALA B CA 1
ATOM 3760 C C . ALA B 1 213 ? -24.562 62.375 -14.828 1 80.94 213 ALA B C 1
ATOM 3762 O O . ALA B 1 213 ? -24.266 63.375 -15.508 1 80.94 213 ALA B O 1
ATOM 3763 N N . TYR B 1 214 ? -25.125 61.312 -15.328 1 77.69 214 TYR B N 1
ATOM 3764 C CA . TYR B 1 214 ? -25.547 61.219 -16.719 1 77.69 214 TYR B CA 1
ATOM 3765 C C . TYR B 1 214 ? -26.531 62.344 -17.047 1 77.69 214 TYR B C 1
ATOM 3767 O O . TYR B 1 214 ? -26.406 63 -18.078 1 77.69 214 TYR B O 1
ATOM 3775 N N . PHE B 1 215 ? -27.484 62.5 -16.203 1 77.31 215 PHE B N 1
ATOM 3776 C CA . PHE B 1 215 ? -28.484 63.531 -16.391 1 77.31 215 PHE B CA 1
ATOM 3777 C C . PHE B 1 215 ? -27.844 64.938 -16.25 1 77.31 215 PHE B C 1
ATOM 3779 O O . PHE B 1 215 ? -28.172 65.875 -17 1 77.31 215 PHE B O 1
ATOM 3786 N N . GLY B 1 216 ? -27.078 65.125 -15.281 1 79.44 216 GLY B N 1
ATOM 3787 C CA . GLY B 1 216 ? -26.391 66.375 -15.055 1 79.44 216 GLY B CA 1
ATOM 3788 C C . GLY B 1 216 ? -25.531 66.812 -16.234 1 79.44 216 GLY B C 1
ATOM 3789 O O . GLY B 1 216 ? -25.578 67.938 -16.672 1 79.44 216 GLY B O 1
ATOM 3790 N N . LEU B 1 217 ? -24.688 65.875 -16.703 1 79.88 217 LEU B N 1
ATOM 3791 C CA . LEU B 1 217 ? -23.812 66.188 -17.828 1 79.88 217 LEU B CA 1
ATOM 3792 C C . LEU B 1 217 ? -24.625 66.438 -19.094 1 79.88 217 LEU B C 1
ATOM 3794 O O . LEU B 1 217 ? -24.266 67.312 -19.875 1 79.88 217 LEU B O 1
ATOM 3798 N N . GLY B 1 218 ? -25.609 65.562 -19.266 1 69.75 218 GLY B N 1
ATOM 3799 C CA . GLY B 1 218 ? -26.516 65.812 -20.375 1 69.75 218 GLY B CA 1
ATOM 3800 C C . GLY B 1 218 ? -27.172 67.188 -20.328 1 69.75 218 GLY B C 1
ATOM 3801 O O . GLY B 1 218 ? -27.25 67.875 -21.344 1 69.75 218 GLY B O 1
ATOM 3802 N N . ALA B 1 219 ? -27.656 67.625 -19.172 1 74 219 ALA B N 1
ATOM 3803 C CA . ALA B 1 219 ? -28.281 68.875 -18.969 1 74 219 ALA B CA 1
ATOM 3804 C C . ALA B 1 219 ? -27.266 70 -19.172 1 74 219 ALA B C 1
ATOM 3806 O O . ALA B 1 219 ? -27.578 71.062 -19.766 1 74 219 ALA B O 1
ATOM 3807 N N . TYR B 1 220 ? -26.094 69.812 -18.609 1 77.06 220 TYR B N 1
ATOM 3808 C CA . TYR B 1 220 ? -25.031 70.812 -18.75 1 77.06 220 TYR B CA 1
ATOM 3809 C C . TYR B 1 220 ? -24.688 71.062 -20.203 1 77.06 220 TYR B C 1
ATOM 3811 O O . TYR B 1 220 ? -24.516 72.188 -20.656 1 77.06 220 TYR B O 1
ATOM 3819 N N . HIS B 1 221 ? -24.484 69.938 -20.953 1 74.56 221 HIS B N 1
ATOM 3820 C CA . HIS B 1 221 ? -24.156 70.062 -22.375 1 74.56 221 HIS B CA 1
ATOM 3821 C C . HIS B 1 221 ? -25.281 70.75 -23.141 1 74.56 221 HIS B C 1
ATOM 3823 O O . HIS B 1 221 ? -25.016 71.562 -24.031 1 74.56 221 HIS B O 1
ATOM 3829 N N . LYS B 1 222 ? -26.5 70.438 -22.797 1 69 222 LYS B N 1
ATOM 3830 C CA . LYS B 1 222 ? -27.641 71.062 -23.484 1 69 222 LYS B CA 1
ATOM 3831 C C . LYS B 1 222 ? -27.812 72.5 -23.078 1 69 222 LYS B C 1
ATOM 3833 O O . LYS B 1 222 ? -28.234 73.312 -23.891 1 69 222 LYS B O 1
ATOM 3838 N N . TYR B 1 223 ? -27.578 72.75 -21.797 1 71.88 223 TYR B N 1
ATOM 3839 C CA . TYR B 1 223 ? -27.641 74.188 -21.328 1 71.88 223 TYR B CA 1
ATOM 3840 C C . TYR B 1 223 ? -26.625 75 -22.078 1 71.88 223 TYR B C 1
ATOM 3842 O O . TYR B 1 223 ? -26.922 76.125 -22.484 1 71.88 223 TYR B O 1
ATOM 3850 N N . ASN B 1 224 ? -25.359 74.5 -22.172 1 72.19 224 ASN B N 1
ATOM 3851 C CA . ASN B 1 224 ? -24.312 75.312 -22.828 1 72.19 224 ASN B CA 1
ATOM 3852 C C . ASN B 1 224 ? -24.562 75.438 -24.344 1 72.19 224 ASN B C 1
ATOM 3854 O O . ASN B 1 224 ? -24.203 76.438 -24.953 1 72.19 224 ASN B O 1
ATOM 3858 N N . GLN B 1 225 ? -25.062 74.375 -24.922 1 68.56 225 GLN B N 1
ATOM 3859 C CA . GLN B 1 225 ? -25.219 74.438 -26.375 1 68.56 225 GLN B CA 1
ATOM 3860 C C . GLN B 1 225 ? -26.562 75.062 -26.766 1 68.56 225 GLN B C 1
ATOM 3862 O O . GLN B 1 225 ? -26.641 75.812 -27.734 1 68.56 225 GLN B O 1
ATOM 3867 N N . TYR B 1 226 ? -27.641 74.625 -26.156 1 63.66 226 TYR B N 1
ATOM 3868 C CA . TYR B 1 226 ? -28.922 75.062 -26.688 1 63.66 226 TYR B CA 1
ATOM 3869 C C . TYR B 1 226 ? -29.609 76 -25.719 1 63.66 226 TYR B C 1
ATOM 3871 O O . TYR B 1 226 ? -30.672 76.562 -26.031 1 63.66 226 TYR B O 1
ATOM 3879 N N . GLY B 1 227 ? -28.922 76.75 -24.641 1 58.44 227 GLY B N 1
ATOM 3880 C CA . GLY B 1 227 ? -29.453 77.812 -23.75 1 58.44 227 GLY B CA 1
ATOM 3881 C C . GLY B 1 227 ? -30.75 77.375 -23.078 1 58.44 227 GLY B C 1
ATOM 3882 O O . GLY B 1 227 ? -31.562 78.25 -22.703 1 58.44 227 GLY B O 1
ATOM 3883 N N . ALA B 1 228 ? -31.281 76.188 -23.219 1 54.66 228 ALA B N 1
ATOM 3884 C CA . ALA B 1 228 ? -32.625 75.812 -22.812 1 54.66 228 ALA B CA 1
ATOM 3885 C C . ALA B 1 228 ? -32.75 75.688 -21.297 1 54.66 228 ALA B C 1
ATOM 3887 O O . ALA B 1 228 ? -31.797 75.25 -20.641 1 54.66 228 ALA B O 1
ATOM 3888 N N . SER B 1 229 ? -33.469 76.562 -20.484 1 60 229 SER B N 1
ATOM 3889 C CA . SER B 1 229 ? -33.719 76.688 -19.062 1 60 229 SER B CA 1
ATOM 3890 C C . SER B 1 229 ? -34.969 75.938 -18.641 1 60 229 SER B C 1
ATOM 3892 O O . SER B 1 229 ? -35.938 75.875 -19.422 1 60 229 SER B O 1
ATOM 3894 N N . GLY B 1 230 ? -35.156 75.25 -17.484 1 57.62 230 GLY B N 1
ATOM 3895 C CA . GLY B 1 230 ? -36.312 74.562 -16.844 1 57.62 230 GLY B CA 1
ATOM 3896 C C . GLY B 1 230 ? -36.344 73.062 -17.047 1 57.62 230 GLY B C 1
ATOM 3897 O O . GLY B 1 230 ? -35.281 72.438 -17.188 1 57.62 230 GLY B O 1
ATOM 3898 N N . TRP B 1 231 ? -37.594 72.375 -16.875 1 60.5 231 TRP B N 1
ATOM 3899 C CA . TRP B 1 231 ? -37.906 70.938 -16.953 1 60.5 231 TRP B CA 1
ATOM 3900 C C . TRP B 1 231 ? -37.469 70.375 -18.297 1 60.5 231 TRP B C 1
ATOM 3902 O O . TRP B 1 231 ? -37.406 69.125 -18.469 1 60.5 231 TRP B O 1
ATOM 3912 N N . ASP B 1 232 ? -37.188 71.188 -19.234 1 57.62 232 ASP B N 1
ATOM 3913 C CA . ASP B 1 232 ? -36.812 70.75 -20.578 1 57.62 232 ASP B CA 1
ATOM 3914 C C . ASP B 1 232 ? -35.344 70.312 -20.625 1 57.62 232 ASP B C 1
ATOM 3916 O O . ASP B 1 232 ? -34.875 69.875 -21.672 1 57.62 232 ASP B O 1
ATOM 3920 N N . LEU B 1 233 ? -34.562 70.5 -19.562 1 59.75 233 LEU B N 1
ATOM 3921 C CA . LEU B 1 233 ? -33.156 70.125 -19.547 1 59.75 233 LEU B CA 1
ATOM 3922 C C . LEU B 1 233 ? -32.938 68.625 -19.359 1 59.75 233 LEU B C 1
ATOM 3924 O O . LEU B 1 233 ? -31.812 68.125 -19.422 1 59.75 233 LEU B O 1
ATOM 3928 N N . ILE B 1 234 ? -34.062 67.875 -19 1 60.22 234 ILE B N 1
ATOM 3929 C CA . ILE B 1 234 ? -33.938 66.438 -18.75 1 60.22 234 ILE B CA 1
ATOM 3930 C C . ILE B 1 234 ? -33.688 65.688 -20.078 1 60.22 234 ILE B C 1
ATOM 3932 O O . ILE B 1 234 ? -34.469 65.812 -21.016 1 60.22 234 ILE B O 1
ATOM 3936 N N . PRO B 1 235 ? -32.5 65.062 -20.328 1 61.38 235 PRO B N 1
ATOM 3937 C CA . PRO B 1 235 ? -32.25 64.312 -21.562 1 61.38 235 PRO B CA 1
ATOM 3938 C C . PRO B 1 235 ? -33.219 63.188 -21.781 1 61.38 235 PRO B C 1
ATOM 3940 O O . PRO B 1 235 ? -33.625 62.531 -20.812 1 61.38 235 PRO B O 1
ATOM 3943 N N . HIS B 1 236 ? -33.719 62.969 -22.906 1 61.53 236 HIS B N 1
ATOM 3944 C CA . HIS B 1 236 ? -34.688 62 -23.344 1 61.53 236 HIS B CA 1
ATOM 3945 C C . HIS B 1 236 ? -36 62.125 -22.547 1 61.53 236 HIS B C 1
ATOM 3947 O O . HIS B 1 236 ? -36.531 61.125 -22.078 1 61.53 236 HIS B O 1
ATOM 3953 N N . ARG B 1 237 ? -36.469 63.312 -22.234 1 61.41 237 ARG B N 1
ATOM 3954 C CA . ARG B 1 237 ? -37.656 63.656 -21.469 1 61.41 237 ARG B CA 1
ATOM 3955 C C . ARG B 1 237 ? -38.844 62.812 -21.891 1 61.41 237 ARG B C 1
ATOM 3957 O O . ARG B 1 237 ? -39.688 62.469 -21.062 1 61.41 237 ARG B O 1
ATOM 3964 N N . ASP B 1 238 ? -38.969 62.594 -23.172 1 59.78 238 ASP B N 1
ATOM 3965 C CA . ASP B 1 238 ? -40.094 61.812 -23.703 1 59.78 238 ASP B CA 1
ATOM 3966 C C . ASP B 1 238 ? -40.094 60.406 -23.156 1 59.78 238 ASP B C 1
ATOM 3968 O O . ASP B 1 238 ? -41.156 59.812 -22.953 1 59.78 238 ASP B O 1
ATOM 3972 N N . PHE B 1 239 ? -38.906 59.938 -22.984 1 61.62 239 PHE B N 1
ATOM 3973 C CA . PHE B 1 239 ? -38.812 58.594 -22.469 1 61.62 239 PHE B CA 1
ATOM 3974 C C . PHE B 1 239 ? -39.281 58.531 -21.016 1 61.62 239 PHE B C 1
ATOM 3976 O O . PHE B 1 239 ? -40.062 57.625 -20.656 1 61.62 239 PHE B O 1
ATOM 3983 N N . TRP B 1 240 ? -38.906 59.531 -20.25 1 65.75 240 TRP B N 1
ATOM 3984 C CA . TRP B 1 240 ? -39.25 59.5 -18.828 1 65.75 240 TRP B CA 1
ATOM 3985 C C . TRP B 1 240 ? -40.719 59.812 -18.609 1 65.75 240 TRP B C 1
ATOM 3987 O O . TRP B 1 240 ? -41.312 59.344 -17.641 1 65.75 240 TRP B O 1
ATOM 3997 N N . ARG B 1 241 ? -41.406 60.469 -19.438 1 63.94 241 ARG B N 1
ATOM 3998 C CA . ARG B 1 241 ? -42.844 60.75 -19.406 1 63.94 241 ARG B CA 1
ATOM 3999 C C . ARG B 1 241 ? -43.656 59.469 -19.75 1 63.94 241 ARG B C 1
ATOM 4001 O O . ARG B 1 241 ? -44.75 59.281 -19.234 1 63.94 241 ARG B O 1
ATOM 4008 N N . ASP B 1 242 ? -43 58.688 -20.547 1 62.03 242 ASP B N 1
ATOM 4009 C CA . ASP B 1 242 ? -43.688 57.5 -21 1 62.03 242 ASP B CA 1
ATOM 4010 C C . ASP B 1 242 ? -43.406 56.312 -20.062 1 62.03 242 ASP B C 1
ATOM 4012 O O . ASP B 1 242 ? -44.125 55.312 -20.094 1 62.03 242 ASP B O 1
ATOM 4016 N N . VAL B 1 243 ? -42.375 56.469 -19.219 1 69.06 243 VAL B N 1
ATOM 4017 C CA . VAL B 1 243 ? -41.906 55.344 -18.391 1 69.06 243 VAL B CA 1
ATOM 4018 C C . VAL B 1 243 ? -43.031 54.906 -17.438 1 69.06 243 VAL B C 1
ATOM 4020 O O . VAL B 1 243 ? -43.281 53.719 -17.281 1 69.06 243 VAL B O 1
ATOM 4023 N N . PRO B 1 244 ? -43.719 55.844 -16.766 1 68.69 244 PRO B N 1
ATOM 4024 C CA . PRO B 1 244 ? -44.781 55.375 -15.898 1 68.69 244 PRO B CA 1
ATOM 4025 C C . PRO B 1 244 ? -45.844 54.562 -16.656 1 68.69 244 PRO B C 1
ATOM 4027 O O . PRO B 1 244 ? -46.375 53.562 -16.109 1 68.69 244 PRO B O 1
ATOM 4030 N N . TYR B 1 245 ? -46.094 54.875 -17.781 1 68.62 245 TYR B N 1
ATOM 4031 C CA . TYR B 1 245 ? -47.062 54.156 -18.594 1 68.62 245 TYR B CA 1
ATOM 4032 C C . TYR B 1 245 ? -46.531 52.781 -19.031 1 68.62 245 TYR B C 1
ATOM 4034 O O . TYR B 1 245 ? -47.25 51.812 -19.062 1 68.62 245 TYR B O 1
ATOM 4042 N N . LEU B 1 246 ? -45.25 52.781 -19.344 1 64.25 246 LEU B N 1
ATOM 4043 C CA . LEU B 1 246 ? -44.625 51.531 -19.734 1 64.25 246 LEU B CA 1
ATOM 4044 C C . LEU B 1 246 ? -44.562 50.562 -18.562 1 64.25 246 LEU B C 1
ATOM 4046 O O . LEU B 1 246 ? -44.812 49.344 -18.719 1 64.25 246 LEU B O 1
ATOM 4050 N N . ILE B 1 247 ? -44.312 51.062 -17.391 1 72.19 247 ILE B N 1
ATOM 4051 C CA . ILE B 1 247 ? -44.281 50.25 -16.172 1 72.19 247 ILE B CA 1
ATOM 4052 C C . ILE B 1 247 ? -45.688 49.781 -15.836 1 72.19 247 ILE B C 1
ATOM 4054 O O . ILE B 1 247 ? -45.875 48.625 -15.484 1 72.19 247 ILE B O 1
ATOM 4058 N N . ARG B 1 248 ? -46.688 50.594 -15.906 1 69.88 248 ARG B N 1
ATOM 4059 C CA . ARG B 1 248 ? -48.062 50.219 -15.703 1 69.88 248 ARG B CA 1
ATOM 4060 C C . ARG B 1 248 ? -48.5 49.125 -16.688 1 69.88 248 ARG B C 1
ATOM 4062 O O . ARG B 1 248 ? -49.188 48.188 -16.297 1 69.88 248 ARG B O 1
ATOM 4069 N N . ASP B 1 249 ? -48.094 49.281 -17.875 1 67.06 249 ASP B N 1
ATOM 4070 C CA . ASP B 1 249 ? -48.438 48.281 -18.891 1 67.06 249 ASP B CA 1
ATOM 4071 C C . ASP B 1 249 ? -47.75 46.938 -18.609 1 67.06 249 ASP B C 1
ATOM 4073 O O . ASP B 1 249 ? -48.344 45.875 -18.75 1 67.06 249 ASP B O 1
ATOM 4077 N N . LEU B 1 250 ? -46.562 47.094 -18.25 1 70.62 250 LEU B N 1
ATOM 4078 C CA . LEU B 1 250 ? -45.781 45.875 -17.938 1 70.62 250 LEU B CA 1
ATOM 4079 C C . LEU B 1 250 ? -46.344 45.188 -16.703 1 70.62 250 LEU B C 1
ATOM 4081 O O . LEU B 1 250 ? -46.5 43.969 -16.688 1 70.62 250 LEU B O 1
ATOM 4085 N N . VAL B 1 251 ? -46.719 45.875 -15.719 1 71.44 251 VAL B N 1
ATOM 4086 C CA . VAL B 1 251 ? -47.312 45.344 -14.484 1 71.44 251 VAL B CA 1
ATOM 4087 C C . VAL B 1 251 ? -48.688 44.781 -14.758 1 71.44 251 VAL B C 1
ATOM 4089 O O . VAL B 1 251 ? -49.031 43.688 -14.281 1 71.44 251 VAL B O 1
ATOM 4092 N N . SER B 1 252 ? -49.5 45.406 -15.508 1 65.75 252 SER B N 1
ATOM 4093 C CA . SER B 1 252 ? -50.844 44.906 -15.875 1 65.75 252 SER B CA 1
ATOM 4094 C C . SER B 1 252 ? -50.75 43.625 -16.688 1 65.75 252 SER B C 1
ATOM 4096 O O . SER B 1 252 ? -51.562 42.719 -16.531 1 65.75 252 SER B O 1
ATOM 4098 N N . HIS B 1 253 ? -49.75 43.594 -17.531 1 62.44 253 HIS B N 1
ATOM 4099 C CA . HIS B 1 253 ? -49.562 42.375 -18.328 1 62.44 253 HIS B CA 1
ATOM 4100 C C . HIS B 1 253 ? -49.094 41.219 -17.469 1 62.44 253 HIS B C 1
ATOM 4102 O O . HIS B 1 253 ? -49.531 40.062 -17.656 1 62.44 253 HIS B O 1
ATOM 4108 N N . LEU B 1 254 ? -48.312 41.5 -16.594 1 60 254 LEU B N 1
ATOM 4109 C CA . LEU B 1 254 ? -47.75 40.469 -15.719 1 60 254 LEU B CA 1
ATOM 4110 C C . LEU B 1 254 ? -48.812 39.969 -14.742 1 60 254 LEU B C 1
ATOM 4112 O O . LEU B 1 254 ? -48.875 38.75 -14.43 1 60 254 LEU B O 1
ATOM 4116 N N . PHE B 1 255 ? -49.719 40.75 -14.281 1 58.41 255 PHE B N 1
ATOM 4117 C CA . PHE B 1 255 ? -50.781 40.312 -13.367 1 58.41 255 PHE B CA 1
ATOM 4118 C C . PHE B 1 255 ? -51.969 39.75 -14.141 1 58.41 255 PHE B C 1
ATOM 4120 O O . PHE B 1 255 ? -52.812 39.031 -13.578 1 58.41 255 PHE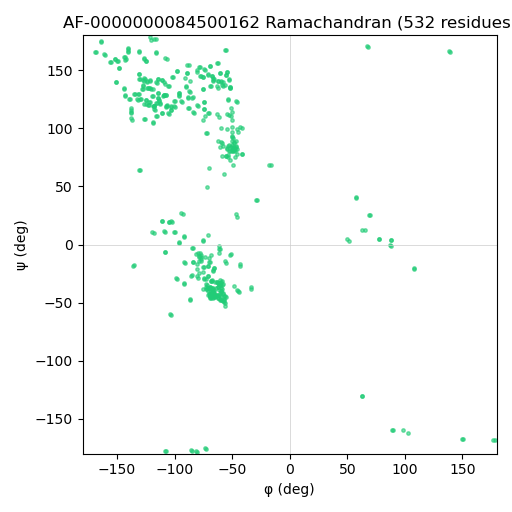 B O 1
ATOM 4127 N N . SER B 1 256 ? -52.25 40.125 -15.336 1 52.97 256 SER B N 1
ATOM 4128 C CA . SER B 1 256 ? -53.344 39.531 -16.078 1 52.97 256 SER B CA 1
ATOM 4129 C C . SER B 1 256 ? -53.031 38.094 -16.5 1 52.97 256 SER B C 1
ATOM 4131 O O . SER B 1 256 ? -53.938 37.312 -16.797 1 52.97 256 SER B O 1
ATOM 4133 N N . SER B 1 257 ? -51.812 37.75 -16.672 1 49.38 257 SER B N 1
ATOM 4134 C CA . SER B 1 257 ? -51.5 36.375 -17.094 1 49.38 257 SER B CA 1
ATOM 4135 C C . SER B 1 257 ? -51.781 35.375 -15.984 1 49.38 257 SER B C 1
ATOM 4137 O O . SER B 1 257 ? -51.656 34.156 -16.188 1 49.38 257 SER B O 1
ATOM 4139 N N . GLY B 1 258 ? -52.031 35.781 -14.766 1 44.5 258 GLY B N 1
ATOM 4140 C CA . GLY B 1 258 ? -52.281 34.75 -13.75 1 44.5 258 GLY B CA 1
ATOM 4141 C C . GLY B 1 258 ? -53.688 34.219 -13.789 1 44.5 258 GLY B C 1
ATOM 4142 O O . GLY B 1 258 ? -54.062 33.375 -12.992 1 44.5 258 GLY B O 1
ATOM 4143 N N . ARG B 1 259 ? -54.656 34.875 -14.32 1 43.22 259 ARG B N 1
ATOM 4144 C CA . ARG B 1 259 ? -56 34.406 -14.07 1 43.22 259 ARG B CA 1
ATOM 4145 C C . ARG B 1 259 ? -56.344 33.25 -15 1 43.22 259 ARG B C 1
ATOM 4147 O O . ARG B 1 259 ? -57.469 32.719 -14.961 1 43.22 259 ARG B O 1
ATOM 4154 N N . SER B 1 260 ? -55.531 32.906 -15.992 1 38.16 260 SER B N 1
ATOM 4155 C CA . SER B 1 260 ? -56.219 32 -16.922 1 38.16 260 SER B CA 1
ATOM 4156 C C . SER B 1 260 ? -56.5 30.656 -16.281 1 38.16 260 SER B C 1
ATOM 4158 O O . SER B 1 260 ? -56.938 29.734 -16.969 1 38.16 260 SER B O 1
ATOM 4160 N N . SER B 1 261 ? -56 30.312 -15.109 1 37.44 261 SER B N 1
ATOM 4161 C CA . SER B 1 261 ? -56.281 28.891 -14.875 1 37.44 261 SER B CA 1
ATOM 4162 C C . SER B 1 261 ? -57.75 28.656 -14.578 1 37.44 261 SER B C 1
ATOM 4164 O O . SER B 1 261 ? -58.188 28.844 -13.445 1 37.44 261 SER B O 1
ATOM 4166 N N . ARG B 1 262 ? -58.688 29.172 -15.359 1 36.81 262 ARG B N 1
ATOM 4167 C CA . ARG B 1 262 ? -60.062 28.719 -15.227 1 36.81 262 ARG B CA 1
ATOM 4168 C C . ARG B 1 262 ? -60.156 27.203 -15.383 1 36.81 262 ARG B C 1
ATOM 4170 O O . ARG B 1 262 ? -59.875 26.656 -16.453 1 36.81 262 ARG B O 1
ATOM 4177 N N . GLY B 1 263 ? -59.75 26.422 -14.336 1 35 263 GLY B N 1
ATOM 4178 C CA . GLY B 1 263 ? -60.156 25.031 -14.219 1 35 263 GLY B CA 1
ATOM 4179 C C . GLY B 1 263 ? -61.656 24.812 -14.398 1 35 263 GLY B C 1
ATOM 4180 O O . GLY B 1 263 ? -62.438 25.281 -13.594 1 35 263 GLY B O 1
ATOM 4181 N N . GLY B 1 264 ? -62.219 25 -15.602 1 33.66 264 GLY B N 1
ATOM 4182 C CA . GLY B 1 264 ? -63.562 24.562 -15.938 1 33.66 264 GLY B CA 1
ATOM 4183 C C . GLY B 1 264 ? -63.844 23.109 -15.57 1 33.66 264 GLY B C 1
ATOM 4184 O O . GLY B 1 264 ? -63.156 22.203 -16.062 1 33.66 264 GLY B O 1
ATOM 4185 N N . TYR B 1 265 ? -64.188 22.875 -14.297 1 34.84 265 TYR B N 1
ATOM 4186 C CA . TYR B 1 265 ? -64.812 21.641 -13.859 1 34.84 265 TYR B CA 1
ATOM 4187 C C . TYR B 1 265 ? -66.062 21.344 -14.68 1 34.84 265 TYR B C 1
ATOM 4189 O O . TYR B 1 265 ? -67.062 22.094 -14.609 1 34.84 265 TYR B O 1
ATOM 4197 N N . THR B 1 266 ? -65.875 20.875 -15.961 1 31.42 266 THR B N 1
ATOM 4198 C CA . THR B 1 266 ? -67.062 20.328 -16.656 1 31.42 266 THR B CA 1
ATOM 4199 C C . THR B 1 266 ? -67.625 19.156 -15.875 1 31.42 266 THR B C 1
ATOM 4201 O O . THR B 1 266 ? -66.938 18.234 -15.492 1 31.42 266 THR B O 1
ATOM 4204 N N . SER B 1 267 ? -68.688 19.453 -15.117 1 29.89 267 SER B N 1
ATOM 4205 C CA . SER B 1 267 ? -69.688 18.5 -14.547 1 29.89 267 SER B CA 1
ATOM 4206 C C . SER B 1 267 ? -70.125 17.5 -15.594 1 29.89 267 SER B C 1
ATOM 4208 O O . SER B 1 267 ? -70.75 17.875 -16.594 1 29.89 267 SER B O 1
ATOM 4210 N N . VAL B 1 268 ? -69.375 16.422 -15.836 1 24.83 268 VAL B N 1
ATOM 4211 C CA . VAL B 1 268 ? -70.125 15.227 -16.25 1 24.83 268 VAL B CA 1
ATOM 4212 C C . VAL B 1 268 ? -70.812 14.609 -15.055 1 24.83 268 VAL B C 1
ATOM 4214 O O . VAL B 1 268 ? -70.25 14.484 -13.977 1 24.83 268 VAL B O 1
#